Protein 7O45 (pdb70)

B-factor: mean 58.3, std 23.15, range [21.66, 159.67]

Foldseek 3Di:
DAALLNQLVCCLVVNDFQAQAQLQGGHGRAPAALLFWGHGHHPVQLVLVVPDDDQADPVGAGQAASRRGDNPQWDFAPPPVHNYTHHPVSQCRQQHNCRSVVCVPDPHHHDQSGDPQQDHRRGGTDPCSVVSVVVSVVDPD/DQALLVQLVCCLVVNDFQAQAQLQGGHGRAPAALLWWRHGHHPVQLVLVVPDDQQADPVGAGPAASRRGHANQWQFAPPPVHNYTHHPVSCCRQQHNCRSVVCVPDDDHHDQSGDPDQDHRNTGTDPCSVVSVVVSVVDPD/DAALLNQLVCCLVVVDFQQQAQLQGGHGRAPAALLFWGHGHHPVQLVLVVPDDQQADPVGAGQAASRHGDRPQWDFAPPPVDSYTHHLVSQCRQQHNCRSVVQVPDVHHHDQSGDPDQDHRRGGTDPCSVVSVVVVVVDPD/DLVCVLVVNDAQQCAQLQHGCAQQWWRHRHPVVSRNPDCPPDDDCHPVNCCRAAHCCPQNNDPQQDHRNTGTDPCSVVSNVVVD

Radius of gyration: 24.5 Å; Cα contacts (8 Å, |Δi|>4): 939; chains: 4; bounding box: 68×59×63 Å

Sequence (507 aa):
DQSREQMASDVANNKSSLEDGCLSCGRKNPVSFHPLFEGGLCQTCRDRFLELFYMYDDDGYQSYCTVCCEGRELLLCSNTSCCRCFCVECLEVLVGTGTAAEAKLQEPWSCYMCLPQRCHGVLRRRKDWNVRLQAFFTSDTDQSREQMASDVANNKSSLEDGCLSCGRKNPVSFHPLFEGGLCQTCRDRFLELFYMYDDDGYQSYCTVCCEGRELLLCSNTSCCRCFCVECLEVLVGTGTAAEAKLQEPWSCYMCLPQRCHGVLRRRKDWNVRLQAFFTSDTDQSREQMASDVANNKSSLEDGCLSCGRKNPVSFHPLFEGGLCQTCRDRFLELFYMYDDDGYQSYCTVCCEGRELLLCSNTSCCRCFCVECLEVLVGTGTAAEAKLQEPWSCYMCLPQRCHGVLRRRKDWNVRLQAFFTSDTMASDVANNKSSLEDGCLSCGSFHPLFEGGLCQCTVCCEGRELLLCCVECLEVLVGTSCYMCLPQRCHGVLRRRKDWNVRLQAFF

Structure (mmCIF, N/CA/C/O backbone):
data_7O45
#
_entry.id   7O45
#
_cell.length_a   80.282
_cell.length_b   89.943
_cell.length_c   92.195
_cell.angle_alpha   90.000
_cell.angle_beta   90.000
_cell.angle_gamma   90.000
#
_symmetry.space_group_name_H-M   'P 21 21 21'
#
loop_
_entity.id
_entity.type
_entity.pdbx_description
1 polymer 'Isoform 6 of DNA (cytosine-5)-methyltransferase 3B'
2 non-polymer 'ZINC ION'
3 non-polymer 'BROMIDE ION'
4 water water
#
loop_
_atom_site.group_PDB
_atom_site.id
_atom_site.type_symbol
_atom_site.label_atom_id
_atom_site.label_alt_id
_atom_site.label_comp_id
_atom_site.label_asym_id
_atom_site.label_entity_id
_atom_site.label_seq_id
_atom_site.pdbx_PDB_ins_code
_atom_site.Cartn_x
_atom_site.Cartn_y
_atom_site.Cartn_z
_atom_site.occupancy
_atom_site.B_iso_or_equiv
_atom_site.auth_seq_id
_atom_site.auth_comp_id
_atom_site.auth_asym_id
_atom_site.auth_atom_id
_atom_site.pdbx_PDB_model_num
ATOM 1 N N . ASP A 1 6 ? -8.212 -24.929 29.622 1.00 70.74 414 ASP A N 1
ATOM 2 C CA . ASP A 1 6 ? -8.571 -25.000 31.063 1.00 71.73 414 ASP A CA 1
ATOM 3 C C . ASP A 1 6 ? -9.868 -24.200 31.317 1.00 69.75 414 ASP A C 1
ATOM 4 O O . ASP A 1 6 ? -10.717 -24.726 32.072 1.00 71.89 414 ASP A O 1
ATOM 6 N N . GLN A 1 7 ? -10.062 -23.011 30.719 1.00 64.98 415 GLN A N 1
ATOM 7 C CA . GLN A 1 7 ? -11.304 -22.214 30.927 1.00 61.88 415 GLN A CA 1
ATOM 8 C C . GLN A 1 7 ? -12.485 -23.030 30.368 1.00 59.60 415 GLN A C 1
ATOM 9 O O . GLN A 1 7 ? -12.501 -23.311 29.145 1.00 62.55 415 GLN A O 1
ATOM 15 N N . SER A 1 8 ? -13.454 -23.378 31.214 1.00 56.28 416 SER A N 1
ATOM 16 C CA . SER A 1 8 ? -14.753 -23.969 30.775 1.00 55.98 416 SER A CA 1
ATOM 17 C C . SER A 1 8 ? -15.610 -22.913 30.053 1.00 54.03 416 SER A C 1
ATOM 18 O O . SER A 1 8 ? -15.424 -21.689 30.269 1.00 52.27 416 SER A O 1
ATOM 21 N N . ARG A 1 9 ? -16.594 -23.374 29.297 1.00 52.67 417 ARG A N 1
ATOM 22 C CA . ARG A 1 9 ? -17.533 -22.481 28.580 1.00 54.06 417 ARG A CA 1
ATOM 23 C C . ARG A 1 9 ? -18.462 -21.816 29.603 1.00 55.33 417 ARG A C 1
ATOM 24 O O . ARG A 1 9 ? -18.821 -20.648 29.372 1.00 53.86 417 ARG A O 1
ATOM 32 N N . GLU A 1 10 ? -18.814 -22.516 30.689 1.00 59.33 418 GLU A N 1
ATOM 33 C CA . GLU A 1 10 ? -19.668 -22.001 31.799 1.00 64.06 418 GLU A CA 1
ATOM 34 C C . GLU A 1 10 ? -18.970 -20.800 32.451 1.00 61.22 418 GLU A C 1
ATOM 35 O O . GLU A 1 10 ? -19.645 -19.782 32.673 1.00 57.19 418 GLU A O 1
ATOM 41 N N . GLN A 1 11 ? -17.667 -20.913 32.717 1.00 59.56 419 GLN A N 1
ATOM 42 C CA . GLN A 1 11 ? -16.840 -19.833 33.326 1.00 59.72 419 GLN A CA 1
ATOM 43 C C . GLN A 1 11 ? -16.787 -18.636 32.366 1.00 56.04 419 GLN A C 1
ATOM 44 O O . GLN A 1 11 ? -17.015 -17.505 32.834 1.00 52.87 419 GLN A O 1
ATOM 50 N N . MET A 1 12 ? -16.500 -18.880 31.079 1.00 54.05 420 MET A N 1
ATOM 51 C CA . MET A 1 12 ? -16.430 -17.834 30.021 1.00 52.81 420 MET A CA 1
ATOM 52 C C . MET A 1 12 ? -17.776 -17.082 29.962 1.00 50.17 420 MET A C 1
ATOM 53 O O . MET A 1 12 ? -17.742 -15.853 29.978 1.00 48.57 420 MET A O 1
ATOM 58 N N . ALA A 1 13 ? -18.907 -17.789 29.910 1.00 50.34 421 ALA A N 1
ATOM 59 C CA . ALA A 1 13 ? -20.277 -17.208 29.822 1.00 51.15 421 ALA A CA 1
ATOM 60 C C . ALA A 1 13 ? -20.566 -16.325 31.047 1.00 50.82 421 ALA A C 1
ATOM 61 O O . ALA A 1 13 ? -21.116 -15.240 30.879 1.00 50.41 421 ALA A O 1
ATOM 63 N N . SER A 1 14 ? -20.207 -16.786 32.239 1.00 52.73 422 SER A N 1
ATOM 64 C CA . SER A 1 14 ? -20.412 -16.060 33.524 1.00 55.47 422 SER A CA 1
ATOM 65 C C . SER A 1 14 ? -19.586 -14.758 33.541 1.00 54.18 422 SER A C 1
ATOM 66 O O . SER A 1 14 ? -20.164 -13.681 33.848 1.00 54.20 422 SER A O 1
ATOM 69 N N . ASP A 1 15 ? -18.294 -14.838 33.201 1.00 53.32 423 ASP A N 1
ATOM 70 C CA . ASP A 1 15 ? -17.388 -13.655 33.130 1.00 52.90 423 ASP A CA 1
ATOM 71 C C . ASP A 1 15 ? -17.907 -12.629 32.108 1.00 50.09 423 ASP A C 1
ATOM 72 O O . ASP A 1 15 ? -17.916 -11.429 32.429 1.00 51.35 423 ASP A O 1
ATOM 77 N N . VAL A 1 16 ? -18.327 -13.082 30.929 1.00 49.30 424 VAL A N 1
ATOM 78 C CA . VAL A 1 16 ? -18.902 -12.219 29.849 1.00 47.06 424 VAL A CA 1
ATOM 79 C C . VAL A 1 16 ? -20.142 -11.482 30.379 1.00 46.90 424 VAL A C 1
ATOM 80 O O . VAL A 1 16 ? -20.169 -10.266 30.260 1.00 44.74 424 VAL A O 1
ATOM 84 N N . ALA A 1 17 ? -21.120 -12.186 30.955 1.00 48.38 425 ALA A N 1
ATOM 85 C CA . ALA A 1 17 ? -22.388 -11.600 31.456 1.00 48.29 425 ALA A CA 1
ATOM 86 C C . ALA A 1 17 ? -22.105 -10.549 32.544 1.00 47.32 425 ALA A C 1
ATOM 87 O O . ALA A 1 17 ? -22.803 -9.519 32.553 1.00 43.78 425 ALA A O 1
ATOM 89 N N . ASN A 1 18 ? -21.085 -10.764 33.380 1.00 46.88 426 ASN A N 1
ATOM 90 C CA . ASN A 1 18 ? -20.672 -9.826 34.455 1.00 49.20 426 ASN A CA 1
ATOM 91 C C . ASN A 1 18 ? -19.570 -8.852 34.008 1.00 50.13 426 ASN A C 1
ATOM 92 O O . ASN A 1 18 ? -18.992 -8.213 34.892 1.00 50.49 426 ASN A O 1
ATOM 97 N N . ASN A 1 19 ? -19.297 -8.706 32.705 1.00 53.02 427 ASN A N 1
ATOM 98 C CA . ASN A 1 19 ? -18.329 -7.713 32.149 1.00 54.73 427 ASN A CA 1
ATOM 99 C C . ASN A 1 19 ? -16.916 -7.892 32.738 1.00 53.61 427 ASN A C 1
ATOM 100 O O . ASN A 1 19 ? -16.199 -6.898 32.838 1.00 54.69 427 ASN A O 1
ATOM 105 N N . LYS A 1 20 ? -16.509 -9.124 33.050 1.00 54.10 428 LYS A N 1
ATOM 106 C CA . LYS A 1 20 ? -15.136 -9.442 33.526 1.00 55.74 428 LYS A CA 1
ATOM 107 C C . LYS A 1 20 ? -14.223 -9.724 32.323 1.00 55.90 428 LYS A C 1
ATOM 108 O O . LYS A 1 20 ? -13.042 -9.381 32.413 1.00 57.71 428 LYS A O 1
ATOM 114 N N . SER A 1 21 ? -14.733 -10.358 31.259 1.00 55.88 429 SER A N 1
ATOM 115 C CA . SER A 1 21 ? -14.002 -10.600 29.978 1.00 52.75 429 SER A CA 1
ATOM 116 C C . SER A 1 21 ? -14.894 -10.241 28.790 1.00 51.60 429 SER A C 1
ATOM 117 O O . SER A 1 21 ? -16.107 -10.175 28.959 1.00 51.56 429 SER A O 1
ATOM 120 N N . SER A 1 22 ? -14.279 -10.025 27.640 1.00 49.24 430 SER A N 1
ATOM 121 C CA . SER A 1 22 ? -14.944 -9.835 26.330 1.00 48.28 430 SER A CA 1
ATOM 122 C C . SER A 1 22 ? -15.184 -11.213 25.697 1.00 45.33 430 SER A C 1
ATOM 123 O O . SER A 1 22 ? -14.293 -12.082 25.779 1.00 44.49 430 SER A O 1
ATOM 126 N N . LEU A 1 23 ? -16.307 -11.369 25.005 1.00 43.60 431 LEU A N 1
ATOM 127 C CA . LEU A 1 23 ? -16.586 -12.541 24.125 1.00 43.30 431 LEU A CA 1
ATOM 128 C C . LEU A 1 23 ? -15.432 -12.794 23.144 1.00 43.42 431 LEU A C 1
ATOM 129 O O . LEU A 1 23 ? -15.159 -13.976 22.883 1.00 42.32 431 LEU A O 1
ATOM 134 N N . GLU A 1 24 ? -14.761 -11.743 22.649 1.00 45.17 432 GLU A N 1
ATOM 135 C CA . GLU A 1 24 ? -13.701 -11.846 21.610 1.00 46.26 432 GLU A CA 1
ATOM 136 C C . GLU A 1 24 ? -12.441 -12.546 22.151 1.00 47.38 432 GLU A C 1
ATOM 137 O O . GLU A 1 24 ? -11.692 -13.056 21.317 1.00 49.67 432 GLU A O 1
ATOM 143 N N . ASP A 1 25 ? -12.228 -12.598 23.472 1.00 48.22 433 ASP A N 1
ATOM 144 C CA . ASP A 1 25 ? -11.010 -13.159 24.125 1.00 48.87 433 ASP A CA 1
ATOM 145 C C . ASP A 1 25 ? -11.263 -14.582 24.631 1.00 47.04 433 ASP A C 1
ATOM 146 O O . ASP A 1 25 ? -10.363 -15.128 25.298 1.00 50.43 433 ASP A O 1
ATOM 151 N N . GLY A 1 26 ? -12.412 -15.187 24.312 1.00 43.50 434 GLY A N 1
ATOM 152 C CA . GLY A 1 26 ? -12.650 -16.627 24.515 1.00 43.69 434 GLY A CA 1
ATOM 153 C C . GLY A 1 26 ? -13.105 -17.299 23.234 1.00 42.32 434 GLY A C 1
ATOM 154 O O . GLY A 1 26 ? -13.715 -16.630 22.388 1.00 40.16 434 GLY A O 1
ATOM 155 N N . CYS A 1 27 ? -12.832 -18.589 23.089 1.00 41.90 435 CYS A N 1
ATOM 156 C CA . CYS A 1 27 ? -13.377 -19.389 21.971 1.00 41.85 435 CYS A CA 1
ATOM 157 C C . CYS A 1 27 ? -14.851 -19.657 22.287 1.00 42.20 435 CYS A C 1
ATOM 158 O O . CYS A 1 27 ? -15.128 -20.340 23.297 1.00 42.33 435 CYS A O 1
ATOM 161 N N . LEU A 1 28 ? -15.754 -19.158 21.441 1.00 40.73 436 LEU A N 1
ATOM 162 C CA . LEU A 1 28 ? -17.227 -19.365 21.595 1.00 42.21 436 LEU A CA 1
ATOM 163 C C . LEU A 1 28 ? -17.558 -20.861 21.525 1.00 42.34 436 LEU A C 1
ATOM 164 O O . LEU A 1 28 ? -18.554 -21.270 22.158 1.00 41.70 436 LEU A O 1
ATOM 169 N N . SER A 1 29 ? -16.758 -21.635 20.786 1.00 42.48 437 SER A N 1
ATOM 170 C CA . SER A 1 29 ? -16.983 -23.076 20.528 1.00 44.29 437 SER A CA 1
ATOM 171 C C . SER A 1 29 ? -16.543 -23.918 21.736 1.00 46.75 437 SER A C 1
ATOM 172 O O . SER A 1 29 ? -17.371 -24.751 22.165 1.00 48.58 437 SER A O 1
ATOM 175 N N . CYS A 1 30 ? -15.319 -23.740 22.268 1.00 48.27 438 CYS A N 1
ATOM 176 C CA . CYS A 1 3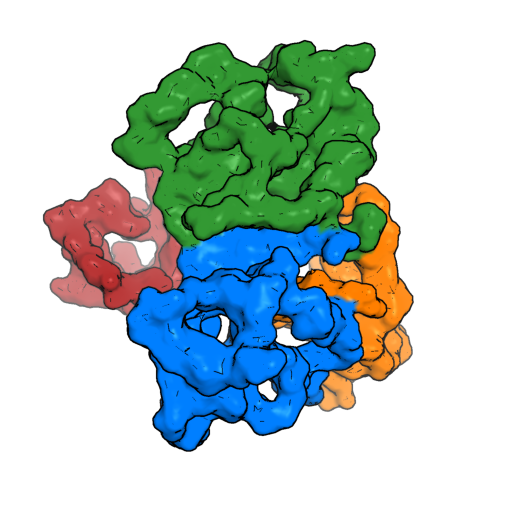0 ? -14.716 -24.629 23.316 1.00 49.65 438 CYS A CA 1
ATOM 177 C C . CYS A 1 30 ? -14.393 -23.922 24.644 1.00 51.36 438 CYS A C 1
ATOM 178 O O . CYS A 1 30 ? -14.108 -24.660 25.609 1.00 53.22 438 CYS A O 1
ATOM 181 N N . GLY A 1 31 ? -14.389 -22.584 24.717 1.00 52.74 439 GLY A N 1
ATOM 182 C CA . GLY A 1 31 ? -14.222 -21.823 25.982 1.00 53.05 439 GLY A CA 1
ATOM 183 C C . GLY A 1 31 ? -12.798 -21.360 26.255 1.00 53.25 439 GLY A C 1
ATOM 184 O O . GLY A 1 31 ? -12.625 -20.558 27.177 1.00 52.24 439 GLY A O 1
ATOM 185 N N . ARG A 1 32 ? -11.826 -21.813 25.458 1.00 52.77 440 ARG A N 1
ATOM 186 C CA . ARG A 1 32 ? -10.363 -21.581 25.600 1.00 54.64 440 ARG A CA 1
ATOM 187 C C . ARG A 1 32 ? -10.059 -20.082 25.540 1.00 51.71 440 ARG A C 1
ATOM 188 O O . ARG A 1 32 ? -10.691 -19.386 24.715 1.00 45.90 440 ARG A O 1
ATOM 196 N N . LYS A 1 33 ? -9.086 -19.61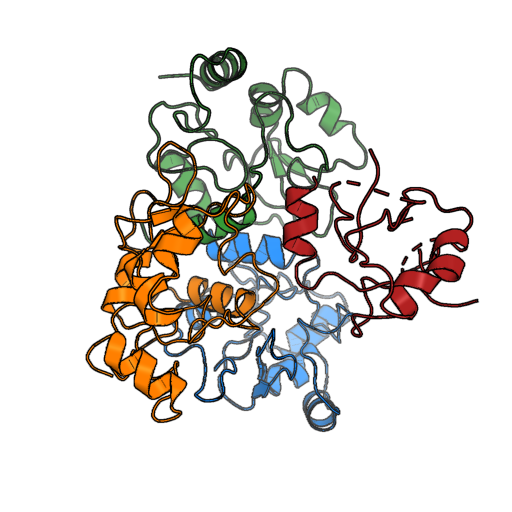8 26.332 1.00 50.81 441 LYS A N 1
ATOM 197 C CA . LYS A 1 33 ? -8.654 -18.193 26.363 1.00 52.31 441 LYS A CA 1
ATOM 198 C C . LYS A 1 33 ? -7.791 -17.870 25.141 1.00 50.61 441 LYS A C 1
ATOM 199 O O . LYS A 1 33 ? -7.140 -18.789 24.625 1.00 51.08 441 LYS A O 1
ATOM 205 N N . ASN A 1 34 ? -7.801 -16.598 24.730 1.00 50.85 442 ASN A N 1
ATOM 206 C CA . ASN A 1 34 ? -6.952 -15.971 23.672 1.00 52.15 442 ASN A CA 1
ATOM 207 C C . ASN A 1 34 ? -6.952 -16.827 22.407 1.00 49.21 442 ASN A C 1
ATOM 208 O O . ASN A 1 34 ? -5.909 -17.284 21.954 1.00 47.11 442 ASN A O 1
ATOM 213 N N . PRO A 1 35 ? -8.131 -17.044 21.773 1.00 47.94 443 PRO A N 1
ATOM 214 C CA . PRO A 1 35 ? -8.187 -17.699 20.465 1.00 46.85 443 PRO A CA 1
ATOM 215 C C . PRO A 1 35 ? -7.565 -16.811 19.376 1.00 47.06 443 PRO A C 1
ATOM 216 O O . PRO A 1 35 ? -7.558 -15.597 19.531 1.00 47.43 443 PRO A O 1
ATOM 220 N N . VAL A 1 36 ? -7.096 -17.434 18.302 1.00 46.11 444 VAL A N 1
ATOM 221 C CA . VAL A 1 36 ? -6.349 -16.759 17.196 1.00 48.37 444 VAL A CA 1
ATOM 222 C C . VAL A 1 36 ? -7.331 -15.935 16.337 1.00 46.46 444 VAL A C 1
ATOM 223 O O . VAL A 1 36 ? -6.925 -14.884 15.838 1.00 46.03 444 VAL A O 1
ATOM 227 N N . SER A 1 37 ? -8.564 -16.405 16.124 1.00 45.88 445 SER A N 1
ATOM 228 C CA . SER A 1 37 ? -9.502 -15.793 15.148 1.00 45.68 445 SER A CA 1
ATOM 229 C C . SER A 1 37 ? -10.868 -15.522 15.800 1.00 42.38 445 SER A C 1
ATOM 230 O O . SER A 1 37 ? -10.952 -15.513 17.027 1.00 40.96 445 SER A O 1
ATOM 233 N N . PHE A 1 38 ? -11.907 -15.336 14.993 1.00 41.06 446 PHE A N 1
ATOM 234 C CA . PHE A 1 38 ? -13.255 -14.896 15.415 1.00 39.73 446 PHE A CA 1
ATOM 235 C C . PHE A 1 38 ? -14.283 -15.875 14.848 1.00 39.14 446 PHE A C 1
ATOM 236 O O . PHE A 1 38 ? -14.087 -16.397 13.725 1.00 36.62 446 PHE A O 1
ATOM 244 N N . HIS A 1 39 ? -15.350 -16.140 15.605 1.00 36.78 447 HIS A N 1
ATOM 245 C CA . HIS A 1 39 ? -16.565 -16.770 15.043 1.00 36.33 447 HIS A CA 1
ATOM 246 C C . HIS A 1 39 ? -17.207 -15.722 14.137 1.00 34.61 447 HIS A C 1
ATOM 247 O O . HIS A 1 39 ? -17.432 -14.593 14.584 1.00 35.16 447 HIS A O 1
ATOM 254 N N . PRO A 1 40 ? -17.494 -16.028 12.846 1.00 34.08 448 PRO A N 1
ATOM 255 C CA . PRO A 1 40 ? -18.031 -15.018 11.939 1.00 33.63 448 PRO A CA 1
ATOM 256 C C . PRO A 1 40 ? -19.474 -14.581 12.199 1.00 35.28 448 PRO A C 1
ATOM 257 O O . PRO A 1 40 ? -19.797 -13.468 11.834 1.00 36.55 448 PRO A O 1
ATOM 261 N N . LEU A 1 41 ? -20.316 -15.450 12.777 1.00 36.39 449 LEU A N 1
ATOM 262 C CA . LEU A 1 41 ? -21.786 -15.215 12.868 1.00 36.22 449 LEU A CA 1
ATOM 263 C C . LEU A 1 41 ? -22.161 -14.627 14.230 1.00 36.47 449 LEU A C 1
ATOM 264 O O . LEU A 1 41 ? -23.085 -13.797 14.258 1.00 36.69 449 LEU A O 1
ATOM 269 N N . PHE A 1 42 ? -21.481 -15.043 15.297 1.00 35.01 450 PHE A N 1
ATOM 270 C CA . PHE A 1 42 ? -21.791 -14.681 16.697 1.00 36.17 450 PHE A CA 1
ATOM 271 C C . PHE A 1 42 ? -20.546 -14.028 17.301 1.00 36.17 450 PHE A C 1
ATOM 272 O O . PHE A 1 42 ? -19.422 -14.414 16.939 1.00 35.48 450 PHE A O 1
ATOM 280 N N . GLU A 1 43 ? -20.760 -13.055 18.186 1.00 38.38 451 GLU A N 1
ATOM 281 C CA . GLU A 1 43 ? -19.685 -12.378 18.947 1.00 38.53 451 GLU A CA 1
ATOM 282 C C . GLU A 1 43 ? -18.957 -13.447 19.767 1.00 39.14 451 GLU A C 1
ATOM 283 O O . GLU A 1 43 ? -19.611 -14.259 20.449 1.00 38.92 451 GLU A O 1
ATOM 289 N N . GLY A 1 44 ? -17.637 -13.486 19.650 1.00 38.21 452 GLY A N 1
ATOM 290 C CA . GLY A 1 44 ? -16.844 -14.600 20.182 1.00 38.89 452 GLY A CA 1
ATOM 291 C C . GLY A 1 44 ? -15.630 -14.874 19.350 1.00 39.29 452 GLY A C 1
ATOM 292 O O . GLY A 1 44 ? -15.676 -14.659 18.123 1.00 38.22 452 GLY A O 1
ATOM 293 N N . GLY A 1 45 ? -14.573 -15.337 20.009 1.00 40.71 453 GLY A N 1
ATOM 294 C CA . GLY A 1 45 ? -13.382 -15.840 19.332 1.00 39.31 453 GLY A CA 1
ATOM 295 C C . GLY A 1 45 ? -13.630 -17.208 18.749 1.00 40.36 453 GLY A C 1
ATOM 296 O O . GLY A 1 45 ? -14.680 -17.822 19.025 1.00 38.28 453 GLY A O 1
ATOM 297 N N . LEU A 1 46 ? -12.669 -17.674 17.960 1.00 39.42 454 LEU A N 1
ATOM 298 C CA . LEU A 1 46 ? -12.617 -19.058 17.448 1.00 40.36 454 LEU A CA 1
ATOM 299 C C . LEU A 1 46 ? -11.146 -19.468 17.446 1.00 41.26 454 LEU A C 1
ATOM 300 O O . LEU A 1 46 ? -10.351 -18.761 16.790 1.00 40.45 454 LEU A O 1
ATOM 305 N N . CYS A 1 47 ? -10.800 -20.502 18.209 1.00 42.40 455 CYS A N 1
ATOM 306 C CA . CYS A 1 47 ? -9.418 -21.043 18.270 1.00 44.65 455 CYS A CA 1
ATOM 307 C C . CYS A 1 47 ? -9.125 -21.793 16.959 1.00 45.85 455 CYS A C 1
ATOM 308 O O . CYS A 1 47 ? -10.080 -22.117 16.210 1.00 41.16 455 CYS A O 1
ATOM 311 N N . GLN A 1 48 ? -7.850 -22.105 16.723 1.00 47.64 456 GLN A N 1
ATOM 312 C CA . GLN A 1 48 ? -7.352 -22.760 15.479 1.00 49.35 456 GLN A CA 1
ATOM 313 C C . GLN A 1 48 ? -8.061 -24.112 15.340 1.00 48.78 456 GLN A C 1
ATOM 314 O O . GLN A 1 48 ? -8.591 -24.373 14.248 1.00 48.23 456 GLN A O 1
ATOM 320 N N . THR A 1 49 ? -8.104 -24.933 16.389 1.00 48.54 457 THR A N 1
ATOM 321 C CA . THR A 1 49 ? -8.658 -26.318 16.304 1.00 49.04 457 THR A CA 1
ATOM 322 C C . THR A 1 49 ? -10.180 -26.258 16.082 1.00 46.43 457 THR A C 1
ATOM 323 O O . THR A 1 49 ? -10.636 -27.033 15.249 1.00 43.73 457 THR A O 1
ATOM 327 N N . CYS A 1 50 ? -10.942 -25.374 16.739 1.00 45.99 458 CYS A N 1
ATOM 328 C CA . CYS A 1 50 ? -12.417 -25.270 16.520 1.00 44.83 458 CYS A CA 1
ATOM 329 C C . CYS A 1 50 ? -12.672 -24.754 15.091 1.00 44.45 458 CYS A C 1
ATOM 330 O O . CYS A 1 50 ? -13.606 -25.243 14.458 1.00 45.49 458 CYS A O 1
ATOM 333 N N . ARG A 1 51 ? -11.860 -23.815 14.584 1.00 44.62 459 ARG A N 1
ATOM 334 C CA . ARG A 1 51 ? -11.962 -23.306 13.195 1.00 44.27 459 ARG A CA 1
ATOM 335 C C . ARG A 1 51 ? -11.722 -24.472 12.213 1.00 44.98 459 ARG A C 1
ATOM 336 O O . ARG A 1 51 ? -12.535 -24.617 11.271 1.00 44.06 459 ARG A O 1
ATOM 344 N N . ASP A 1 52 ? -10.701 -25.305 12.447 1.00 44.69 460 ASP A N 1
ATOM 345 C CA . ASP A 1 52 ? -10.362 -26.483 11.594 1.00 48.11 460 ASP A CA 1
ATOM 346 C C . ASP A 1 52 ? -11.537 -27.475 11.528 1.00 47.34 460 ASP A C 1
ATOM 347 O O . ASP A 1 52 ? -11.698 -28.048 10.452 1.00 44.74 460 ASP A O 1
ATOM 352 N N . ARG A 1 53 ? -12.335 -27.646 12.598 1.00 47.58 461 ARG A N 1
ATOM 353 C CA . ARG A 1 53 ? -13.520 -28.554 12.575 1.00 50.23 461 ARG A CA 1
ATOM 354 C C . ARG A 1 53 ? -14.463 -28.155 11.425 1.00 46.88 461 ARG A C 1
ATOM 355 O O . ARG A 1 53 ? -14.826 -29.048 10.636 1.00 48.84 461 ARG A O 1
ATOM 363 N N . PHE A 1 54 ? -14.810 -26.868 11.314 1.00 44.76 462 PHE A N 1
ATOM 364 C CA . PHE A 1 54 ? -15.710 -26.331 10.254 1.00 44.52 462 PHE A CA 1
ATOM 365 C C . PHE A 1 54 ? -15.114 -26.576 8.859 1.00 45.86 462 PHE A C 1
ATOM 366 O O . PHE A 1 54 ? -15.861 -27.038 7.997 1.00 44.19 462 PHE A O 1
ATOM 374 N N . LEU A 1 55 ? -13.823 -26.272 8.665 1.00 45.90 463 LEU A N 1
ATOM 375 C CA . LEU A 1 55 ? -13.108 -26.420 7.370 1.00 49.14 463 LEU A CA 1
ATOM 376 C C . LEU A 1 55 ? -13.020 -27.895 6.973 1.00 50.60 463 LEU A C 1
ATOM 377 O O . LEU A 1 55 ? -13.006 -28.159 5.763 1.00 50.42 463 LEU A O 1
ATOM 382 N N . GLU A 1 56 ? -12.925 -28.809 7.944 1.00 51.91 464 GLU A N 1
ATOM 383 C CA . GLU A 1 56 ? -12.639 -30.252 7.701 1.00 55.24 464 GLU A CA 1
ATOM 384 C C . GLU A 1 56 ? -13.914 -31.111 7.784 1.00 55.19 464 GLU A C 1
ATOM 385 O O . GLU A 1 56 ? -13.760 -32.333 7.711 1.00 55.05 464 GLU A O 1
ATOM 391 N N . LEU A 1 57 ? -15.119 -30.535 7.853 1.00 54.64 465 LEU A N 1
ATOM 392 C CA . LEU A 1 57 ? -16.383 -31.324 7.754 1.00 56.74 465 LEU A CA 1
ATOM 393 C C . LEU A 1 57 ? -16.353 -32.160 6.472 1.00 59.62 465 LEU A C 1
ATOM 394 O O . LEU A 1 57 ? -15.815 -31.665 5.469 1.00 58.70 465 LEU A O 1
ATOM 399 N N . PHE A 1 58 ? -16.898 -33.379 6.538 1.00 63.05 466 PHE A N 1
ATOM 400 C CA . PHE A 1 58 ? -17.148 -34.278 5.385 1.00 67.18 466 PHE A CA 1
ATOM 401 C C . PHE A 1 58 ? -18.508 -33.866 4.767 1.00 64.21 466 PHE A C 1
ATOM 402 O O . PHE A 1 58 ? -18.534 -32.891 4.002 1.00 60.16 466 PHE A O 1
ATOM 410 N N . TYR A 1 59 ? -19.616 -34.544 5.103 1.00 65.16 467 TYR A N 1
ATOM 411 C CA . TYR A 1 59 ? -20.984 -34.182 4.659 1.00 64.86 467 TYR A CA 1
ATOM 412 C C . TYR A 1 59 ? -21.457 -32.998 5.516 1.00 60.68 467 TYR A C 1
ATOM 413 O O . TYR A 1 59 ? -21.383 -33.052 6.760 1.00 60.59 467 TYR A O 1
ATOM 422 N N . MET A 1 60 ? -21.882 -31.918 4.863 1.00 54.59 468 MET A N 1
ATOM 423 C CA . MET A 1 60 ? -22.355 -30.682 5.538 1.00 51.99 468 MET A CA 1
ATOM 424 C C . MET A 1 60 ? -23.861 -30.716 5.785 1.00 47.45 468 MET A C 1
ATOM 425 O O . MET A 1 60 ? -24.299 -29.931 6.652 1.00 42.16 468 MET A O 1
ATOM 430 N N . TYR A 1 61 ? -24.587 -31.591 5.077 1.00 45.56 469 TYR A N 1
ATOM 431 C CA . TYR A 1 61 ? -26.054 -31.787 5.168 1.00 45.50 469 TYR A CA 1
ATOM 432 C C . TYR A 1 61 ? -26.389 -33.259 5.422 1.00 48.24 469 TYR A C 1
ATOM 433 O O . TYR A 1 61 ? -25.683 -34.129 4.909 1.00 51.25 469 TYR A O 1
ATOM 442 N N . ASP A 1 62 ? -27.438 -33.504 6.210 1.00 50.01 470 ASP A N 1
ATOM 443 C CA . ASP A 1 62 ? -28.026 -34.846 6.468 1.00 51.53 470 ASP A CA 1
ATOM 444 C C . ASP A 1 62 ? -28.975 -35.143 5.303 1.00 53.65 470 ASP A C 1
ATOM 445 O O . ASP A 1 62 ? -29.150 -34.253 4.471 1.00 54.74 470 ASP A O 1
ATOM 450 N N . ASP A 1 63 ? -29.596 -36.325 5.272 1.00 58.39 471 ASP A N 1
ATOM 451 C CA . ASP A 1 63 ? -30.516 -36.768 4.186 1.00 59.56 471 ASP A CA 1
ATOM 452 C C . ASP A 1 63 ? -31.806 -35.939 4.154 1.00 57.60 471 ASP A C 1
ATOM 453 O O . ASP A 1 63 ? -32.404 -35.931 3.072 1.00 61.38 471 ASP A O 1
ATOM 458 N N . ASP A 1 64 ? -32.202 -35.259 5.243 1.00 54.02 472 ASP A N 1
ATOM 459 C CA . ASP A 1 64 ? -33.407 -34.383 5.290 1.00 53.04 472 ASP A CA 1
ATOM 460 C C . ASP A 1 64 ? -33.123 -32.931 4.846 1.00 49.21 472 ASP A C 1
ATOM 461 O O . ASP A 1 64 ? -34.052 -32.135 4.913 1.00 48.13 472 ASP A O 1
ATOM 466 N N . GLY A 1 65 ? -31.903 -32.574 4.418 1.00 49.12 473 GLY A N 1
ATOM 467 C CA . GLY A 1 65 ? -31.527 -31.204 3.997 1.00 45.77 473 GLY A CA 1
ATOM 468 C C . GLY A 1 65 ? -31.289 -30.244 5.156 1.00 44.66 473 GLY A C 1
ATOM 469 O O . GLY A 1 65 ? -31.351 -29.020 4.919 1.00 40.89 473 GLY A O 1
ATOM 470 N N . TYR A 1 66 ? -31.045 -30.740 6.375 1.00 47.42 474 TYR A N 1
ATOM 471 C CA . TYR A 1 66 ? -30.562 -29.912 7.515 1.00 46.74 474 TYR A CA 1
ATOM 472 C C . TYR A 1 66 ? -29.058 -30.067 7.644 1.00 43.96 474 TYR A C 1
ATOM 473 O O . TYR A 1 66 ? -28.533 -31.154 7.348 1.00 43.29 474 TYR A O 1
ATOM 482 N N . GLN A 1 67 ? -28.402 -29.017 8.136 1.00 42.94 475 GLN A N 1
ATOM 483 C CA . GLN A 1 67 ? -26.934 -29.016 8.340 1.00 41.61 475 GLN A CA 1
ATOM 484 C C . GLN A 1 67 ? -26.602 -30.085 9.378 1.00 42.31 475 GLN A C 1
ATOM 485 O O . GLN A 1 67 ? -27.363 -30.237 10.321 1.00 39.86 475 GLN A O 1
ATOM 491 N N . SER A 1 68 ? -25.497 -30.794 9.159 1.00 45.38 476 SER A N 1
ATOM 492 C CA . SER A 1 68 ? -25.022 -31.959 9.951 1.00 47.46 476 SER A CA 1
ATOM 493 C C . SER A 1 68 ? -24.217 -31.509 11.181 1.00 46.68 476 SER A C 1
ATOM 494 O O . SER A 1 68 ? -23.682 -32.401 11.872 1.00 49.52 476 SER A O 1
ATOM 497 N N . TYR A 1 69 ? -24.105 -30.203 11.446 1.00 44.38 477 TYR A N 1
ATOM 498 C CA . TYR A 1 69 ? -23.182 -29.623 12.457 1.00 43.44 477 TYR A CA 1
ATOM 499 C C . TYR A 1 69 ? -23.831 -28.427 13.164 1.00 42.15 477 TYR A C 1
ATOM 500 O O . TYR A 1 69 ? -24.647 -27.714 12.561 1.00 42.81 477 TYR A O 1
ATOM 509 N N . CYS A 1 70 ? -23.447 -28.202 14.415 1.00 43.45 478 CYS A N 1
ATOM 510 C CA . CYS A 1 70 ? -23.798 -26.995 15.204 1.00 42.57 478 CYS A CA 1
ATOM 511 C C . CYS A 1 70 ? -23.110 -25.775 14.583 1.00 40.61 478 CYS A C 1
ATOM 512 O O . CYS A 1 70 ? -21.903 -25.814 14.396 1.00 41.31 478 CYS A O 1
ATOM 515 N N . THR A 1 71 ? -23.882 -24.728 14.303 1.00 39.55 479 THR A N 1
ATOM 516 C CA . THR A 1 71 ? -23.421 -23.403 13.814 1.00 38.49 479 THR A CA 1
ATOM 517 C C . THR A 1 71 ? -22.352 -22.829 14.779 1.00 40.10 479 THR A C 1
ATOM 518 O O . THR A 1 71 ? -21.410 -22.203 14.276 1.00 38.91 479 THR A O 1
ATOM 522 N N . VAL A 1 72 ? -22.430 -23.069 16.093 1.00 38.02 480 VAL A N 1
ATOM 523 C CA . VAL A 1 72 ? -21.471 -22.470 17.065 1.00 40.02 480 VAL A CA 1
ATOM 524 C C . VAL A 1 72 ? -20.219 -23.343 17.197 1.00 40.76 480 VAL A C 1
ATOM 525 O O . VAL A 1 72 ? -19.126 -22.776 17.005 1.00 44.43 480 VAL A O 1
ATOM 529 N N . CYS A 1 73 ? -20.353 -24.632 17.527 1.00 41.86 481 CYS A N 1
ATOM 530 C CA . CYS A 1 73 ? -19.223 -25.511 17.965 1.00 44.63 481 CYS A CA 1
ATOM 531 C C . CYS A 1 73 ? -18.884 -26.637 16.969 1.00 47.30 481 CYS A C 1
ATOM 532 O O . CYS A 1 73 ? -17.884 -27.342 17.235 1.00 48.84 481 CYS A O 1
ATOM 535 N N . CYS A 1 74 ? -19.679 -26.850 15.909 1.00 45.22 482 CYS A N 1
ATOM 536 C CA . CYS A 1 74 ? -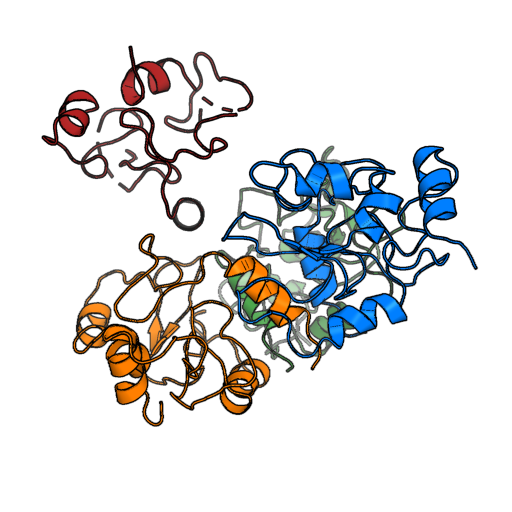19.460 -27.884 14.853 1.00 47.50 482 CYS A CA 1
ATOM 537 C C . CYS A 1 74 ? -19.788 -29.319 15.316 1.00 50.10 482 CYS A C 1
ATOM 538 O O . CYS A 1 74 ? -19.601 -30.221 14.507 1.00 56.69 482 CYS A O 1
ATOM 541 N N . GLU A 1 75 ? -20.299 -29.544 16.531 1.00 55.58 483 GLU A N 1
ATOM 542 C CA . GLU A 1 75 ? -20.744 -30.882 17.027 1.00 57.19 483 GLU A CA 1
ATOM 543 C C . GLU A 1 75 ? -21.942 -31.377 16.195 1.00 59.80 483 GLU A C 1
ATOM 544 O O . GLU A 1 75 ? -22.742 -30.536 15.740 1.00 60.51 483 GLU A O 1
ATOM 546 N N . GLY A 1 76 ? -22.049 -32.697 15.996 1.00 63.45 484 GLY A N 1
ATOM 547 C CA . GLY A 1 76 ? -23.156 -33.391 15.304 1.00 67.06 484 GLY A CA 1
ATOM 548 C C . GLY A 1 76 ? -24.235 -33.950 16.242 1.00 71.84 484 GLY A C 1
ATOM 549 O O . GLY A 1 76 ? -25.291 -34.349 15.700 1.00 75.72 484 GLY A O 1
ATOM 550 N N . ARG A 1 77 ? -24.001 -33.976 17.568 1.00 72.55 485 ARG A N 1
ATOM 551 C CA . ARG A 1 77 ? -24.864 -34.653 18.578 1.00 75.95 485 ARG A CA 1
ATOM 552 C C . ARG A 1 77 ? -25.866 -33.646 19.158 1.00 75.52 485 ARG A C 1
ATOM 553 O O . ARG A 1 77 ? -25.467 -32.482 19.405 1.00 77.72 485 ARG A O 1
ATOM 555 N N . GLU A 1 78 ? -27.110 -34.097 19.377 1.00 71.54 486 GLU A N 1
ATOM 556 C CA . GLU A 1 78 ? -28.243 -33.346 19.989 1.00 69.90 486 GLU A CA 1
ATOM 557 C C . GLU A 1 78 ? -28.442 -31.981 19.293 1.00 61.97 486 GLU A C 1
ATOM 558 O O . GLU A 1 78 ? -28.420 -30.962 19.973 1.00 55.59 486 GLU A O 1
ATOM 564 N N . LEU A 1 79 ? -28.679 -31.987 17.983 1.00 55.67 487 LEU A N 1
ATOM 565 C CA . LEU A 1 79 ? -28.926 -30.772 17.159 1.00 51.77 487 LEU A CA 1
ATOM 566 C C . LEU A 1 79 ? -30.411 -30.392 17.218 1.00 52.01 487 LEU A C 1
ATOM 567 O O . LEU A 1 79 ? -31.243 -31.275 17.046 1.00 52.71 487 LEU A O 1
ATOM 572 N N . LEU A 1 80 ? -30.715 -29.122 17.474 1.00 50.49 488 LEU A N 1
ATOM 573 C CA . LEU A 1 80 ? -32.030 -28.510 17.174 1.00 49.47 488 LEU A CA 1
ATOM 574 C C . LEU A 1 80 ? -31.963 -27.936 15.754 1.00 47.83 488 LEU A C 1
ATOM 575 O O . LEU A 1 80 ? -30.909 -27.383 15.391 1.00 42.65 488 LEU A O 1
ATOM 580 N N . LEU A 1 81 ? -33.041 -28.123 14.981 1.00 47.25 489 LEU A N 1
ATOM 581 C CA . LEU A 1 81 ? -33.105 -27.886 13.516 1.00 45.48 489 LEU A CA 1
ATOM 582 C C . LEU A 1 81 ? -33.968 -26.641 13.287 1.00 44.41 489 LEU A C 1
ATOM 583 O O . LEU A 1 81 ? -35.109 -26.643 13.706 1.00 44.38 489 LEU A O 1
ATOM 588 N N . CYS A 1 82 ? -33.447 -25.609 12.632 1.00 44.13 490 CYS A N 1
ATOM 589 C CA . CYS A 1 82 ? -34.242 -24.415 12.254 1.00 43.95 490 CYS A CA 1
ATOM 590 C C . CYS A 1 82 ? -35.383 -24.863 11.332 1.00 45.31 490 CYS A C 1
ATOM 591 O O . CYS A 1 82 ? -35.090 -25.603 10.369 1.00 45.63 490 CYS A O 1
ATOM 594 N N . SER A 1 83 ? -36.609 -24.436 11.622 1.00 43.98 491 SER A N 1
ATOM 595 C CA . SER A 1 83 ? -37.837 -24.700 10.819 1.00 45.64 491 SER A CA 1
ATOM 596 C C . SER A 1 83 ? -37.946 -23.759 9.609 1.00 44.72 491 SER A C 1
ATOM 597 O O . SER A 1 83 ? -38.839 -23.979 8.806 1.00 45.13 491 SER A O 1
ATOM 600 N N . ASN A 1 84 ? -37.126 -22.714 9.487 1.00 42.39 492 ASN A N 1
ATOM 601 C CA . ASN A 1 84 ? -37.091 -21.864 8.264 1.00 44.12 492 ASN A CA 1
ATOM 602 C C . ASN A 1 84 ? -36.412 -22.672 7.140 1.00 41.92 492 ASN A C 1
ATOM 603 O O . ASN A 1 84 ? -35.218 -23.005 7.258 1.00 39.71 492 ASN A O 1
ATOM 608 N N . THR A 1 85 ? -37.145 -22.970 6.071 1.00 42.75 493 THR A N 1
ATOM 609 C CA . THR A 1 85 ? -36.695 -23.791 4.910 1.00 42.33 493 THR A CA 1
ATOM 610 C C . THR A 1 85 ? -35.639 -23.032 4.091 1.00 41.76 493 THR A C 1
ATOM 611 O O . THR A 1 85 ? -34.925 -23.697 3.311 1.00 44.87 493 THR A O 1
ATOM 615 N N . SER A 1 86 ? -35.526 -21.709 4.253 1.00 41.37 494 SER A N 1
ATOM 616 C CA . SER A 1 86 ? -34.442 -20.872 3.667 1.00 42.77 494 SER A CA 1
ATOM 617 C C . SER A 1 86 ? -33.149 -20.933 4.492 1.00 40.49 494 SER A C 1
ATOM 618 O O . SER A 1 86 ? -32.157 -20.346 4.045 1.00 39.57 494 SER A O 1
ATOM 621 N N . CYS A 1 87 ? -33.151 -21.574 5.670 1.00 40.66 495 CYS A N 1
ATOM 622 C CA . CYS A 1 87 ? -32.023 -21.557 6.632 1.00 39.25 495 CYS A CA 1
ATOM 623 C C . CYS A 1 87 ? -31.496 -22.985 6.810 1.00 40.09 495 CYS A C 1
ATOM 624 O O . CYS A 1 87 ? -30.446 -23.300 6.219 1.00 39.72 495 CYS A O 1
ATOM 627 N N . CYS A 1 88 ? -32.212 -23.833 7.558 1.00 40.73 496 CYS A N 1
ATOM 628 C CA . CYS A 1 88 ? -31.863 -25.251 7.818 1.00 42.04 496 CYS A CA 1
ATOM 629 C C . CYS A 1 88 ? -30.542 -25.369 8.605 1.00 40.56 496 CYS A C 1
ATOM 630 O O . CYS A 1 88 ? -29.939 -26.467 8.604 1.00 41.38 496 CYS A O 1
ATOM 633 N N . ARG A 1 89 ? -30.152 -24.337 9.355 1.00 41.87 497 ARG A N 1
ATOM 634 C CA . ARG A 1 89 ? -28.988 -24.370 10.275 1.00 41.48 497 ARG A CA 1
ATOM 635 C C . ARG A 1 89 ? -29.400 -25.139 11.530 1.00 43.92 497 ARG A C 1
ATOM 636 O O . ARG A 1 89 ? -30.638 -25.295 11.771 1.00 43.33 497 ARG A O 1
ATOM 644 N N . CYS A 1 90 ? -28.401 -25.583 12.301 1.00 43.02 498 CYS A N 1
ATOM 645 C CA . CYS A 1 90 ? -28.592 -26.329 13.569 1.00 44.05 498 CYS A CA 1
ATOM 646 C C . CYS A 1 90 ? -27.751 -25.739 14.702 1.00 42.16 498 CYS A C 1
ATOM 647 O O . CYS A 1 90 ? -26.657 -25.190 14.430 1.00 41.02 498 CYS A O 1
ATOM 650 N N . PHE A 1 91 ? -28.282 -25.839 15.916 1.00 40.97 499 PHE A N 1
ATOM 651 C CA . PHE A 1 91 ? -27.605 -25.471 17.182 1.00 42.39 499 PHE A CA 1
ATOM 652 C C . PHE A 1 91 ? -27.754 -26.653 18.140 1.00 44.88 499 PHE A C 1
ATOM 653 O O . PHE A 1 91 ? -28.890 -27.184 18.259 1.00 46.86 499 PHE A O 1
ATOM 661 N N . CYS A 1 92 ? -26.668 -27.052 18.799 1.00 44.87 500 CYS A N 1
ATOM 662 C CA . CYS A 1 92 ? -26.657 -28.196 19.744 1.00 46.27 500 CYS A CA 1
ATOM 663 C C . CYS A 1 92 ? -27.249 -27.777 21.101 1.00 47.36 500 CYS A C 1
ATOM 664 O O . CYS A 1 92 ? -27.300 -26.579 21.398 1.00 44.63 500 CYS A O 1
ATOM 667 N N . VAL A 1 93 ? -27.668 -28.766 21.894 1.00 51.11 501 VAL A N 1
ATOM 668 C CA . VAL A 1 93 ? -28.240 -28.588 23.265 1.00 52.12 501 VAL A CA 1
ATOM 669 C C . VAL A 1 93 ? -27.200 -27.869 24.139 1.00 52.39 501 VAL A C 1
ATOM 670 O O . VAL A 1 93 ? -27.582 -26.890 24.793 1.00 52.93 501 VAL A O 1
ATOM 674 N N . GLU A 1 94 ? -25.933 -28.300 24.113 1.00 53.51 502 GLU A N 1
ATOM 675 C CA . GLU A 1 94 ? -24.848 -27.765 24.987 1.00 54.50 502 GLU A CA 1
ATOM 676 C C . GLU A 1 94 ? -24.687 -26.251 24.759 1.00 53.12 502 GLU A C 1
ATOM 677 O O . GLU A 1 94 ? -24.637 -25.526 25.764 1.00 51.86 502 GLU A O 1
ATOM 683 N N . CYS A 1 95 ? -24.629 -25.787 23.499 1.00 50.76 503 CYS A N 1
ATOM 684 C CA . CYS A 1 95 ? -24.421 -24.352 23.167 1.00 47.68 503 CYS A CA 1
ATOM 685 C C . CYS A 1 95 ? -25.612 -23.540 23.695 1.00 46.86 503 CYS A C 1
ATOM 686 O O . CYS A 1 95 ? -25.368 -22.490 24.307 1.00 46.08 503 CYS A O 1
ATOM 689 N N . LEU A 1 96 ? -26.846 -24.016 23.501 1.00 47.76 504 LEU A N 1
ATOM 690 C CA . LEU A 1 96 ? -28.090 -23.390 24.052 1.00 49.99 504 LEU A CA 1
ATOM 691 C C . LEU A 1 96 ? -28.007 -23.298 25.588 1.00 49.15 504 LEU A C 1
ATOM 692 O O . LEU A 1 96 ? -28.259 -22.205 26.122 1.00 47.00 504 LEU A O 1
ATOM 697 N N . GLU A 1 97 ? -27.678 -24.404 26.264 1.00 50.68 505 GLU A N 1
ATOM 698 C CA . GLU A 1 97 ? -27.613 -24.484 27.754 1.00 53.43 505 GLU A CA 1
ATOM 699 C C . GLU A 1 97 ? -26.561 -23.505 28.281 1.00 51.11 505 GLU A C 1
ATOM 700 O O . GLU A 1 97 ? -26.885 -22.744 29.197 1.00 48.79 505 GLU A O 1
ATOM 706 N N . VAL A 1 98 ? -25.373 -23.475 27.681 1.00 50.29 506 VAL A N 1
ATOM 707 C CA . VAL A 1 98 ? -24.200 -22.727 28.223 1.00 51.26 506 VAL A CA 1
ATOM 708 C C . VAL A 1 98 ? -24.241 -21.250 27.783 1.00 47.91 506 VAL A C 1
ATOM 709 O O . VAL A 1 98 ? -23.908 -20.405 28.602 1.00 50.05 506 VAL A O 1
ATOM 713 N N . LEU A 1 99 ? -24.578 -20.926 26.529 1.00 47.40 507 LEU A N 1
ATOM 714 C CA . LEU A 1 99 ? -24.484 -19.524 26.017 1.00 44.94 507 LEU A CA 1
ATOM 715 C C . LEU A 1 99 ? -25.807 -18.779 26.246 1.00 44.85 507 LEU A C 1
ATOM 716 O O . LEU A 1 99 ? -25.730 -17.576 26.582 1.00 43.53 507 LEU A O 1
ATOM 721 N N . VAL A 1 100 ? -26.969 -19.435 26.093 1.00 46.08 508 VAL A N 1
ATOM 722 C CA . VAL A 1 100 ? -28.294 -18.771 26.304 1.00 48.34 508 VAL A CA 1
ATOM 723 C C . VAL A 1 100 ? -28.698 -18.923 27.769 1.00 49.81 508 VAL A C 1
ATOM 724 O O . VAL A 1 100 ? -28.994 -17.903 28.381 1.00 53.30 508 VAL A O 1
ATOM 728 N N . GLY A 1 101 ? -28.693 -20.143 28.303 1.00 51.33 509 GLY A N 1
ATOM 729 C CA . GLY A 1 101 ? -28.984 -20.418 29.727 1.00 51.89 509 GLY A CA 1
ATOM 730 C C . GLY A 1 101 ? -29.662 -21.757 29.929 1.00 53.54 509 GLY A C 1
ATOM 731 O O . GLY A 1 101 ? -30.188 -22.314 28.949 1.00 51.78 509 GLY A O 1
ATOM 732 N N . THR A 1 102 ? -29.604 -22.270 31.163 1.00 56.85 510 THR A N 1
ATOM 733 C CA . THR A 1 102 ? -30.203 -23.551 31.624 1.00 58.72 510 THR A CA 1
ATOM 734 C C . THR A 1 102 ? -31.691 -23.561 31.253 1.00 60.99 510 THR A C 1
ATOM 735 O O . THR A 1 102 ? -32.349 -22.531 31.519 1.00 62.57 510 THR A O 1
ATOM 739 N N . GLY A 1 103 ? -32.178 -24.642 30.631 1.00 59.75 511 GLY A N 1
ATOM 740 C CA . GLY A 1 103 ? -33.580 -24.814 30.196 1.00 60.25 511 GLY A CA 1
ATOM 741 C C . GLY A 1 103 ? -33.853 -24.375 28.760 1.00 59.59 511 GLY A C 1
ATOM 742 O O . GLY A 1 103 ? -34.920 -24.695 28.272 1.00 61.56 511 GLY A O 1
ATOM 743 N N . THR A 1 104 ? -32.944 -23.657 28.087 1.00 56.25 512 THR A N 1
ATOM 744 C CA . THR A 1 104 ? -33.167 -23.135 26.713 1.00 53.48 512 THR A CA 1
ATOM 745 C C . THR A 1 104 ? -33.471 -24.293 25.752 1.00 53.77 512 THR A C 1
ATOM 746 O O . THR A 1 104 ? -34.450 -24.150 25.002 1.00 51.05 512 THR A O 1
ATOM 750 N N . ALA A 1 105 ? -32.700 -25.385 25.782 1.00 53.79 513 ALA A N 1
ATOM 751 C CA . ALA A 1 105 ? -32.899 -26.569 24.895 1.00 55.08 513 ALA A CA 1
ATOM 752 C C . ALA A 1 105 ? -34.327 -27.138 25.054 1.00 59.68 513 ALA A C 1
ATOM 753 O O . ALA A 1 105 ? -35.018 -27.310 24.030 1.00 62.16 513 ALA A O 1
ATOM 755 N N . ALA A 1 106 ? -34.771 -27.373 26.291 1.00 62.51 514 ALA A N 1
ATOM 756 C CA . ALA A 1 106 ? -36.125 -27.884 26.626 1.00 63.86 514 ALA A CA 1
ATOM 757 C C . ALA A 1 106 ? -37.215 -26.910 26.144 1.00 66.68 514 ALA A C 1
ATOM 758 O O . ALA A 1 106 ? -38.205 -27.378 25.560 1.00 67.48 514 ALA A O 1
ATOM 760 N N . GLU A 1 107 ? -37.049 -25.605 26.382 1.00 67.15 515 GLU A N 1
ATOM 761 C CA . GLU A 1 107 ? -37.964 -24.524 25.891 1.00 69.44 515 GLU A CA 1
ATOM 762 C C . GLU A 1 107 ? -38.009 -24.549 24.355 1.00 66.40 515 GLU A C 1
ATOM 763 O O . GLU A 1 107 ? -39.113 -24.464 23.799 1.00 67.07 515 GLU A O 1
ATOM 769 N N . ALA A 1 108 ? -36.859 -24.677 23.693 1.00 62.97 516 ALA A N 1
ATOM 770 C CA . ALA A 1 108 ? -36.731 -24.712 22.215 1.00 62.06 516 ALA A CA 1
ATOM 771 C C . ALA A 1 108 ? -37.466 -25.933 21.632 1.00 64.32 516 ALA A C 1
ATOM 772 O O . ALA A 1 108 ? -38.138 -25.767 20.613 1.00 61.03 516 ALA A O 1
ATOM 774 N N . LYS A 1 109 ? -37.371 -27.105 22.273 1.00 68.41 517 LYS A N 1
ATOM 775 C CA . LYS A 1 109 ? -38.077 -28.353 21.851 1.00 73.23 517 LYS A CA 1
ATOM 776 C C . LYS A 1 109 ? -39.614 -28.180 21.908 1.00 75.38 517 LYS A C 1
ATOM 777 O O . LYS A 1 109 ? -40.293 -28.903 21.166 1.00 75.74 517 LYS A O 1
ATOM 783 N N . LEU A 1 110 ? -40.146 -27.281 22.749 1.00 73.75 518 LEU A N 1
ATOM 784 C CA . LEU A 1 110 ? -41.602 -26.968 22.883 1.00 75.13 518 LEU A CA 1
ATOM 785 C C . LEU A 1 110 ? -42.058 -25.872 21.893 1.00 69.72 518 LEU A C 1
ATOM 786 O O . LEU A 1 110 ? -43.304 -25.682 21.791 1.00 70.22 518 LEU A O 1
ATOM 791 N N . GLN A 1 111 ? -41.156 -25.143 21.216 1.00 64.57 519 GLN A N 1
ATOM 792 C CA . GLN A 1 111 ? -41.553 -24.030 20.296 1.00 63.72 519 GLN A CA 1
ATOM 793 C C . GLN A 1 111 ? -42.275 -24.600 19.054 1.00 64.03 519 GLN A C 1
ATOM 794 O O . GLN A 1 111 ? -41.879 -25.673 18.559 1.00 66.87 519 GLN A O 1
ATOM 805 N N . GLU A 1 112 ? -43.296 -23.883 18.580 1.00 62.50 520 GLU A N 1
ATOM 806 C CA . GLU A 1 112 ? -44.231 -24.291 17.500 1.00 61.99 520 GLU A CA 1
ATOM 807 C C . GLU A 1 112 ? -44.263 -23.299 16.329 1.00 59.54 520 GLU A C 1
ATOM 808 O O . GLU A 1 112 ? -45.231 -22.546 16.204 1.00 63.12 520 GLU A O 1
ATOM 814 N N . PRO A 1 113 ? -43.305 -23.280 15.372 1.00 56.37 521 PRO A N 1
ATOM 815 C CA . PRO A 1 113 ? -42.063 -24.065 15.404 1.00 55.67 521 PRO A CA 1
ATOM 816 C C . PRO A 1 113 ? -40.857 -23.296 15.967 1.00 52.84 521 PRO A C 1
ATOM 817 O O . PRO A 1 113 ? -41.024 -22.141 16.318 1.00 53.91 521 PRO A O 1
ATOM 821 N N . TRP A 1 114 ? -39.676 -23.921 15.971 1.00 50.14 522 TRP A N 1
ATOM 822 C CA . TRP A 1 114 ? -38.396 -23.323 16.438 1.00 48.75 522 TRP A CA 1
ATOM 823 C C . TRP A 1 114 ? -37.673 -22.612 15.282 1.00 46.01 522 TRP A C 1
ATOM 824 O O . TRP A 1 114 ? -37.438 -23.266 14.258 1.00 47.27 522 TRP A O 1
ATOM 835 N N . SER A 1 115 ? -37.369 -21.324 15.470 1.00 43.18 523 SER A N 1
ATOM 836 C CA . SER A 1 115 ? -36.525 -20.471 14.610 1.00 43.80 523 SER A CA 1
ATOM 837 C C . SER A 1 115 ? -35.164 -20.321 15.279 1.00 40.93 523 SER A C 1
ATOM 838 O O . SER A 1 115 ? -35.146 -19.897 16.432 1.00 41.05 523 SER A O 1
ATOM 841 N N . CYS A 1 116 ? -34.069 -20.572 14.553 1.00 41.51 524 CYS A N 1
ATOM 842 C CA . CYS A 1 116 ? -32.688 -20.521 15.110 1.00 38.90 524 CYS A CA 1
ATOM 843 C C . CYS A 1 116 ? -32.254 -19.072 15.367 1.00 37.52 524 CYS A C 1
ATOM 844 O O . CYS A 1 116 ? -32.944 -18.134 14.950 1.00 38.67 524 CYS A O 1
ATOM 847 N N . TYR A 1 117 ? -31.094 -18.904 15.985 1.00 37.59 525 TYR A N 1
ATOM 848 C CA . TYR A 1 117 ? -30.542 -17.593 16.416 1.00 38.28 525 TYR A CA 1
ATOM 849 C C . TYR A 1 117 ? -30.020 -16.774 15.233 1.00 38.93 525 TYR A C 1
ATOM 850 O O . TYR A 1 117 ? -29.815 -15.575 15.457 1.00 39.88 525 TYR A O 1
ATOM 859 N N . MET A 1 118 ? -29.869 -17.343 14.023 1.00 39.00 526 MET A N 1
ATOM 860 C CA . MET A 1 118 ? -29.603 -16.541 12.800 1.00 39.79 526 MET A CA 1
ATOM 861 C C . MET A 1 118 ? -30.919 -15.958 12.250 1.00 40.24 526 MET A C 1
ATOM 862 O O . MET A 1 118 ? -30.844 -14.904 11.628 1.00 43.59 526 MET A O 1
ATOM 867 N N . CYS A 1 119 ? -32.074 -16.578 12.496 1.00 40.07 527 CYS A N 1
ATOM 868 C CA . CYS A 1 119 ? -33.384 -16.205 11.904 1.00 39.62 527 CYS A CA 1
ATOM 869 C C . CYS A 1 119 ? -34.179 -15.259 12.824 1.00 42.41 527 CYS A C 1
ATOM 870 O O . CYS A 1 119 ? -34.974 -14.483 12.294 1.00 42.14 527 CYS A O 1
ATOM 873 N N . LEU A 1 120 ? -33.986 -15.306 14.151 1.00 42.87 528 LEU A N 1
ATOM 874 C CA . LEU A 1 120 ? -34.804 -14.502 15.106 1.00 43.95 528 LEU A CA 1
ATOM 875 C C . LEU A 1 120 ? -34.502 -13.019 14.890 1.00 45.58 528 LEU A C 1
ATOM 876 O O . LEU A 1 120 ? -33.331 -12.653 14.709 1.00 46.91 528 LEU A O 1
ATOM 881 N N . PRO A 1 121 ? -35.529 -12.127 14.842 1.00 45.09 529 PRO A N 1
ATOM 882 C CA . PRO A 1 121 ? -35.306 -10.680 14.817 1.00 45.56 529 PRO A CA 1
ATOM 883 C C . PRO A 1 121 ? -34.402 -10.200 15.961 1.00 43.87 529 PRO A C 1
ATOM 884 O O . PRO A 1 121 ? -33.541 -9.407 15.716 1.00 43.40 529 PRO A O 1
ATOM 888 N N . GLN A 1 122 ? -34.604 -10.732 17.168 1.00 44.58 530 GLN A N 1
ATOM 889 C CA . GLN A 1 122 ? -33.800 -10.379 18.363 1.00 43.15 530 GLN A CA 1
ATOM 890 C C . GLN A 1 122 ? -32.360 -10.881 18.162 1.00 41.04 530 GLN A C 1
ATOM 891 O O . GLN A 1 122 ? -32.170 -12.059 17.895 1.00 42.02 530 GLN A O 1
ATOM 897 N N . ARG A 1 123 ? -31.392 -9.983 18.322 1.00 40.98 531 ARG A N 1
ATOM 898 C CA . ARG A 1 123 ? -29.965 -10.198 18.032 1.00 40.46 531 ARG A CA 1
ATOM 899 C C . ARG A 1 123 ? -29.314 -11.028 19.145 1.00 40.22 531 ARG A C 1
ATOM 900 O O . ARG A 1 123 ? -28.483 -11.905 18.796 1.00 41.66 531 ARG A O 1
ATOM 908 N N . CYS A 1 124 ? -29.659 -10.797 20.417 1.00 40.41 532 CYS A N 1
ATOM 909 C CA . CYS A 1 124 ? -28.952 -11.394 21.584 1.00 40.44 532 CYS A CA 1
ATOM 910 C C . CYS A 1 124 ? -29.900 -12.216 22.466 1.00 41.03 532 CYS A C 1
ATOM 911 O O . CYS A 1 124 ? -31.031 -11.745 22.745 1.00 39.01 532 CYS A O 1
ATOM 914 N N . HIS A 1 125 ? -29.416 -13.374 22.931 1.00 39.88 533 HIS A N 1
ATOM 915 C CA . HIS A 1 125 ? -30.035 -14.245 23.965 1.00 41.76 533 HIS A CA 1
ATOM 916 C C . HIS A 1 125 ? -28.920 -14.780 24.888 1.00 42.85 533 HIS A C 1
ATOM 917 O O . HIS A 1 125 ? -28.053 -15.531 24.411 1.00 41.12 533 HIS A O 1
ATOM 924 N N . GLY A 1 126 ? -28.911 -14.364 26.162 1.00 44.85 534 GLY A N 1
ATOM 925 C CA . GLY A 1 126 ? -27.805 -14.622 27.105 1.00 44.85 534 GLY A CA 1
ATOM 926 C C . GLY A 1 126 ? -26.529 -13.987 26.584 1.00 44.78 534 GLY A C 1
ATOM 927 O O . GLY A 1 126 ? -26.574 -12.795 26.261 1.00 47.52 534 GLY A O 1
ATOM 928 N N . VAL A 1 127 ? -25.463 -14.764 26.388 1.00 44.02 535 VAL A N 1
ATOM 929 C CA . VAL A 1 127 ? -24.182 -14.275 25.793 1.00 43.61 535 VAL A CA 1
ATOM 930 C C . VAL A 1 127 ? -24.052 -14.752 24.335 1.00 42.72 535 VAL A C 1
ATOM 931 O O . VAL A 1 127 ? -22.952 -14.544 23.771 1.00 41.68 535 VAL A O 1
ATOM 935 N N . LEU A 1 128 ? -25.114 -15.334 23.738 1.00 41.84 536 LEU A N 1
ATOM 936 C CA . LEU A 1 128 ? -25.190 -15.639 22.292 1.00 39.98 536 LEU A CA 1
ATOM 937 C C . LEU A 1 128 ? -25.715 -14.404 21.554 1.00 39.33 536 LEU A C 1
ATOM 938 O O . LEU A 1 128 ? -26.932 -14.157 21.579 1.00 40.42 536 LEU A O 1
ATOM 943 N N . ARG A 1 129 ? -24.818 -13.654 20.916 1.00 37.26 537 ARG A N 1
ATOM 944 C CA . ARG A 1 129 ? -25.112 -12.337 20.303 1.00 38.27 537 ARG A CA 1
ATOM 945 C C . ARG A 1 129 ? -24.722 -12.441 18.839 1.00 40.09 537 ARG A C 1
ATOM 946 O O . ARG A 1 129 ? -23.506 -12.539 18.563 1.00 39.91 537 ARG A O 1
ATOM 954 N N . ARG A 1 130 ? -25.708 -12.498 17.939 1.00 39.68 538 ARG A N 1
ATOM 955 C CA . ARG A 1 130 ? -25.448 -12.477 16.481 1.00 39.14 538 ARG A CA 1
ATOM 956 C C . ARG A 1 130 ? -24.677 -11.191 16.182 1.00 37.69 538 ARG A C 1
ATOM 957 O O . ARG A 1 130 ? -25.058 -10.131 16.703 1.00 35.86 538 ARG A O 1
ATOM 965 N N . ARG A 1 131 ? -23.615 -11.274 15.389 1.00 36.52 539 ARG A N 1
ATOM 966 C CA . ARG A 1 131 ? -22.852 -10.060 14.991 1.00 37.23 539 ARG A CA 1
ATOM 967 C C . ARG A 1 131 ? -23.772 -9.122 14.192 1.00 37.56 539 ARG A C 1
ATOM 968 O O . ARG A 1 131 ? -24.555 -9.608 13.345 1.00 37.20 539 ARG A O 1
ATOM 976 N N . LYS A 1 132 ? -23.698 -7.825 14.473 1.00 38.45 540 LYS A N 1
ATOM 977 C CA . LYS A 1 132 ? -24.333 -6.774 13.638 1.00 40.44 540 LYS A CA 1
ATOM 978 C C . LYS A 1 132 ? -23.729 -6.810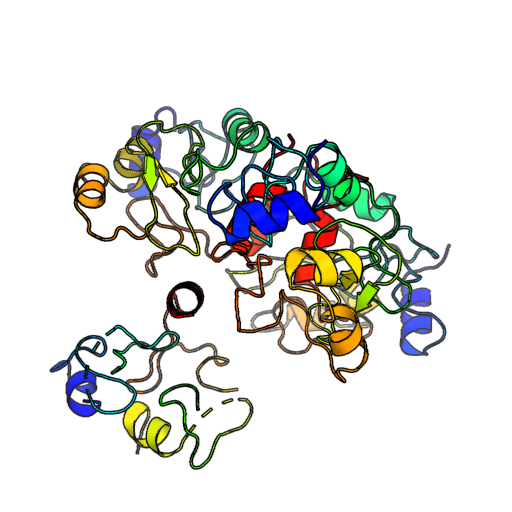 12.230 1.00 38.89 540 LYS A C 1
ATOM 979 O O . LYS A 1 132 ? -24.460 -6.513 11.304 1.00 40.43 540 LYS A O 1
ATOM 985 N N . ASP A 1 133 ? -22.454 -7.191 12.097 1.00 37.28 541 ASP A N 1
ATOM 986 C CA . ASP A 1 133 ? -21.672 -7.225 10.834 1.00 37.31 541 ASP A CA 1
ATOM 987 C C . ASP A 1 133 ? -21.418 -8.683 10.401 1.00 36.76 541 ASP A C 1
ATOM 988 O O . ASP A 1 133 ? -20.386 -8.915 9.755 1.00 35.11 541 ASP A O 1
ATOM 993 N N . TRP A 1 134 ? -22.341 -9.629 10.680 1.00 39.32 542 TRP A N 1
ATOM 994 C CA . TRP A 1 134 ? -22.092 -11.084 10.438 1.00 38.26 542 TRP A CA 1
ATOM 995 C C . TRP A 1 134 ? -21.787 -11.342 8.960 1.00 37.86 542 TRP A C 1
ATOM 996 O O . TRP A 1 134 ? -20.949 -12.176 8.684 1.00 36.56 542 TRP A O 1
ATOM 1007 N N . ASN A 1 135 ? -22.429 -10.631 8.047 1.00 39.05 543 ASN A N 1
ATOM 1008 C CA . ASN A 1 135 ? -22.271 -10.875 6.593 1.00 40.60 543 ASN A CA 1
ATOM 1009 C C . ASN A 1 135 ? -20.848 -10.478 6.152 1.00 39.53 543 ASN A C 1
ATOM 1010 O O . ASN A 1 135 ? -20.175 -11.315 5.513 1.00 38.02 543 ASN A O 1
ATOM 1015 N N . VAL A 1 136 ? -20.380 -9.291 6.533 1.00 36.52 544 VAL A N 1
ATOM 1016 C CA . VAL A 1 136 ? -18.999 -8.819 6.223 1.00 37.02 544 VAL A CA 1
ATOM 1017 C C . VAL A 1 136 ? -17.980 -9.721 6.944 1.00 36.95 544 VAL A C 1
ATOM 1018 O O . VAL A 1 136 ? -16.962 -10.067 6.320 1.00 37.59 544 VAL A O 1
ATOM 1022 N N . ARG A 1 137 ? -18.260 -10.124 8.192 1.00 35.77 545 ARG A N 1
ATOM 1023 C CA . ARG A 1 137 ? -17.391 -11.048 8.969 1.00 35.36 545 ARG A CA 1
ATOM 1024 C C . ARG A 1 137 ? -17.242 -12.395 8.252 1.00 37.23 545 ARG A C 1
ATOM 1025 O O . ARG A 1 137 ? -16.125 -12.941 8.211 1.00 36.48 545 ARG A O 1
ATOM 1033 N N . LEU A 1 138 ? -18.335 -12.903 7.678 1.00 37.22 546 LEU A N 1
ATOM 1034 C CA . LEU A 1 138 ? -18.354 -14.214 6.982 1.00 38.11 546 LEU A CA 1
ATOM 1035 C C . LEU A 1 138 ? -17.521 -14.098 5.697 1.00 37.36 546 LEU A C 1
ATOM 1036 O O . LEU A 1 138 ? -16.739 -15.016 5.426 1.00 35.86 546 LEU A O 1
ATOM 1041 N N . GLN A 1 139 ? -17.615 -12.975 4.985 1.00 38.21 547 GLN A N 1
ATOM 1042 C CA . GLN A 1 139 ? -16.775 -12.683 3.790 1.00 37.51 547 GLN A CA 1
ATOM 1043 C C . GLN A 1 139 ? -15.291 -12.664 4.178 1.00 37.27 547 GLN A C 1
ATOM 1044 O O . GLN A 1 139 ? -14.479 -13.253 3.415 1.00 36.16 547 GLN A O 1
ATOM 1050 N N . ALA A 1 140 ? -14.946 -12.032 5.306 1.00 35.79 548 ALA A N 1
ATOM 1051 C CA . ALA A 1 140 ? -13.569 -12.011 5.855 1.00 37.25 548 ALA A CA 1
ATOM 1052 C C . ALA A 1 140 ? -13.119 -13.436 6.197 1.00 36.18 548 ALA A C 1
ATOM 1053 O O . ALA A 1 140 ? -11.989 -13.793 5.814 1.00 35.90 548 ALA A O 1
ATOM 1055 N N . PHE A 1 141 ? -13.988 -14.234 6.816 1.00 35.40 549 PHE A N 1
ATOM 1056 C CA . PHE A 1 141 ? -13.721 -15.651 7.179 1.00 36.21 549 PHE A CA 1
ATOM 1057 C C . PHE A 1 141 ? -13.389 -16.475 5.922 1.00 36.19 549 PHE A C 1
ATOM 1058 O O . PHE A 1 141 ? -12.431 -17.231 5.987 1.00 35.62 549 PHE A O 1
ATOM 1066 N N . PHE A 1 142 ? -14.150 -16.331 4.827 1.00 35.39 550 PHE A N 1
ATOM 1067 C CA . PHE A 1 142 ? -13.907 -17.056 3.545 1.00 36.60 550 PHE A CA 1
ATOM 1068 C C . PHE A 1 142 ? -12.701 -16.492 2.790 1.00 36.98 550 PHE A C 1
ATOM 1069 O O . PHE A 1 142 ? -12.122 -17.237 1.992 1.00 37.28 550 PHE A O 1
ATOM 1077 N N . THR A 1 143 ? -12.343 -15.220 2.993 1.00 38.33 551 THR A N 1
ATOM 1078 C CA . THR A 1 143 ? -11.179 -14.579 2.306 1.00 41.54 551 THR A CA 1
ATOM 1079 C C . THR A 1 143 ? -9.869 -15.235 2.767 1.00 41.32 551 THR A C 1
ATOM 1080 O O . THR A 1 143 ? -9.012 -15.452 1.935 1.00 42.03 551 THR A O 1
ATOM 1084 N N . SER A 1 144 ? -9.737 -15.492 4.062 1.00 43.16 552 SER A N 1
ATOM 1085 C CA . SER A 1 144 ? -8.507 -16.011 4.712 1.00 46.67 552 SER A CA 1
ATOM 1086 C C . SER A 1 144 ? -8.180 -17.407 4.184 1.00 47.14 552 SER A C 1
ATOM 1087 O O . SER A 1 144 ? -9.088 -18.220 4.165 1.00 48.35 552 SER A O 1
ATOM 1090 N N . ASP A 1 145 ? -6.937 -17.625 3.771 1.00 50.90 553 ASP A N 1
ATOM 1091 C CA . ASP A 1 145 ? -6.372 -18.942 3.392 1.00 57.32 553 ASP A CA 1
ATOM 1092 C C . ASP A 1 145 ? -5.337 -19.398 4.434 1.00 58.58 553 ASP A C 1
ATOM 1093 O O . ASP A 1 145 ? -4.461 -20.167 4.051 1.00 60.45 553 ASP A O 1
ATOM 1098 N N . THR A 1 146 ? -5.446 -18.968 5.699 1.00 61.34 554 THR A N 1
ATOM 1099 C CA . THR A 1 146 ? -4.461 -19.248 6.790 1.00 64.82 554 THR A CA 1
ATOM 1100 C C . THR A 1 146 ? -5.203 -19.516 8.114 1.00 67.85 554 THR A C 1
ATOM 1101 O O . THR A 1 146 ? -4.638 -19.954 9.117 1.00 75.84 554 THR A O 1
ATOM 1106 N N . ASP B 1 6 ? -29.132 -40.611 -12.555 1.00 69.99 414 ASP B N 1
ATOM 1107 C CA . ASP B 1 6 ? -29.392 -41.867 -13.342 1.00 75.62 414 ASP B CA 1
ATOM 1108 C C . ASP B 1 6 ? -28.717 -41.732 -14.718 1.00 77.67 414 ASP B C 1
ATOM 1109 O O . ASP B 1 6 ? -29.124 -40.802 -15.420 1.00 82.07 414 ASP B O 1
ATOM 1114 N N . GLN B 1 7 ? -27.834 -42.685 -15.098 1.00 74.23 415 GLN B N 1
ATOM 1115 C CA . GLN B 1 7 ? -26.675 -42.595 -16.061 1.00 71.21 415 GLN B CA 1
ATOM 1116 C C . GLN B 1 7 ? -26.674 -41.317 -16.928 1.00 65.68 415 GLN B C 1
ATOM 1117 O O . GLN B 1 7 ? -25.928 -40.449 -16.516 1.00 66.17 415 GLN B O 1
ATOM 1123 N N . SER B 1 8 ? -27.419 -41.179 -18.042 1.00 62.02 416 SER B N 1
ATOM 1124 C CA . SER B 1 8 ? -27.457 -39.922 -18.845 1.00 60.28 416 SER B CA 1
ATOM 1125 C C . SER B 1 8 ? -28.231 -38.822 -18.100 1.00 58.48 416 SER B C 1
ATOM 1126 O O . SER B 1 8 ? -29.044 -39.128 -17.221 1.00 56.13 416 SER B O 1
ATOM 1129 N N . ARG B 1 9 ? -28.060 -37.575 -18.517 1.00 56.92 417 ARG B N 1
ATOM 1130 C CA . ARG B 1 9 ? -28.764 -36.431 -17.902 1.00 55.41 417 ARG B CA 1
ATOM 1131 C C . ARG B 1 9 ? -30.243 -36.471 -18.315 1.00 55.27 417 ARG B C 1
ATOM 1132 O O . ARG B 1 9 ? -31.094 -36.127 -17.457 1.00 51.79 417 ARG B O 1
ATOM 1140 N N . GLU B 1 10 ? -30.534 -36.936 -19.540 1.00 56.54 418 GLU B N 1
ATOM 1141 C CA . GLU B 1 10 ? -31.911 -37.113 -20.079 1.00 56.31 418 GLU B CA 1
ATOM 1142 C C . GLU B 1 10 ? -32.662 -38.129 -19.209 1.00 55.05 418 GLU B C 1
ATOM 1143 O O . GLU B 1 10 ? -33.818 -37.839 -18.841 1.00 53.83 418 GLU B O 1
ATOM 1149 N N . GLN B 1 11 ? -32.019 -39.247 -18.865 1.00 53.78 419 GLN B N 1
ATOM 1150 C CA . GLN B 1 11 ? -32.603 -40.319 -18.014 1.00 54.15 419 GLN B CA 1
ATOM 1151 C C . GLN B 1 11 ? -32.868 -39.763 -16.607 1.00 51.18 419 GLN B C 1
ATOM 1152 O O . GLN B 1 11 ? -33.975 -39.976 -16.103 1.00 48.72 419 GLN B O 1
ATOM 1158 N N . MET B 1 12 ? -31.892 -39.070 -16.007 1.00 51.17 420 MET B N 1
ATOM 1159 C CA . MET B 1 12 ? -32.015 -38.449 -14.662 1.00 50.09 420 MET B CA 1
ATOM 1160 C C . MET B 1 12 ? -33.204 -37.473 -14.643 1.00 48.06 420 MET B C 1
ATOM 1161 O O . MET B 1 12 ? -34.026 -37.593 -13.725 1.00 50.03 420 MET B O 1
ATOM 1166 N N . ALA B 1 13 ? -33.306 -36.572 -15.621 1.00 48.47 421 ALA B N 1
ATOM 1167 C CA . ALA B 1 13 ? -34.388 -35.551 -15.727 1.00 48.05 421 ALA B CA 1
ATOM 1168 C C . ALA B 1 13 ? -35.762 -36.230 -15.833 1.00 47.61 421 ALA B C 1
ATOM 1169 O O . ALA B 1 13 ? -36.689 -35.781 -15.159 1.00 45.33 421 ALA B O 1
ATOM 1171 N N . SER B 1 14 ? -35.872 -37.278 -16.651 1.00 48.24 422 SER B N 1
ATOM 1172 C CA . SER B 1 14 ? -37.119 -38.051 -16.875 1.00 49.44 422 SER B CA 1
ATOM 1173 C C . SER B 1 14 ? -37.548 -38.748 -15.577 1.00 48.70 422 SER B C 1
ATOM 1174 O O . SER B 1 14 ? -38.714 -38.611 -15.186 1.00 46.97 422 SER B O 1
ATOM 1177 N N . ASP B 1 15 ? -36.636 -39.462 -14.918 1.00 49.31 423 ASP B N 1
ATOM 1178 C CA . ASP B 1 15 ? -36.904 -40.162 -13.632 1.00 48.92 423 ASP B CA 1
ATOM 1179 C C . ASP B 1 15 ? -37.345 -39.170 -12.556 1.00 46.13 423 ASP B C 1
ATOM 1180 O O . ASP B 1 15 ? -38.324 -39.483 -11.876 1.00 44.65 423 ASP B O 1
ATOM 1185 N N . VAL B 1 16 ? -36.660 -38.030 -12.421 1.00 43.25 424 VAL B N 1
ATOM 1186 C CA . VAL B 1 16 ? -37.014 -36.958 -11.444 1.00 41.77 424 VAL B CA 1
ATOM 1187 C C . VAL B 1 16 ? -38.456 -36.468 -11.714 1.00 40.60 424 VAL B C 1
ATOM 1188 O O . VAL B 1 16 ? -39.264 -36.504 -10.772 1.00 40.68 424 VAL B O 1
ATOM 1192 N N . ALA B 1 17 ? -38.773 -36.062 -12.945 1.00 40.68 425 ALA B N 1
ATOM 1193 C CA . ALA B 1 17 ? -40.097 -35.515 -13.341 1.00 41.91 425 ALA B CA 1
ATOM 1194 C C . ALA B 1 17 ? -41.213 -36.530 -13.037 1.00 41.78 425 ALA B C 1
ATOM 1195 O O . ALA B 1 17 ? -42.305 -36.104 -12.571 1.00 41.13 425 ALA B O 1
ATOM 1197 N N . ASN B 1 18 ? -40.943 -37.820 -13.246 1.00 41.93 426 ASN B N 1
ATOM 1198 C CA . ASN B 1 18 ? -41.938 -38.917 -13.097 1.00 44.07 426 ASN B CA 1
ATOM 1199 C C . ASN B 1 18 ? -41.762 -39.610 -11.736 1.00 43.16 426 ASN B C 1
ATOM 1200 O O . ASN B 1 18 ? -42.360 -40.689 -11.579 1.00 43.96 426 ASN B O 1
ATOM 1205 N N . ASN B 1 19 ? -41.105 -38.976 -10.758 1.00 40.52 427 ASN B N 1
ATOM 1206 C CA . ASN B 1 19 ? -41.094 -39.407 -9.335 1.00 41.75 427 ASN B CA 1
ATOM 1207 C C . ASN B 1 19 ? -40.417 -40.785 -9.181 1.00 43.25 427 ASN B C 1
ATOM 1208 O O . ASN B 1 19 ? -40.781 -41.514 -8.262 1.00 43.84 427 ASN B O 1
ATOM 1213 N N . LYS B 1 20 ? -39.459 -41.142 -10.029 1.00 45.53 428 LYS B N 1
ATOM 1214 C CA . LYS B 1 20 ? -38.670 -42.398 -9.890 1.00 48.53 428 LYS B CA 1
ATOM 1215 C C . LYS B 1 20 ? -37.411 -42.141 -9.053 1.00 50.25 428 LYS B C 1
ATOM 1216 O O . LYS B 1 20 ? -37.021 -43.089 -8.357 1.00 53.72 428 LYS B O 1
ATOM 1222 N N . SER B 1 21 ? -36.795 -40.955 -9.116 1.00 49.44 429 SER B N 1
ATOM 1223 C CA . SER B 1 21 ? -35.558 -40.583 -8.356 1.00 50.91 429 SER B CA 1
ATOM 1224 C C . SER B 1 21 ? -35.718 -39.213 -7.706 1.00 48.11 429 SER B C 1
ATOM 1225 O O . SER B 1 21 ? -36.523 -38.426 -8.199 1.00 51.01 429 SER B O 1
ATOM 1228 N N . SER B 1 22 ? -34.917 -38.925 -6.686 1.00 48.39 430 SER B N 1
ATOM 1229 C CA . SER B 1 22 ? -34.732 -37.562 -6.121 1.00 47.61 430 SER B CA 1
ATOM 1230 C C . SER B 1 22 ? -33.628 -36.851 -6.909 1.00 47.74 430 SER B C 1
ATOM 1231 O O . SER B 1 22 ? -32.604 -37.509 -7.233 1.00 48.24 430 SER B O 1
ATOM 1234 N N . LEU B 1 23 ? -33.790 -35.547 -7.146 1.00 44.97 431 LEU B N 1
ATOM 1235 C CA . LEU B 1 23 ? -32.706 -34.644 -7.633 1.00 45.57 431 LEU B CA 1
ATOM 1236 C C . LEU B 1 23 ? -31.403 -34.826 -6.831 1.00 47.10 431 LEU B C 1
ATOM 1237 O O . LEU B 1 23 ? -30.322 -34.769 -7.444 1.00 46.98 431 LEU B O 1
ATOM 1242 N N . GLU B 1 24 ? -31.496 -35.033 -5.510 1.00 47.18 432 GLU B N 1
ATOM 1243 C CA . GLU B 1 24 ? -30.321 -35.076 -4.597 1.00 49.01 432 GLU B CA 1
ATOM 1244 C C . GLU B 1 24 ? -29.464 -36.333 -4.845 1.00 49.72 432 GLU B C 1
ATOM 1245 O O . GLU B 1 24 ? -28.292 -36.279 -4.464 1.00 50.71 432 GLU B O 1
ATOM 1251 N N . ASP B 1 25 ? -29.998 -37.390 -5.471 1.00 49.77 433 ASP B N 1
ATOM 1252 C CA . ASP B 1 25 ? -29.305 -38.687 -5.709 1.00 53.63 433 ASP B CA 1
ATOM 1253 C C . ASP B 1 25 ? -28.730 -38.765 -7.131 1.00 51.78 433 ASP B C 1
ATOM 1254 O O . ASP B 1 25 ? -28.248 -39.828 -7.480 1.00 52.32 433 ASP B O 1
ATOM 1259 N N . GLY B 1 26 ? -28.756 -37.673 -7.898 1.00 50.21 434 GLY B N 1
ATOM 1260 C CA . GLY B 1 26 ? -28.075 -37.546 -9.198 1.00 50.45 434 GLY B CA 1
ATOM 1261 C C . GLY B 1 26 ? -27.220 -36.300 -9.253 1.00 48.36 434 GLY B C 1
ATOM 1262 O O . GLY B 1 26 ? -27.543 -35.319 -8.577 1.00 46.81 434 GLY B O 1
ATOM 1263 N N . CYS B 1 27 ? -26.144 -36.320 -10.028 1.00 48.81 435 CYS B N 1
ATOM 1264 C CA . CYS B 1 27 ? -25.344 -35.111 -10.308 1.00 47.93 435 CYS B CA 1
ATOM 1265 C C . CYS B 1 27 ? -26.130 -34.236 -11.283 1.00 47.60 435 CYS B C 1
ATOM 1266 O O . CYS B 1 27 ? -26.372 -34.682 -12.425 1.00 49.31 435 CYS B O 1
ATOM 1269 N N . LEU B 1 28 ? -26.515 -33.035 -10.855 1.00 48.33 436 LEU B N 1
ATOM 1270 C CA . LEU B 1 28 ? -27.235 -32.045 -11.710 1.00 47.62 436 LEU B CA 1
ATOM 1271 C C . LEU B 1 28 ? -26.380 -31.686 -12.934 1.00 49.35 436 LEU B C 1
ATOM 1272 O O . LEU B 1 28 ? -26.967 -31.336 -13.983 1.00 48.40 436 LEU B O 1
ATOM 1277 N N . SER B 1 29 ? -25.049 -31.728 -12.800 1.00 49.06 437 SER B N 1
ATOM 1278 C CA . SER B 1 29 ? -24.095 -31.293 -13.852 1.00 51.84 437 SER B CA 1
ATOM 1279 C C . SER B 1 29 ? -23.931 -32.393 -14.920 1.00 53.69 437 SER B C 1
ATOM 1280 O O . SER B 1 29 ? -24.055 -32.031 -16.106 1.00 55.94 437 SER B O 1
ATOM 1283 N N . CYS B 1 30 ? -23.680 -33.662 -14.552 1.00 53.57 438 CYS B N 1
ATOM 1284 C CA . CYS B 1 30 ? -23.343 -34.770 -15.505 1.00 55.33 438 CYS B CA 1
ATOM 1285 C C . CYS B 1 30 ? -24.358 -35.932 -15.516 1.00 55.22 438 CYS B C 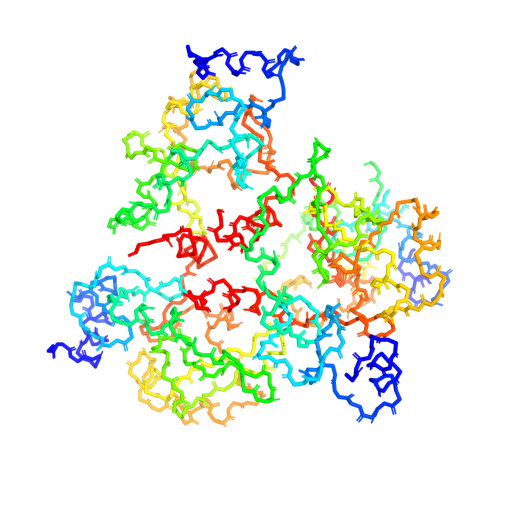1
ATOM 1286 O O . CYS B 1 30 ? -24.245 -36.748 -16.440 1.00 55.29 438 CYS B O 1
ATOM 1289 N N . GLY B 1 31 ? -25.276 -36.050 -14.547 1.00 53.72 439 GLY B N 1
ATOM 1290 C CA . GLY B 1 31 ? -26.317 -37.104 -14.536 1.00 55.06 439 GLY B CA 1
ATOM 1291 C C . GLY B 1 31 ? -25.969 -38.339 -13.709 1.00 57.68 439 GLY B C 1
ATOM 1292 O O . GLY B 1 31 ? -26.879 -39.145 -13.512 1.00 58.89 439 GLY B O 1
ATOM 1293 N N . ARG B 1 32 ? -24.721 -38.482 -13.247 1.00 59.40 440 ARG B N 1
ATOM 1294 C CA . ARG B 1 32 ? -24.170 -39.652 -12.503 1.00 63.54 440 ARG B CA 1
ATOM 1295 C C . ARG B 1 32 ? -24.979 -39.924 -11.224 1.00 61.19 440 ARG B C 1
ATOM 1296 O O . ARG B 1 32 ? -25.336 -38.957 -10.552 1.00 58.09 440 ARG B O 1
ATOM 1304 N N . LYS B 1 33 ? -25.176 -41.194 -10.868 1.00 62.52 441 LYS B N 1
ATOM 1305 C CA . LYS B 1 33 ? -25.905 -41.631 -9.644 1.00 62.26 441 LYS B CA 1
ATOM 1306 C C . LYS B 1 33 ? -25.015 -41.466 -8.409 1.00 61.68 441 LYS B C 1
ATOM 1307 O O . LYS B 1 33 ? -23.807 -41.524 -8.559 1.00 61.27 441 LYS B O 1
ATOM 1313 N N . ASN B 1 34 ? -25.634 -41.295 -7.236 1.00 63.04 442 ASN B N 1
ATOM 1314 C CA . ASN B 1 34 ? -25.015 -41.217 -5.880 1.00 67.11 442 ASN B CA 1
ATOM 1315 C C . ASN B 1 34 ? -23.797 -40.283 -5.872 1.00 64.46 442 ASN B C 1
ATOM 1316 O O . ASN B 1 34 ? -22.690 -40.703 -5.562 1.00 66.28 442 ASN B O 1
ATOM 1321 N N . PRO B 1 35 ? -23.960 -38.981 -6.203 1.00 60.85 443 PRO B N 1
ATOM 1322 C CA . PRO B 1 35 ? -22.868 -38.011 -6.092 1.00 60.00 443 PRO B CA 1
ATOM 1323 C C . PRO B 1 35 ? -22.493 -37.750 -4.629 1.00 57.56 443 PRO B C 1
ATOM 1324 O O . PRO B 1 35 ? -23.342 -37.897 -3.780 1.00 57.92 443 PRO B O 1
ATOM 1328 N N . VAL B 1 36 ? -21.245 -37.351 -4.392 1.00 58.45 444 VAL B N 1
ATOM 1329 C CA . VAL B 1 36 ? -20.667 -37.164 -3.027 1.00 58.44 444 VAL B CA 1
ATOM 1330 C C . VAL B 1 36 ? -21.231 -35.896 -2.368 1.00 55.92 444 VAL B C 1
ATOM 1331 O O . VAL B 1 36 ? -21.391 -35.907 -1.147 1.00 55.94 444 VAL B O 1
ATOM 1335 N N . SER B 1 37 ? -21.491 -34.834 -3.127 1.00 53.89 445 SER B N 1
ATOM 1336 C CA . SER B 1 37 ? -21.851 -33.495 -2.582 1.00 52.83 445 SER B CA 1
ATOM 1337 C C . SER B 1 37 ? -23.140 -32.964 -3.247 1.00 48.66 445 SER B C 1
ATOM 1338 O O . SER B 1 37 ? -23.882 -33.761 -3.870 1.00 47.77 445 SER B O 1
ATOM 1341 N N . PHE B 1 38 ? -23.398 -31.664 -3.133 1.00 44.73 446 PHE B N 1
ATOM 1342 C CA . PHE B 1 38 ? -24.655 -30.997 -3.558 1.00 42.55 446 PHE B CA 1
ATOM 1343 C C . PHE B 1 38 ? -24.303 -29.807 -4.456 1.00 40.20 446 PHE B C 1
ATOM 1344 O O . PHE B 1 38 ? -23.292 -29.150 -4.216 1.00 39.47 446 PHE B O 1
ATOM 1352 N N . HIS B 1 39 ? -25.131 -29.511 -5.461 1.00 39.65 447 HIS B N 1
ATOM 1353 C CA . HIS B 1 39 ? -25.079 -28.193 -6.144 1.00 40.36 447 HIS B CA 1
ATOM 1354 C C . HIS B 1 39 ? -25.620 -27.163 -5.148 1.00 42.13 447 HIS B C 1
ATOM 1355 O O . HIS B 1 39 ? -26.714 -27.369 -4.608 1.00 42.90 447 HIS B O 1
ATOM 1362 N N . PRO B 1 40 ? -24.878 -26.074 -4.819 1.00 41.95 448 PRO B N 1
ATOM 1363 C CA . PRO B 1 40 ? -25.343 -25.131 -3.799 1.00 40.55 448 PRO B CA 1
ATOM 1364 C C . PRO B 1 40 ? -26.534 -24.250 -4.211 1.00 39.08 448 PRO B C 1
ATOM 1365 O O . PRO B 1 40 ? -27.245 -23.825 -3.310 1.00 37.96 448 PRO B O 1
ATOM 1369 N N . LEU B 1 41 ? -26.736 -23.984 -5.511 1.00 37.29 449 LEU B N 1
ATOM 1370 C CA . LEU B 1 41 ? -27.758 -23.015 -5.985 1.00 36.44 449 LEU B CA 1
ATOM 1371 C C . LEU B 1 41 ? -29.072 -23.704 -6.384 1.00 36.24 449 LEU B C 1
ATOM 1372 O O . LEU B 1 41 ? -30.122 -23.087 -6.170 1.00 35.74 449 LEU B O 1
ATOM 1377 N N . PHE B 1 42 ? -29.004 -24.894 -6.960 1.00 36.71 450 PHE B N 1
ATOM 1378 C CA . PHE B 1 42 ? -30.151 -25.638 -7.528 1.00 37.46 450 PHE B CA 1
ATOM 1379 C C . PHE B 1 42 ? -30.229 -26.995 -6.824 1.00 37.47 450 PHE B C 1
ATOM 1380 O O . PHE B 1 42 ? -29.172 -27.578 -6.441 1.00 35.86 450 PHE B O 1
ATOM 1388 N N . GLU B 1 43 ? -31.455 -27.473 -6.626 1.00 38.15 451 GLU B N 1
ATOM 1389 C CA . GLU B 1 43 ? -31.700 -28.830 -6.069 1.00 39.71 451 GLU B CA 1
ATOM 1390 C C . GLU B 1 43 ? -31.051 -29.859 -7.023 1.00 40.60 451 GLU B C 1
ATOM 1391 O O . GLU B 1 43 ? -31.233 -29.764 -8.258 1.00 39.05 451 GLU B O 1
ATOM 1397 N N . GLY B 1 44 ? -30.267 -30.770 -6.464 1.00 38.97 452 GLY B N 1
ATOM 1398 C CA . GLY B 1 44 ? -29.396 -31.650 -7.250 1.00 40.68 452 GLY B CA 1
ATOM 1399 C C . GLY B 1 44 ? -28.108 -31.953 -6.510 1.00 40.62 452 GLY B C 1
ATOM 1400 O O . GLY B 1 44 ? -27.596 -31.074 -5.744 1.00 38.62 452 GLY B O 1
ATOM 1401 N N . GLY B 1 45 ? -27.599 -33.160 -6.732 1.00 40.91 453 GLY B N 1
ATOM 1402 C CA . GLY B 1 45 ? -26.261 -33.533 -6.277 1.00 43.08 453 GLY B CA 1
ATOM 1403 C C . GLY B 1 45 ? -25.192 -32.873 -7.138 1.00 44.33 453 GLY B C 1
ATOM 1404 O O . GLY B 1 45 ? -25.509 -32.230 -8.180 1.00 44.07 453 GLY B O 1
ATOM 1405 N N . LEU B 1 46 ? -23.953 -33.018 -6.700 1.00 46.42 454 LEU B N 1
ATOM 1406 C CA . LEU B 1 46 ? -22.749 -32.630 -7.461 1.00 47.40 454 LEU B CA 1
ATOM 1407 C C . LEU B 1 46 ? -21.683 -33.688 -7.172 1.00 48.35 454 LEU B C 1
ATOM 1408 O O . LEU B 1 46 ? -21.356 -33.886 -5.999 1.00 48.50 454 LEU B O 1
ATOM 1413 N N . CYS B 1 47 ? -21.249 -34.410 -8.199 1.00 50.24 455 CYS B N 1
ATOM 1414 C CA . CYS B 1 47 ? -20.208 -35.463 -8.095 1.00 53.43 455 CYS B CA 1
ATOM 1415 C C . CYS B 1 47 ? -18.852 -34.772 -7.891 1.00 55.05 455 CYS B C 1
ATOM 1416 O O . CYS B 1 47 ? -18.762 -33.552 -8.130 1.00 51.25 455 CYS B O 1
ATOM 1419 N N . GLN B 1 48 ? -17.838 -35.544 -7.490 1.00 59.96 456 GLN B N 1
ATOM 1420 C CA . GLN B 1 48 ? -16.473 -35.051 -7.176 1.00 63.20 456 GLN B CA 1
ATOM 1421 C C . GLN B 1 48 ? -15.896 -34.325 -8.397 1.00 61.94 456 GLN B C 1
ATOM 1422 O O . GLN B 1 48 ? -15.441 -33.199 -8.235 1.00 62.17 456 GLN B O 1
ATOM 1428 N N . THR B 1 49 ? -15.986 -34.933 -9.578 1.00 63.10 457 THR B N 1
ATOM 1429 C CA . THR B 1 49 ? -15.433 -34.415 -10.859 1.00 63.99 457 THR B CA 1
ATOM 1430 C C . THR B 1 49 ? -16.070 -33.069 -11.217 1.00 61.36 457 THR B C 1
ATOM 1431 O O . THR B 1 49 ? -15.331 -32.109 -11.517 1.00 61.50 457 THR B O 1
ATOM 1435 N N . CYS B 1 50 ? -17.404 -33.002 -11.205 1.00 59.43 458 CYS B N 1
ATOM 1436 C CA . CYS B 1 50 ? -18.149 -31.767 -11.579 1.00 57.07 458 CYS B CA 1
ATOM 1437 C C . CYS B 1 50 ? -17.878 -30.675 -10.537 1.00 54.61 458 CYS B C 1
ATOM 1438 O O . CYS B 1 50 ? -17.721 -29.524 -10.943 1.00 55.54 458 CYS B O 1
ATOM 1441 N N . ARG B 1 51 ? -17.764 -31.023 -9.256 1.00 55.54 459 ARG B N 1
ATOM 1442 C CA . ARG B 1 51 ? -17.424 -30.071 -8.159 1.00 57.36 459 ARG B CA 1
ATOM 1443 C C . ARG B 1 51 ? -16.029 -29.486 -8.419 1.00 55.82 459 ARG B C 1
ATOM 1444 O O . ARG B 1 51 ? -15.908 -28.248 -8.371 1.00 53.11 459 ARG B O 1
ATOM 1452 N N . ASP B 1 52 ? -15.052 -30.332 -8.765 1.00 58.06 460 ASP B N 1
ATOM 1453 C CA . ASP B 1 52 ? -13.652 -29.914 -9.045 1.00 60.06 460 ASP B CA 1
ATOM 1454 C C . ASP B 1 52 ? -13.593 -28.960 -10.245 1.00 58.84 460 ASP B C 1
ATOM 1455 O O . ASP B 1 52 ? -12.727 -28.098 -10.208 1.00 57.12 460 ASP B O 1
ATOM 1460 N N . ARG B 1 53 ? -14.477 -29.060 -11.249 1.00 59.48 461 ARG B N 1
ATOM 1461 C CA . ARG B 1 53 ? -14.503 -28.095 -12.396 1.00 58.27 461 ARG B CA 1
ATOM 1462 C C . ARG B 1 53 ? -14.644 -26.660 -11.858 1.00 54.62 461 ARG B C 1
ATOM 1463 O O . ARG B 1 53 ? -13.844 -25.807 -12.251 1.00 55.56 461 ARG B O 1
ATOM 1471 N N . PHE B 1 54 ? -15.608 -26.408 -10.963 1.00 51.92 462 PHE B N 1
ATOM 1472 C CA . PHE B 1 54 ? -15.857 -25.070 -10.361 1.00 49.24 462 PHE B CA 1
ATOM 1473 C C . PHE B 1 54 ? -14.635 -24.606 -9.541 1.00 49.47 462 PHE B C 1
ATOM 1474 O O . PHE B 1 54 ? -14.234 -23.440 -9.712 1.00 46.65 462 PHE B O 1
ATOM 1482 N N . LEU B 1 55 ? -14.061 -25.487 -8.708 1.00 50.64 463 LEU B N 1
ATOM 1483 C CA . LEU B 1 55 ? -12.875 -25.205 -7.845 1.00 54.63 463 LEU B CA 1
ATOM 1484 C C . LEU B 1 55 ? -11.642 -24.891 -8.704 1.00 57.87 463 LEU B C 1
ATOM 1485 O O . LEU B 1 55 ? -10.810 -24.076 -8.244 1.00 61.44 463 LEU B O 1
ATOM 1490 N N . GLU B 1 56 ? -11.527 -25.480 -9.896 1.00 58.34 464 GLU B N 1
ATOM 1491 C CA . GLU B 1 56 ? -10.336 -25.346 -10.774 1.00 61.83 464 GLU B CA 1
ATOM 1492 C C . GLU B 1 56 ? -10.548 -24.313 -11.896 1.00 60.66 464 GLU B C 1
ATOM 1493 O O . GLU B 1 56 ? -9.616 -24.175 -12.678 1.00 63.95 464 GLU B O 1
ATOM 1499 N N . LEU B 1 57 ? -11.658 -23.563 -11.953 1.00 58.78 465 LEU B N 1
ATOM 1500 C CA . LEU B 1 57 ? -11.813 -22.417 -12.909 1.00 58.42 465 LEU B CA 1
ATOM 1501 C C . LEU B 1 57 ? -10.621 -21.474 -12.725 1.00 57.95 465 LEU B C 1
ATOM 1502 O O . LEU B 1 57 ? -10.219 -21.282 -11.560 1.00 57.14 465 LEU B O 1
ATOM 1507 N N . PHE B 1 58 ? -10.074 -20.941 -13.826 1.00 58.45 466 PHE B N 1
ATOM 1508 C CA . PHE B 1 58 ? -8.985 -19.941 -13.808 1.00 57.54 466 PHE B CA 1
ATOM 1509 C C . PHE B 1 58 ? -9.660 -18.581 -13.965 1.00 56.79 466 PHE B C 1
ATOM 1510 O O . PHE B 1 58 ? -9.943 -17.982 -12.912 1.00 56.74 466 PHE B O 1
ATOM 1518 N N . TYR B 1 59 ? -9.996 -18.143 -15.187 1.00 55.94 467 TYR B N 1
ATOM 1519 C CA . TYR B 1 59 ? -10.789 -16.910 -15.430 1.00 56.23 467 TYR B CA 1
ATOM 1520 C C . TYR B 1 59 ? -12.259 -17.221 -15.129 1.00 55.63 467 TYR B C 1
ATOM 1521 O O . TYR B 1 59 ? -12.812 -18.146 -15.737 1.00 56.51 467 TYR B O 1
ATOM 1530 N N . MET B 1 60 ? -12.870 -16.457 -14.226 1.00 54.35 468 MET B N 1
ATOM 1531 C CA . MET B 1 60 ? -14.297 -16.597 -13.846 1.00 53.47 468 MET B CA 1
ATOM 1532 C C . MET B 1 60 ? -15.161 -15.731 -14.777 1.00 51.31 468 MET B C 1
ATOM 1533 O O . MET B 1 60 ? -16.360 -16.034 -14.849 1.00 50.39 468 MET B O 1
ATOM 1538 N N . TYR B 1 61 ? -14.591 -14.690 -15.414 1.00 50.21 469 TYR B N 1
ATOM 1539 C CA . TYR B 1 61 ? -15.300 -13.684 -16.256 1.00 50.71 469 TYR B CA 1
ATOM 1540 C C . TYR B 1 61 ? -14.648 -13.588 -17.641 1.00 53.79 469 TYR B C 1
ATOM 1541 O O . TYR B 1 61 ? -13.423 -13.735 -17.715 1.00 54.09 469 TYR B O 1
ATOM 1550 N N . ASP B 1 62 ? -15.463 -13.362 -18.682 1.00 55.54 470 ASP B N 1
ATOM 1551 C CA . ASP B 1 62 ? -15.017 -13.025 -20.062 1.00 58.66 470 ASP B CA 1
ATOM 1552 C C . ASP B 1 62 ? -14.692 -11.526 -20.090 1.00 60.00 470 ASP B C 1
ATOM 1553 O O . ASP B 1 62 ? -14.940 -10.869 -19.075 1.00 57.91 470 ASP B O 1
ATOM 1558 N N . ASP B 1 63 ? -14.230 -11.005 -21.233 1.00 64.48 471 ASP B N 1
ATOM 1559 C CA . ASP B 1 63 ? -13.838 -9.584 -21.440 1.00 66.72 471 ASP B CA 1
ATOM 1560 C C . ASP B 1 63 ? -15.036 -8.629 -21.293 1.00 65.28 471 ASP B C 1
ATOM 1561 O O . ASP B 1 63 ? -14.779 -7.461 -20.973 1.00 66.93 471 ASP B O 1
ATOM 1566 N N . ASP B 1 64 ? -16.283 -9.083 -21.497 1.00 62.77 472 ASP B N 1
ATOM 1567 C CA . ASP B 1 64 ? -17.510 -8.239 -21.385 1.00 62.26 472 ASP B CA 1
ATOM 1568 C C . ASP B 1 64 ? -18.110 -8.237 -19.964 1.00 57.24 472 ASP B C 1
ATOM 1569 O O . ASP B 1 64 ? -19.176 -7.624 -19.811 1.00 57.85 472 ASP B O 1
ATOM 1574 N N . GLY B 1 65 ? -17.484 -8.872 -18.964 1.00 53.19 473 GLY B N 1
ATOM 1575 C CA . GLY B 1 65 ? -17.986 -8.920 -17.572 1.00 51.13 473 GLY B CA 1
ATOM 1576 C C . GLY B 1 65 ? -19.131 -9.910 -17.361 1.00 48.66 473 GLY B C 1
ATOM 1577 O O . GLY B 1 65 ? -19.839 -9.771 -16.345 1.00 47.03 473 GLY B O 1
ATOM 1578 N N . TYR B 1 66 ? -19.317 -10.888 -18.250 1.00 49.03 474 TYR B N 1
ATOM 1579 C CA . TYR B 1 66 ? -20.195 -12.066 -18.012 1.00 49.93 474 TYR B CA 1
ATOM 1580 C C . TYR B 1 66 ? -19.350 -13.240 -17.532 1.00 49.01 474 TYR B C 1
ATOM 1581 O O . TYR B 1 66 ? -18.190 -13.362 -17.969 1.00 46.76 474 TYR B O 1
ATOM 1590 N N . GLN B 1 67 ? -19.947 -14.101 -16.700 1.00 45.95 475 GLN B N 1
ATOM 1591 C CA . GLN B 1 67 ? -19.238 -15.295 -16.184 1.00 45.09 475 GLN B CA 1
ATOM 1592 C C . GLN B 1 67 ? -18.878 -16.202 -17.365 1.00 46.36 475 GLN B C 1
ATOM 1593 O O . GLN B 1 67 ? -19.676 -16.289 -18.310 1.00 45.34 475 GLN B O 1
ATOM 1599 N N . SER B 1 68 ? -17.699 -16.818 -17.294 1.00 47.74 476 SER B N 1
ATOM 1600 C CA . SER B 1 68 ? -17.063 -17.628 -18.368 1.00 49.39 476 SER B CA 1
ATOM 1601 C C . SER B 1 68 ? -17.571 -19.072 -18.354 1.00 48.31 476 SER B C 1
ATOM 1602 O O . SER B 1 68 ? -17.090 -19.847 -19.173 1.00 51.63 476 SER B O 1
ATOM 1605 N N . TYR B 1 69 ? -18.502 -19.426 -17.464 1.00 47.93 477 TYR B N 1
ATOM 1606 C CA . TYR B 1 69 ? -18.894 -20.826 -17.161 1.00 48.08 477 TYR B CA 1
ATOM 1607 C C . TYR B 1 69 ? -20.402 -20.922 -16.927 1.00 46.28 477 TYR B C 1
ATOM 1608 O O . TYR B 1 69 ? -21.016 -19.948 -16.447 1.00 45.82 477 TYR B O 1
ATOM 1617 N N . CYS B 1 70 ? -20.967 -22.087 -17.232 1.00 46.88 478 CYS B N 1
ATOM 1618 C CA . CYS B 1 70 ? -22.370 -22.436 -16.905 1.00 46.20 478 CYS B CA 1
ATOM 1619 C C . CYS B 1 70 ? -22.503 -22.560 -15.386 1.00 43.42 478 CYS B C 1
ATOM 1620 O O . CYS B 1 70 ? -21.698 -23.313 -14.780 1.00 43.02 478 CYS B O 1
ATOM 1623 N N . THR B 1 71 ? -23.488 -21.875 -14.805 1.00 41.35 479 THR B N 1
ATOM 1624 C CA . THR B 1 71 ? -23.850 -21.957 -13.363 1.00 41.40 479 THR B CA 1
ATOM 1625 C C . THR B 1 71 ? -24.102 -23.424 -12.956 1.00 41.34 479 THR B C 1
ATOM 1626 O O . THR B 1 71 ? -23.711 -23.789 -11.828 1.00 40.15 479 THR B O 1
ATOM 1630 N N . VAL B 1 72 ? -24.679 -24.256 -13.830 1.00 41.53 480 VAL B N 1
ATOM 1631 C CA . VAL B 1 72 ? -25.064 -25.649 -13.459 1.00 42.70 480 VAL B CA 1
ATOM 1632 C C . VAL B 1 72 ? -23.873 -26.602 -13.654 1.00 43.84 480 VAL B C 1
ATOM 1633 O O . VAL B 1 72 ? -23.563 -27.329 -12.678 1.00 42.12 480 VAL B O 1
ATOM 1637 N N . CYS B 1 73 ? -23.274 -26.656 -14.851 1.00 45.26 481 CYS B N 1
ATOM 1638 C CA . CYS B 1 73 ? -22.316 -27.728 -15.263 1.00 49.61 481 CYS B CA 1
ATOM 1639 C C . CYS B 1 73 ? -20.863 -27.231 -15.431 1.00 50.50 481 CYS B C 1
ATOM 1640 O O . CYS B 1 73 ? -20.000 -28.105 -15.660 1.00 49.95 481 CYS B O 1
ATOM 1643 N N . CYS B 1 74 ? -20.600 -25.914 -15.374 1.00 51.98 482 CYS B N 1
ATOM 1644 C CA . CYS B 1 74 ? -19.255 -25.281 -15.467 1.00 57.34 482 CYS B CA 1
ATOM 1645 C C . CYS B 1 74 ? -18.654 -25.274 -16.881 1.00 62.34 482 CYS B C 1
ATOM 1646 O O . CYS B 1 74 ? -17.641 -24.584 -17.034 1.00 67.71 482 CYS B O 1
ATOM 1649 N N . GLU B 1 75 ? -19.149 -26.064 -17.832 1.00 69.16 483 GLU B N 1
ATOM 1650 C CA . GLU B 1 75 ? -18.633 -26.131 -19.223 1.00 76.13 483 GLU B CA 1
ATOM 1651 C C . GLU B 1 75 ? -19.587 -25.235 -20.022 1.00 77.36 483 GLU B C 1
ATOM 1652 O O . GLU B 1 75 ? -19.720 -24.026 -19.641 1.00 77.80 483 GLU B O 1
ATOM 1658 N N . GLY B 1 76 ? -20.260 -25.794 -21.032 1.00 76.21 484 GLY B N 1
ATOM 1659 C CA . GLY B 1 76 ? -21.278 -25.125 -21.849 1.00 78.96 484 GLY B CA 1
ATOM 1660 C C . GLY B 1 76 ? -20.776 -24.743 -23.225 1.00 84.20 484 GLY B C 1
ATOM 1661 O O . GLY B 1 76 ? -21.268 -25.331 -24.215 1.00 87.61 484 GLY B O 1
ATOM 1662 N N . ARG B 1 77 ? -19.916 -23.719 -23.307 1.00 86.60 485 ARG B N 1
ATOM 1663 C CA . ARG B 1 77 ? -19.393 -23.115 -24.571 1.00 88.39 485 ARG B CA 1
ATOM 1664 C C . ARG B 1 77 ? -20.475 -22.278 -25.288 1.00 89.28 485 ARG B C 1
ATOM 1665 O O . ARG B 1 77 ? -20.095 -21.184 -25.749 1.00 95.07 485 ARG B O 1
ATOM 1667 N N . GLU B 1 78 ? -21.722 -22.778 -25.409 1.00 81.52 486 GLU B N 1
ATOM 1668 C CA . GLU B 1 78 ? -22.905 -22.037 -25.933 1.00 78.59 486 GLU B CA 1
ATOM 1669 C C . GLU B 1 78 ? -23.662 -21.485 -24.711 1.00 70.43 486 GLU B C 1
ATOM 1670 O O . GLU B 1 78 ? -24.654 -22.080 -24.293 1.00 66.20 486 GLU B O 1
ATOM 1676 N N . LEU B 1 79 ? -23.157 -20.390 -24.149 1.00 64.54 487 LEU B N 1
ATOM 1677 C CA . LEU B 1 79 ? -23.675 -19.739 -22.916 1.00 59.70 487 LEU B CA 1
ATOM 1678 C C . LEU B 1 79 ? -24.799 -18.768 -23.294 1.00 56.79 487 LEU B C 1
ATOM 1679 O O . LEU B 1 79 ? -24.635 -18.003 -24.247 1.00 56.56 487 LEU B O 1
ATOM 1684 N N . LEU B 1 80 ? -25.907 -18.819 -22.568 1.00 54.48 488 LEU B N 1
ATOM 1685 C CA . LEU B 1 80 ? -26.887 -17.701 -22.487 1.00 55.53 488 LEU B CA 1
ATOM 1686 C C . LEU B 1 80 ? -26.506 -16.804 -21.318 1.00 53.55 488 LEU B C 1
ATOM 1687 O O . LEU B 1 80 ? -26.113 -17.357 -20.294 1.00 51.36 488 LEU B O 1
ATOM 1692 N N . LEU B 1 81 ? -26.572 -15.485 -21.520 1.00 54.54 489 LEU B N 1
ATOM 1693 C CA . LEU B 1 81 ? -25.996 -14.453 -20.620 1.00 54.92 489 LEU B CA 1
ATOM 1694 C C . LEU B 1 81 ? -27.153 -13.731 -19.920 1.00 53.03 489 LEU B C 1
ATOM 1695 O O . LEU B 1 81 ? -27.991 -13.181 -20.627 1.00 52.98 489 LEU B O 1
ATOM 1700 N N . CYS B 1 82 ? -27.203 -13.733 -18.587 1.00 50.12 490 CYS B N 1
ATOM 1701 C CA . CYS B 1 82 ? -28.208 -12.954 -17.820 1.00 49.61 490 CYS B CA 1
ATOM 1702 C C . CYS B 1 82 ? -28.024 -11.471 -18.148 1.00 49.91 490 CYS B C 1
ATOM 1703 O O . CYS B 1 82 ? -26.893 -11.012 -18.097 1.00 51.30 490 CYS B O 1
ATOM 1706 N N . SER B 1 83 ? -29.106 -10.783 -18.508 1.00 50.95 491 SER B N 1
ATOM 1707 C CA . SER B 1 83 ? -29.148 -9.332 -18.840 1.00 53.14 491 SER B CA 1
ATOM 1708 C C . SER B 1 83 ? -29.170 -8.449 -17.577 1.00 51.19 491 SER B C 1
ATOM 1709 O O . SER B 1 83 ? -29.061 -7.236 -17.728 1.00 53.15 491 SER B O 1
ATOM 1712 N N . ASN B 1 84 ? -29.370 -9.006 -16.381 1.00 49.79 492 ASN B N 1
ATOM 1713 C CA . ASN B 1 84 ? -29.295 -8.239 -15.107 1.00 48.16 492 ASN B CA 1
ATOM 1714 C C . ASN B 1 84 ? -27.817 -7.925 -14.831 1.00 47.23 492 ASN B C 1
ATOM 1715 O O . ASN B 1 84 ? -27.030 -8.878 -14.628 1.00 45.85 492 ASN B O 1
ATOM 1724 N N . THR B 1 85 ? -27.455 -6.637 -14.814 1.00 49.74 493 THR B N 1
ATOM 1725 C CA . THR B 1 85 ? -26.058 -6.152 -14.614 1.00 50.74 493 THR B CA 1
ATOM 1726 C C . THR B 1 85 ? -25.578 -6.441 -13.180 1.00 48.41 493 THR B C 1
ATOM 1727 O O . THR B 1 85 ? -24.343 -6.421 -12.974 1.00 45.80 493 THR B O 1
ATOM 1731 N N . SER B 1 86 ? -26.499 -6.691 -12.239 1.00 46.64 494 SER B N 1
ATOM 1732 C CA . SER B 1 86 ? -26.197 -7.144 -10.855 1.00 48.29 494 SER B CA 1
ATOM 1733 C C . SER B 1 86 ? -25.901 -8.651 -10.772 1.00 44.64 494 SER B C 1
ATOM 1734 O O . SER B 1 86 ? -25.500 -9.091 -9.690 1.00 43.21 494 SER B O 1
ATOM 1737 N N . CYS B 1 87 ? -26.081 -9.409 -11.851 1.00 43.24 495 CYS B N 1
ATOM 1738 C CA . CYS B 1 87 ? -25.987 -10.888 -11.862 1.00 44.71 495 CYS B CA 1
ATOM 1739 C C . CYS B 1 87 ? -24.851 -11.314 -12.807 1.00 43.76 495 CYS B C 1
ATOM 1740 O O . CYS B 1 87 ? -23.806 -11.706 -12.315 1.00 41.79 495 CYS B O 1
ATOM 1743 N N . CYS B 1 88 ? -25.062 -11.230 -14.118 1.00 45.36 496 CYS B N 1
ATOM 1744 C CA . CYS B 1 88 ? -24.085 -11.594 -15.188 1.00 46.69 496 CYS B CA 1
ATOM 1745 C C . CYS B 1 88 ? -23.733 -13.086 -15.150 1.00 46.16 496 CYS B C 1
ATOM 1746 O O . CYS B 1 88 ? -22.706 -13.451 -15.729 1.00 48.59 496 CYS B O 1
ATOM 1749 N N . ARG B 1 89 ? -24.594 -13.937 -14.583 1.00 46.45 497 ARG B N 1
ATOM 1750 C CA . ARG B 1 89 ? -24.429 -15.415 -14.597 1.00 45.22 497 ARG B CA 1
ATOM 1751 C C . ARG B 1 89 ? -24.784 -15.932 -15.986 1.00 45.05 497 ARG B C 1
ATOM 1752 O O . ARG B 1 89 ? -25.464 -15.196 -16.743 1.00 45.60 497 ARG B O 1
ATOM 1760 N N . CYS B 1 90 ? -24.353 -17.154 -16.288 1.00 45.48 498 CYS B N 1
ATOM 1761 C CA . CYS B 1 90 ? -24.606 -17.832 -17.583 1.00 47.21 498 CYS B CA 1
ATOM 1762 C C . CYS B 1 90 ? -25.111 -19.257 -17.368 1.00 46.44 498 CYS B C 1
ATOM 1763 O O . CYS B 1 90 ? -24.725 -19.900 -16.359 1.00 43.20 498 CYS B O 1
ATOM 1766 N N . PHE B 1 91 ? -25.966 -19.705 -18.293 1.00 45.69 499 PHE B N 1
ATOM 1767 C CA . PHE B 1 91 ? -26.475 -21.093 -18.376 1.00 46.88 499 PHE B CA 1
ATOM 1768 C C . PHE B 1 91 ? -26.241 -21.584 -19.805 1.00 49.34 499 PHE B C 1
ATOM 1769 O O . PHE B 1 91 ? -26.554 -20.811 -20.750 1.00 50.45 499 PHE B O 1
ATOM 1777 N N . CYS B 1 92 ? -25.744 -22.813 -19.975 1.00 50.63 500 CYS B N 1
ATOM 1778 C CA . CYS B 1 92 ? -25.440 -23.373 -21.323 1.00 54.25 500 CYS B CA 1
ATOM 1779 C C . CYS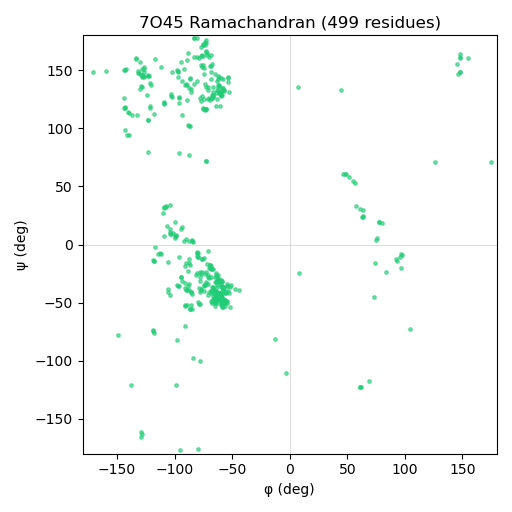 B 1 92 ? -26.720 -23.902 -21.978 1.00 53.34 500 CYS B C 1
ATOM 1780 O O . CYS B 1 92 ? -27.712 -24.129 -21.274 1.00 50.32 500 CYS B O 1
ATOM 1783 N N . VAL B 1 93 ? -26.685 -24.079 -23.296 1.00 57.80 501 VAL B N 1
ATOM 1784 C CA . VAL B 1 93 ? -27.813 -24.621 -24.114 1.00 57.54 501 VAL B CA 1
ATOM 1785 C C . VAL B 1 93 ? -28.208 -26.004 -23.572 1.00 57.49 501 VAL B C 1
ATOM 1786 O O . VAL B 1 93 ? -29.416 -26.196 -23.323 1.00 56.63 501 VAL B O 1
ATOM 1790 N N . GLU B 1 94 ? -27.236 -26.893 -23.348 1.00 58.10 502 GLU B N 1
ATOM 1791 C CA . GLU B 1 94 ? -27.469 -28.303 -22.934 1.00 59.13 502 GLU B CA 1
ATOM 1792 C C . GLU B 1 94 ? -28.258 -28.329 -21.620 1.00 55.78 502 GLU B C 1
ATOM 1793 O O . GLU B 1 94 ? -29.240 -29.092 -21.569 1.00 54.81 502 GLU B O 1
ATOM 1799 N N . CYS B 1 95 ? -27.854 -27.545 -20.600 1.00 53.19 503 CYS B N 1
ATOM 1800 C CA . CYS B 1 95 ? -28.513 -27.531 -19.263 1.00 50.47 503 CYS B CA 1
ATOM 1801 C C . CYS B 1 95 ? -29.969 -27.075 -19.421 1.00 49.08 503 CYS B C 1
ATOM 1802 O O . CYS B 1 95 ? -30.836 -27.727 -18.843 1.00 49.01 503 CYS B O 1
ATOM 1805 N N . LEU B 1 96 ? -30.225 -26.015 -20.196 1.00 49.45 504 LEU B N 1
ATOM 1806 C CA . LEU B 1 96 ? -31.596 -25.521 -20.516 1.00 49.96 504 LEU B CA 1
ATOM 1807 C C . LEU B 1 96 ? -32.416 -26.614 -21.207 1.00 51.69 504 LEU B C 1
ATOM 1808 O O . LEU B 1 96 ? -33.552 -26.843 -20.756 1.00 48.84 504 LEU B O 1
ATOM 1813 N N . GLU B 1 97 ? -31.873 -27.248 -22.255 1.00 54.72 505 GLU B N 1
ATOM 1814 C CA . GLU B 1 97 ? -32.573 -28.298 -23.050 1.00 56.69 505 GLU B CA 1
ATOM 1815 C C . GLU B 1 97 ? -32.934 -29.474 -22.139 1.00 55.57 505 GLU B C 1
ATOM 1816 O O . GLU B 1 97 ? -34.099 -29.904 -22.181 1.00 53.40 505 GLU B O 1
ATOM 1822 N N . VAL B 1 98 ? -31.995 -29.941 -21.311 1.00 55.34 506 VAL B N 1
ATOM 1823 C CA . VAL B 1 98 ? -32.144 -31.212 -20.544 1.00 56.98 506 VAL B CA 1
ATOM 1824 C C . VAL B 1 98 ? -32.895 -30.966 -19.218 1.00 51.96 506 VAL B C 1
ATOM 1825 O O . VAL B 1 98 ? -33.701 -31.809 -18.860 1.00 50.90 506 VAL B O 1
ATOM 1829 N N . LEU B 1 99 ? -32.642 -29.884 -18.488 1.00 51.26 507 LEU B N 1
ATOM 1830 C CA . LEU B 1 99 ? -33.251 -29.654 -17.138 1.00 48.10 507 LEU B CA 1
ATOM 1831 C C . LEU B 1 99 ? -34.580 -28.902 -17.261 1.00 47.91 507 LEU B C 1
ATOM 1832 O O . LEU B 1 99 ? -35.496 -29.222 -16.468 1.00 47.15 507 LEU B O 1
ATOM 1837 N N . VAL B 1 100 ? -34.689 -27.918 -18.163 1.00 47.94 508 VAL B N 1
ATOM 1838 C CA . VAL B 1 100 ? -35.934 -27.105 -18.324 1.00 48.96 508 VAL B CA 1
ATOM 1839 C C . VAL B 1 100 ? -36.823 -27.776 -19.373 1.00 50.07 508 VAL B C 1
ATOM 1840 O O . VAL B 1 100 ? -37.975 -28.024 -19.045 1.00 51.71 508 VAL B O 1
ATOM 1844 N N . GLY B 1 101 ? -36.297 -28.082 -20.562 1.00 51.64 509 GLY B N 1
ATOM 1845 C CA . GLY B 1 101 ? -37.028 -28.807 -21.632 1.00 53.01 509 GLY B CA 1
ATOM 1846 C C . GLY B 1 101 ? -36.604 -28.375 -23.025 1.00 55.18 509 GLY B C 1
ATOM 1847 O O . GLY B 1 101 ? -35.989 -27.287 -23.154 1.00 54.58 509 GLY B O 1
ATOM 1848 N N . THR B 1 102 ? -36.907 -29.207 -24.029 1.00 58.79 510 THR B N 1
ATOM 1849 C CA . THR B 1 102 ? -36.583 -28.987 -25.465 1.00 62.10 510 THR B CA 1
ATOM 1850 C C . THR B 1 102 ? -37.215 -27.658 -25.891 1.00 60.59 510 THR B C 1
ATOM 1851 O O . THR B 1 102 ? -38.384 -27.452 -25.530 1.00 61.25 510 THR B O 1
ATOM 1855 N N . GLY B 1 103 ? -36.461 -26.787 -26.577 1.00 59.81 511 GLY B N 1
ATOM 1856 C CA . GLY B 1 103 ? -36.948 -25.475 -27.060 1.00 60.40 511 GLY B CA 1
ATOM 1857 C C . GLY B 1 103 ? -36.591 -24.318 -26.134 1.00 59.68 511 GLY B C 1
ATOM 1858 O O . GLY B 1 103 ? -36.590 -23.181 -26.635 1.00 62.44 511 GLY B O 1
ATOM 1859 N N . THR B 1 104 ? -36.275 -24.563 -24.856 1.00 57.16 512 THR B N 1
ATOM 1860 C CA . THR B 1 104 ? -35.950 -23.509 -23.852 1.00 55.79 512 THR B CA 1
ATOM 1861 C C . THR B 1 104 ? -34.808 -22.623 -24.375 1.00 58.53 512 THR B C 1
ATOM 1862 O O . THR B 1 104 ? -34.976 -21.378 -24.349 1.00 59.44 512 THR B O 1
ATOM 1866 N N . ALA B 1 105 ? -33.708 -23.242 -24.836 1.00 59.32 513 ALA B N 1
ATOM 1867 C CA . ALA B 1 105 ? -32.482 -22.549 -25.309 1.00 62.52 513 ALA B CA 1
ATOM 1868 C C . ALA B 1 105 ? -32.839 -21.601 -26.462 1.00 64.30 513 ALA B C 1
ATOM 1869 O O . ALA B 1 105 ? -32.508 -20.426 -26.347 1.00 64.84 513 ALA B O 1
ATOM 1871 N N . ALA B 1 106 ? -33.548 -22.090 -27.483 1.00 69.02 514 ALA B N 1
ATOM 1872 C CA . ALA B 1 106 ? -33.987 -21.315 -28.671 1.00 72.87 514 ALA B CA 1
ATOM 1873 C C . ALA B 1 106 ? -34.888 -20.140 -28.255 1.00 72.41 514 ALA B C 1
ATOM 1874 O O . ALA B 1 106 ? -34.638 -19.016 -28.758 1.00 72.68 514 ALA B O 1
ATOM 1876 N N . GLU B 1 107 ? -35.878 -20.380 -27.378 1.00 70.02 515 GLU B N 1
ATOM 1877 C CA . GLU B 1 107 ? -36.777 -19.322 -26.820 1.00 71.34 515 GLU B CA 1
ATOM 1878 C C . GLU B 1 107 ? -35.940 -18.264 -26.081 1.00 72.09 515 GLU B C 1
ATOM 1879 O O . GLU B 1 107 ? -36.148 -17.056 -26.321 1.00 76.04 515 GLU B O 1
ATOM 1881 N N . ALA B 1 108 ? -34.997 -18.702 -25.242 1.00 70.18 516 ALA B N 1
ATOM 1882 C CA . ALA B 1 108 ? -34.158 -17.810 -24.406 1.00 68.83 516 ALA B CA 1
ATOM 1883 C C . ALA B 1 108 ? -33.230 -16.959 -25.291 1.00 71.17 516 ALA B C 1
ATOM 1884 O O . ALA B 1 108 ? -33.079 -15.767 -24.973 1.00 69.50 516 ALA B O 1
ATOM 1886 N N . LYS B 1 109 ? -32.669 -17.521 -26.369 1.00 76.93 517 LYS B N 1
ATOM 1887 C CA . LYS B 1 109 ? -31.783 -16.800 -27.338 1.00 82.62 517 LYS B CA 1
ATOM 1888 C C . LYS B 1 109 ? -32.547 -15.666 -28.044 1.00 86.31 517 LYS B C 1
ATOM 1889 O O . LYS B 1 109 ? -31.867 -14.691 -28.426 1.00 90.59 517 LYS B O 1
ATOM 1895 N N . LEU B 1 110 ? -33.879 -15.767 -28.208 1.00 88.63 518 LEU B N 1
ATOM 1896 C CA . LEU B 1 110 ? -34.710 -14.701 -28.856 1.00 94.23 518 LEU B CA 1
ATOM 1897 C C . LEU B 1 110 ? -35.233 -13.686 -27.821 1.00 94.11 518 LEU B C 1
ATOM 1898 O O . LEU B 1 110 ? -35.659 -12.594 -28.250 1.00 97.51 518 LEU B O 1
ATOM 1903 N N . GLN B 1 111 ? -35.199 -14.001 -26.521 1.00 89.30 519 GLN B N 1
ATOM 1904 C CA . GLN B 1 111 ? -35.806 -13.156 -25.454 1.00 86.02 519 GLN B CA 1
ATOM 1905 C C . GLN B 1 111 ? -34.939 -11.906 -25.242 1.00 83.85 519 GLN B C 1
ATOM 1906 O O . GLN B 1 111 ? -33.694 -12.012 -25.285 1.00 82.19 519 GLN B O 1
ATOM 1912 N N . GLU B 1 112 ? -35.597 -10.753 -25.087 1.00 82.51 520 GLU B N 1
ATOM 1913 C CA . GLU B 1 112 ? -35.003 -9.387 -25.168 1.00 83.39 520 GLU B CA 1
ATOM 1914 C C . GLU B 1 112 ? -35.656 -8.557 -24.062 1.00 78.95 520 GLU B C 1
ATOM 1915 O O . GLU B 1 112 ? -36.772 -8.072 -24.245 1.00 82.17 520 GLU B O 1
ATOM 1921 N N . PRO B 1 113 ? -35.077 -8.433 -22.843 1.00 72.99 521 PRO B N 1
ATOM 1922 C CA . PRO B 1 113 ? -33.895 -9.181 -22.385 1.00 69.70 521 PRO B CA 1
ATOM 1923 C C . PRO B 1 113 ? -34.218 -10.535 -21.719 1.00 63.33 521 PRO B C 1
ATOM 1924 O O . PRO B 1 113 ? -35.335 -10.776 -21.431 1.00 61.37 521 PRO B O 1
ATOM 1928 N N . TRP B 1 114 ? -33.214 -11.406 -21.561 1.00 61.30 522 TRP B N 1
ATOM 1929 C CA . TRP B 1 114 ? -33.304 -12.723 -20.870 1.00 57.40 522 TRP B CA 1
ATOM 1930 C C . TRP B 1 114 ? -32.826 -12.564 -19.418 1.00 54.21 522 TRP B C 1
ATOM 1931 O O . TRP B 1 114 ? -31.715 -12.042 -19.224 1.00 53.06 522 TRP B O 1
ATOM 1942 N N . SER B 1 115 ? -33.652 -12.988 -18.452 1.00 49.60 523 SER B N 1
ATOM 1943 C CA . SER B 1 115 ? -33.328 -13.082 -17.005 1.00 50.04 523 SER B CA 1
ATOM 1944 C C . SER B 1 115 ? -33.051 -14.546 -16.652 1.00 47.76 523 SER B C 1
ATOM 1945 O O . SER B 1 115 ? -33.904 -15.372 -16.957 1.00 48.32 523 SER B O 1
ATOM 1948 N N . CYS B 1 116 ? -31.914 -14.845 -16.029 1.00 46.01 524 CYS B N 1
ATOM 1949 C CA . CYS B 1 116 ? -31.483 -16.237 -15.722 1.00 45.36 524 CYS B CA 1
ATOM 1950 C C . CYS B 1 116 ? -32.318 -16.826 -14.571 1.00 42.86 524 CYS B C 1
ATOM 1951 O O . CYS B 1 116 ? -33.071 -16.086 -13.915 1.00 42.27 524 CYS B O 1
ATOM 1954 N N . TYR B 1 117 ? -32.110 -18.105 -14.273 1.00 42.98 525 TYR B N 1
ATOM 1955 C CA . TYR B 1 117 ? -32.904 -18.879 -13.280 1.00 42.92 525 TYR B CA 1
ATOM 1956 C C . TYR B 1 117 ? -32.515 -18.524 -11.836 1.00 41.59 525 TYR B C 1
ATOM 1957 O O . TYR B 1 117 ? -33.305 -18.880 -10.930 1.00 39.96 525 TYR B O 1
ATOM 1966 N N . MET B 1 118 ? -31.410 -17.803 -11.605 1.00 40.55 526 MET B N 1
ATOM 1967 C CA . MET B 1 118 ? -31.133 -17.209 -10.272 1.00 40.43 526 MET B CA 1
ATOM 1968 C C . MET B 1 118 ? -31.915 -15.902 -10.077 1.00 42.70 526 MET B C 1
ATOM 1969 O O . MET B 1 118 ? -32.164 -15.591 -8.926 1.00 45.91 526 MET B O 1
ATOM 1974 N N . CYS B 1 119 ? -32.306 -15.182 -11.133 1.00 45.01 527 CYS B N 1
ATOM 1975 C CA . CYS B 1 119 ? -32.975 -13.856 -11.042 1.00 45.32 527 CYS B CA 1
ATOM 1976 C C . CYS B 1 119 ? -34.513 -13.996 -11.070 1.00 46.47 527 CYS B C 1
ATOM 1977 O O . CYS B 1 119 ? -35.190 -13.141 -10.473 1.00 44.84 527 CYS B O 1
ATOM 1980 N N . LEU B 1 120 ? -35.058 -15.005 -11.755 1.00 46.98 528 LEU B N 1
ATOM 1981 C CA . LEU B 1 120 ? -36.523 -15.160 -12.002 1.00 48.12 528 LEU B CA 1
ATOM 1982 C C . LEU B 1 120 ? -37.242 -15.319 -10.658 1.00 45.23 528 LEU B C 1
ATOM 1983 O O . LEU B 1 120 ? -36.762 -16.070 -9.808 1.00 42.97 528 LEU B O 1
ATOM 1988 N N . PRO B 1 121 ? -38.385 -14.623 -10.429 1.00 45.50 529 PRO B N 1
ATOM 1989 C CA . PRO B 1 121 ? -39.194 -14.840 -9.223 1.00 45.57 529 PRO B CA 1
ATOM 1990 C C . PRO B 1 121 ? -39.611 -16.312 -9.049 1.00 44.04 529 PRO B C 1
ATOM 1991 O O . PRO B 1 121 ? -39.535 -16.802 -7.978 1.00 45.53 529 PRO B O 1
ATOM 1995 N N . GLN B 1 122 ? -39.999 -16.971 -10.141 1.00 43.66 530 GLN B N 1
ATOM 1996 C CA . GLN B 1 122 ? -40.418 -18.392 -10.164 1.00 43.93 530 GLN B CA 1
ATOM 1997 C C . GLN B 1 122 ? -39.189 -19.255 -9.840 1.00 42.35 530 GLN B C 1
ATOM 1998 O O . GLN B 1 122 ? -38.167 -19.126 -10.504 1.00 42.61 530 GLN B O 1
ATOM 2004 N N . ARG B 1 123 ? -39.316 -20.114 -8.836 1.00 40.72 531 ARG B N 1
ATOM 2005 C CA . ARG B 1 123 ? -38.233 -20.964 -8.289 1.00 41.24 531 ARG B CA 1
ATOM 2006 C C . ARG B 1 123 ? -37.996 -22.173 -9.217 1.00 42.05 531 ARG B C 1
ATOM 2007 O O . ARG B 1 123 ? -36.869 -22.589 -9.306 1.00 42.06 531 ARG B O 1
ATOM 2015 N N . CYS B 1 124 ? -39.023 -22.697 -9.908 1.00 43.08 532 CYS B N 1
ATOM 2016 C CA . CYS B 1 124 ? -39.038 -24.025 -10.561 1.00 42.72 532 CYS B CA 1
ATOM 2017 C C . CYS B 1 124 ? -39.366 -23.908 -12.051 1.00 44.55 532 CYS B C 1
ATOM 2018 O O . CYS B 1 124 ? -40.401 -23.290 -12.370 1.00 45.37 532 CYS B O 1
ATOM 2023 N N . HIS B 1 125 ? -38.548 -24.518 -12.911 1.00 43.08 533 HIS B N 1
ATOM 2024 C CA . HIS B 1 125 ? -38.786 -24.695 -14.371 1.00 44.00 533 HIS B CA 1
ATOM 2025 C C . HIS B 1 125 ? -38.301 -26.095 -14.771 1.00 45.17 533 HIS B C 1
ATOM 2026 O O . HIS B 1 125 ? -37.057 -26.327 -14.688 1.00 44.04 533 HIS B O 1
ATOM 2033 N N . GLY B 1 126 ? -39.209 -26.988 -15.177 1.00 43.14 534 GLY B N 1
ATOM 2034 C CA . GLY B 1 126 ? -38.881 -28.395 -15.474 1.00 45.02 534 GLY B CA 1
ATOM 2035 C C . GLY B 1 126 ? -38.361 -29.071 -14.219 1.00 44.42 534 GLY B C 1
ATOM 2036 O O . GLY B 1 126 ? -39.071 -29.004 -13.235 1.00 44.51 534 GLY B O 1
ATOM 2037 N N . VAL B 1 127 ? -37.141 -29.632 -14.235 1.00 43.49 535 VAL B N 1
ATOM 2038 C CA . VAL B 1 127 ? -36.493 -30.207 -13.011 1.00 41.69 535 VAL B CA 1
ATOM 2039 C C . VAL B 1 127 ? -35.420 -29.251 -12.449 1.00 41.31 535 VAL B C 1
ATOM 2040 O O . VAL B 1 127 ? -34.707 -29.687 -11.538 1.00 41.22 535 VAL B O 1
ATOM 2044 N N . LEU B 1 128 ? -35.318 -28.011 -12.953 1.00 40.66 536 LEU B N 1
ATOM 2045 C CA . LEU B 1 128 ? -34.411 -26.951 -12.428 1.00 40.16 536 LEU B CA 1
ATOM 2046 C C . LEU B 1 128 ? -35.146 -26.171 -11.328 1.00 39.25 536 LEU B C 1
ATOM 2047 O O . LEU B 1 128 ? -36.009 -25.313 -11.652 1.00 37.60 536 LEU B O 1
ATOM 2052 N N . ARG B 1 129 ? -34.816 -26.457 -10.068 1.00 38.80 537 ARG B N 1
ATOM 2053 C CA . ARG B 1 129 ? -35.405 -25.783 -8.891 1.00 39.96 537 ARG B CA 1
ATOM 2054 C C . ARG B 1 129 ? -34.310 -25.062 -8.128 1.00 36.34 537 ARG B C 1
ATOM 2055 O O . ARG B 1 129 ? -33.469 -25.748 -7.565 1.00 35.90 537 ARG B O 1
ATOM 2063 N N . ARG B 1 130 ? -34.350 -23.735 -8.121 1.00 36.36 538 ARG B N 1
ATOM 2064 C CA . ARG B 1 130 ? -33.450 -22.929 -7.259 1.00 37.79 538 ARG B CA 1
ATOM 2065 C C . ARG B 1 130 ? -33.705 -23.335 -5.805 1.00 37.54 538 ARG B C 1
ATOM 2066 O O . ARG B 1 130 ? -34.880 -23.457 -5.429 1.00 37.91 538 ARG B O 1
ATOM 2074 N N . ARG B 1 131 ? -32.654 -23.581 -5.029 1.00 38.01 539 ARG B N 1
ATOM 2075 C CA . ARG B 1 131 ? -32.791 -23.937 -3.594 1.00 36.66 539 ARG B CA 1
ATOM 2076 C C . ARG B 1 131 ? -33.466 -22.783 -2.844 1.00 37.06 539 ARG B C 1
ATOM 2077 O O . ARG B 1 131 ? -33.153 -21.608 -3.114 1.00 36.42 539 ARG B O 1
ATOM 2085 N N . LYS B 1 132 ? -34.406 -23.107 -1.959 1.00 37.88 540 LYS B N 1
ATOM 2086 C CA . LYS B 1 132 ? -34.978 -22.130 -0.998 1.00 39.75 540 LYS B CA 1
ATOM 2087 C C . LYS B 1 132 ? -33.860 -21.599 -0.073 1.00 39.57 540 LYS B C 1
ATOM 2088 O O . LYS B 1 132 ? -33.962 -20.482 0.346 1.00 37.57 540 LYS B O 1
ATOM 2094 N N . ASP B 1 133 ? -32.853 -22.429 0.244 1.00 40.51 541 ASP B N 1
ATOM 2095 C CA . ASP B 1 133 ? -31.720 -22.130 1.160 1.00 38.80 541 ASP B CA 1
ATOM 2096 C C . ASP B 1 133 ? -30.423 -21.947 0.340 1.00 38.33 541 ASP B C 1
ATOM 2097 O O . ASP B 1 133 ? -29.350 -22.249 0.892 1.00 35.37 541 ASP B O 1
ATOM 2102 N N . TRP B 1 134 ? -30.483 -21.423 -0.904 1.00 35.92 542 TRP B N 1
ATOM 2103 C CA . TRP B 1 134 ? -29.282 -21.336 -1.776 1.00 35.42 542 TRP B CA 1
ATOM 2104 C C . TRP B 1 134 ? -28.180 -20.513 -1.092 1.00 35.45 542 TRP B C 1
ATOM 2105 O O . TRP B 1 134 ? -27.032 -20.882 -1.221 1.00 33.77 542 TRP B O 1
ATOM 2116 N N . ASN B 1 135 ? -28.540 -19.459 -0.368 1.00 35.52 543 ASN B N 1
ATOM 2117 C CA . ASN B 1 135 ? -27.556 -18.533 0.243 1.00 38.50 543 ASN B CA 1
ATOM 2118 C C . ASN B 1 135 ? -26.785 -19.264 1.359 1.00 36.68 543 ASN B C 1
ATOM 2119 O O . ASN B 1 135 ? -25.550 -19.243 1.339 1.00 35.85 543 ASN B O 1
ATOM 2124 N N . VAL B 1 136 ? -27.487 -19.939 2.266 1.00 34.67 544 VAL B N 1
ATOM 2125 C CA . VAL B 1 136 ? -26.873 -20.738 3.366 1.00 33.90 544 VAL B CA 1
ATOM 2126 C C . VAL B 1 136 ? -26.097 -21.919 2.762 1.00 34.54 544 VAL B C 1
ATOM 2127 O O . VAL B 1 136 ? -25.002 -22.193 3.263 1.00 35.76 544 VAL B O 1
ATOM 2131 N N . ARG B 1 137 ? -26.613 -22.572 1.720 1.00 35.02 545 ARG B N 1
ATOM 2132 C CA . ARG B 1 137 ? -25.939 -23.700 1.012 1.00 37.15 545 ARG B CA 1
ATOM 2133 C C . ARG B 1 137 ? -24.599 -23.235 0.428 1.00 37.64 545 ARG B C 1
ATOM 2134 O O . ARG B 1 137 ? -23.597 -23.970 0.530 1.00 35.75 545 ARG B O 1
ATOM 2142 N N . LEU B 1 138 ? -24.589 -22.037 -0.150 1.00 37.68 546 LEU B N 1
ATOM 2143 C CA . LEU B 1 138 ? -23.383 -21.445 -0.765 1.00 39.13 546 LEU B CA 1
ATOM 2144 C C . LEU B 1 138 ? -22.355 -21.134 0.327 1.00 39.26 546 LEU B C 1
ATOM 2145 O O . LEU B 1 138 ? -21.179 -21.428 0.116 1.00 37.86 546 LEU B O 1
ATOM 2150 N N . GLN B 1 139 ? -22.790 -20.645 1.491 1.00 37.63 547 GLN B N 1
ATOM 2151 C CA . GLN B 1 139 ? -21.900 -20.408 2.661 1.00 37.20 547 GLN B CA 1
ATOM 2152 C C . GLN B 1 139 ? -21.294 -21.740 3.133 1.00 37.89 547 GLN B C 1
ATOM 2153 O O . GLN B 1 139 ? -20.097 -21.758 3.460 1.00 37.43 547 GLN B O 1
ATOM 2159 N N . ALA B 1 140 ? -22.082 -22.821 3.183 1.00 38.07 548 ALA B N 1
ATOM 2160 C CA . ALA B 1 140 ? -21.614 -24.187 3.526 1.00 40.43 548 ALA B CA 1
ATOM 2161 C C . ALA B 1 140 ? -20.588 -24.662 2.476 1.00 40.30 548 ALA B C 1
ATOM 2162 O O . ALA B 1 140 ? -19.544 -25.194 2.884 1.00 40.47 548 ALA B O 1
ATOM 2164 N N . PHE B 1 141 ? -20.840 -24.410 1.196 1.00 39.33 549 PHE B N 1
ATOM 2165 C CA . PHE B 1 141 ? -19.941 -24.751 0.065 1.00 42.99 549 PHE B CA 1
ATOM 2166 C C . PHE B 1 141 ? -18.577 -24.061 0.236 1.00 43.17 549 PHE B C 1
ATOM 2167 O O . PHE B 1 141 ? -17.550 -24.732 0.081 1.00 44.82 549 PHE B O 1
ATOM 2175 N N . PHE B 1 142 ? -18.561 -22.782 0.619 1.00 40.90 550 PHE B N 1
ATOM 2176 C CA . PHE B 1 142 ? -17.319 -21.994 0.843 1.00 41.65 550 PHE B CA 1
ATOM 2177 C C . PHE B 1 142 ? -16.646 -22.350 2.176 1.00 43.62 550 PHE B C 1
ATOM 2178 O O . PHE B 1 142 ? -15.443 -22.079 2.295 1.00 43.15 550 PHE B O 1
ATOM 2186 N N . THR B 1 143 ? -17.377 -22.887 3.158 1.00 43.18 551 THR B N 1
ATOM 2187 C CA . THR B 1 143 ? -16.835 -23.222 4.502 1.00 44.76 551 THR B CA 1
ATOM 2188 C C . THR B 1 143 ? -15.815 -24.369 4.384 1.00 46.86 551 THR B C 1
ATOM 2189 O O . THR B 1 143 ? -14.790 -24.297 5.035 1.00 48.74 551 THR B O 1
ATOM 2193 N N . SER B 1 144 ? -16.123 -25.402 3.614 1.00 49.42 552 SER B N 1
ATOM 2194 C CA . SER B 1 144 ? -15.303 -26.630 3.471 1.00 53.88 552 SER B CA 1
ATOM 2195 C C . SER B 1 144 ? -13.994 -26.273 2.775 1.00 57.54 552 SER B C 1
ATOM 2196 O O . SER B 1 144 ? -14.062 -25.587 1.738 1.00 55.15 552 SER B O 1
ATOM 2199 N N . ASP B 1 145 ? -12.865 -26.722 3.341 1.00 61.66 553 ASP B N 1
ATOM 2200 C CA . ASP B 1 145 ? -11.513 -26.639 2.739 1.00 67.45 553 ASP B CA 1
ATOM 2201 C C . ASP B 1 145 ? -11.057 -28.033 2.269 1.00 71.77 553 ASP B C 1
ATOM 2202 O O . ASP B 1 145 ? -9.855 -28.316 2.336 1.00 75.41 553 ASP B O 1
ATOM 2207 N N . THR B 1 146 ? -11.989 -28.874 1.809 1.00 75.34 554 THR B N 1
ATOM 2208 C CA . THR B 1 146 ? -11.785 -30.305 1.440 1.00 80.49 554 THR B CA 1
ATOM 2209 C C . THR B 1 146 ? -12.635 -30.619 0.197 1.00 80.99 554 THR B C 1
ATOM 2210 O O . THR B 1 146 ? -12.441 -31.655 -0.435 1.00 84.30 554 THR B O 1
ATOM 2215 N N . ASP C 1 6 ? 7.171 0.425 -14.542 1.00 69.19 414 ASP C N 1
ATOM 2216 C CA . ASP C 1 6 ? 5.959 -0.143 -13.853 1.00 71.13 414 ASP C CA 1
ATOM 2217 C C . ASP C 1 6 ? 4.889 0.957 -13.736 1.00 68.57 414 ASP C C 1
ATOM 2218 O O . ASP C 1 6 ? 5.188 2.030 -13.174 1.00 73.21 414 ASP C O 1
ATOM 2223 N N . GLN C 1 7 ? 3.677 0.686 -14.213 1.00 62.64 415 GLN C N 1
ATOM 2224 C CA . GLN C 1 7 ? 2.539 1.642 -14.202 1.00 58.89 415 GLN C CA 1
ATOM 2225 C C . GLN C 1 7 ? 2.236 2.011 -12.746 1.00 55.98 415 GLN C C 1
ATOM 2226 O O . GLN C 1 7 ? 1.864 1.128 -11.949 1.00 56.05 415 GLN C O 1
ATOM 2232 N N . SER C 1 8 ? 2.356 3.292 -12.418 1.00 53.08 416 SER C N 1
ATOM 2233 C CA . SER C 1 8 ? 1.888 3.866 -11.123 1.00 52.80 416 SER C CA 1
ATOM 2234 C C . SER C 1 8 ? 0.354 3.844 -11.039 1.00 51.07 416 SER C C 1
ATOM 2235 O O . SER C 1 8 ? -0.328 3.799 -12.082 1.00 52.91 416 SER C O 1
ATOM 2238 N N . ARG C 1 9 ? -0.182 3.991 -9.845 1.00 51.54 417 ARG C N 1
ATOM 2239 C CA . ARG C 1 9 ? -1.655 4.027 -9.640 1.00 53.33 417 ARG C CA 1
ATOM 2240 C C . ARG C 1 9 ? -2.206 5.361 -10.157 1.00 54.36 417 ARG C C 1
ATOM 2241 O O . ARG C 1 9 ? -3.326 5.339 -10.696 1.00 54.04 417 ARG C O 1
ATOM 2249 N N . GLU C 1 10 ? -1.427 6.446 -10.060 1.00 54.04 418 GLU C N 1
ATOM 2250 C CA . GLU C 1 10 ? -1.784 7.799 -10.581 1.00 57.13 418 GLU C CA 1
ATOM 2251 C C . GLU C 1 10 ? -1.977 7.717 -12.108 1.00 55.21 418 GLU C C 1
ATOM 2252 O O . GLU C 1 10 ? -2.987 8.250 -12.612 1.00 51.67 418 GLU C O 1
ATOM 2258 N N . GLN C 1 11 ? -1.061 7.037 -12.810 1.00 57.41 419 GLN C N 1
ATOM 2259 C CA . GLN C 1 11 ? -1.105 6.846 -14.287 1.00 58.53 419 GLN C CA 1
ATOM 2260 C C . GLN C 1 11 ? -2.332 5.998 -14.647 1.00 54.58 419 GLN C C 1
ATOM 2261 O O . GLN C 1 11 ? -3.064 6.394 -15.569 1.00 54.57 419 GLN C O 1
ATOM 2267 N N . MET C 1 12 ? -2.546 4.882 -13.948 1.00 50.87 420 MET C N 1
ATOM 2268 C CA . MET C 1 12 ? -3.712 3.975 -14.149 1.00 49.35 420 MET C CA 1
ATOM 2269 C C . MET C 1 12 ? -5.018 4.759 -13.986 1.00 47.13 420 MET C C 1
ATOM 2270 O O . MET C 1 12 ? -5.866 4.634 -14.864 1.00 47.80 420 MET C O 1
ATOM 2275 N N . ALA C 1 13 ? -5.162 5.559 -12.928 1.00 47.21 421 ALA C N 1
ATOM 2276 C CA . ALA C 1 13 ? -6.385 6.353 -12.627 1.00 47.69 421 ALA C CA 1
ATOM 2277 C C . ALA C 1 13 ? -6.661 7.361 -13.756 1.00 49.26 421 ALA C C 1
ATOM 2278 O O . ALA C 1 13 ? -7.814 7.512 -14.163 1.00 48.92 421 ALA C O 1
ATOM 2280 N N . SER C 1 14 ? -5.626 8.039 -14.235 1.00 51.17 422 SER C N 1
ATOM 2281 C CA . SER C 1 14 ? -5.707 9.044 -15.332 1.00 52.10 422 SER C CA 1
ATOM 2282 C C . SER C 1 14 ? -6.137 8.370 -16.654 1.00 49.98 422 SER C C 1
ATOM 2283 O O . SER C 1 14 ? -7.059 8.862 -17.304 1.00 47.61 422 SER C O 1
ATOM 2286 N N . ASP C 1 15 ? -5.502 7.257 -17.023 1.00 48.68 423 ASP C N 1
ATOM 2287 C CA . ASP C 1 15 ? -5.847 6.470 -18.236 1.00 49.68 423 ASP C CA 1
ATOM 2288 C C . ASP C 1 15 ? -7.297 5.967 -18.184 1.00 48.05 423 ASP C C 1
ATOM 2289 O O . ASP C 1 15 ? -7.989 6.089 -19.198 1.00 48.61 423 ASP C O 1
ATOM 2294 N N . VAL C 1 16 ? -7.734 5.443 -17.038 1.00 45.32 424 VAL C N 1
ATOM 2295 C CA . VAL C 1 16 ? -9.128 4.970 -16.809 1.00 45.70 424 VAL C CA 1
ATOM 2296 C C . VAL C 1 16 ? -10.114 6.134 -17.030 1.00 45.99 424 VAL C C 1
ATOM 2297 O O . VAL C 1 16 ? -11.023 5.948 -17.843 1.00 48.22 424 VAL C O 1
ATOM 2301 N N . ALA C 1 17 ? -9.928 7.280 -16.364 1.00 45.11 425 ALA C N 1
ATOM 2302 C CA . ALA C 1 17 ? -10.817 8.467 -16.469 1.00 46.87 425 ALA C CA 1
ATOM 2303 C C . ALA C 1 17 ? -10.911 8.945 -17.934 1.00 49.03 425 ALA C C 1
ATOM 2304 O O . ALA C 1 17 ? -12.007 9.342 -18.365 1.00 49.66 425 ALA C O 1
ATOM 2306 N N . ASN C 1 18 ? -9.811 8.867 -18.688 1.00 49.83 426 ASN C N 1
ATOM 2307 C CA . ASN C 1 18 ? -9.725 9.310 -20.107 1.00 52.17 426 ASN C CA 1
ATOM 2308 C C . ASN C 1 18 ? -9.975 8.159 -21.099 1.00 51.84 426 ASN C C 1
ATOM 2309 O O . ASN C 1 18 ? -9.717 8.371 -22.284 1.00 53.40 426 ASN C O 1
ATOM 2314 N N . ASN C 1 19 ? -10.490 7.007 -20.659 1.00 52.51 427 ASN C N 1
ATOM 2315 C CA . ASN C 1 19 ? -10.920 5.880 -21.535 1.00 53.00 427 ASN C CA 1
ATOM 2316 C C . ASN C 1 19 ? -9.739 5.343 -22.359 1.00 52.91 427 ASN C C 1
ATOM 2317 O O . ASN C 1 19 ? -9.993 4.821 -23.449 1.00 50.61 427 ASN C O 1
ATOM 2322 N N . LYS C 1 20 ? -8.506 5.405 -21.838 1.00 54.37 428 LYS C N 1
ATOM 2323 C CA . LYS C 1 20 ? -7.292 4.859 -22.504 1.00 54.26 428 LYS C CA 1
ATOM 2324 C C . LYS C 1 20 ? -7.131 3.384 -22.118 1.00 54.61 428 LYS C C 1
ATOM 2325 O O . LYS C 1 20 ? -6.665 2.618 -22.966 1.00 52.21 428 LYS C O 1
ATOM 2331 N N . SER C 1 21 ? -7.506 3.017 -20.878 1.00 55.50 429 SER C N 1
ATOM 2332 C CA . SER C 1 21 ? -7.523 1.629 -20.362 1.00 54.96 429 SER C CA 1
ATOM 2333 C C . SER C 1 21 ? -8.884 1.368 -19.722 1.00 52.22 429 SER C C 1
ATOM 2334 O O . SER C 1 21 ? -9.525 2.323 -19.225 1.00 52.98 429 SER C O 1
ATOM 2337 N N . SER C 1 22 ? -9.227 0.091 -19.644 1.00 48.84 430 SER C N 1
ATOM 2338 C CA . SER C 1 22 ? -10.269 -0.446 -18.741 1.00 48.54 430 SER C CA 1
ATOM 2339 C C . SER C 1 22 ? -9.669 -0.619 -17.340 1.00 46.07 430 SER C C 1
ATOM 2340 O O . SER C 1 22 ? -8.527 -1.091 -17.221 1.00 44.98 430 SER C O 1
ATOM 2343 N N . LEU C 1 23 ? -10.445 -0.309 -16.308 1.00 47.39 431 LEU C N 1
ATOM 2344 C CA . LEU C 1 23 ? -10.204 -0.697 -14.889 1.00 46.88 431 LEU C CA 1
ATOM 2345 C C . LEU C 1 23 ? -9.776 -2.175 -14.785 1.00 46.10 431 LEU C C 1
ATOM 2346 O O . LEU C 1 23 ? -8.899 -2.448 -13.960 1.00 45.04 431 LEU C O 1
ATOM 2351 N N . GLU C 1 24 ? -10.372 -3.080 -15.575 1.00 44.51 432 GLU C N 1
ATOM 2352 C CA . GLU C 1 24 ? -10.148 -4.547 -15.498 1.00 45.33 432 GLU C CA 1
ATOM 2353 C C . GLU C 1 24 ? -8.720 -4.929 -15.918 1.00 44.97 432 GLU C C 1
ATOM 2354 O O . GLU C 1 24 ? -8.301 -6.011 -15.504 1.00 44.28 432 GLU C O 1
ATOM 2360 N N . ASP C 1 25 ? -7.999 -4.090 -16.675 1.00 46.24 433 ASP C N 1
ATOM 2361 C CA . ASP C 1 25 ? -6.634 -4.374 -17.210 1.00 48.89 433 ASP C CA 1
ATOM 2362 C C . ASP C 1 25 ? -5.544 -3.730 -16.341 1.00 47.43 433 ASP C C 1
ATOM 2363 O O . ASP C 1 25 ? -4.380 -3.798 -16.747 1.00 50.27 433 ASP C O 1
ATOM 2368 N N . GLY C 1 26 ? -5.889 -3.152 -15.186 1.00 45.21 434 GLY C N 1
ATOM 2369 C CA . GLY C 1 26 ? -4.926 -2.699 -14.168 1.00 44.29 434 GLY C CA 1
ATOM 2370 C C . GLY C 1 26 ? -5.260 -3.285 -12.807 1.00 44.03 434 GLY C C 1
ATOM 2371 O O . GLY C 1 26 ? -6.447 -3.549 -12.545 1.00 43.01 434 GLY C O 1
ATOM 2372 N N . CYS C 1 27 ? -4.257 -3.478 -11.951 1.00 43.38 435 CYS C N 1
ATOM 2373 C CA . CYS C 1 27 ? -4.494 -3.870 -10.542 1.00 41.68 435 CYS C CA 1
ATOM 2374 C C . CYS C 1 27 ? -4.993 -2.632 -9.794 1.00 40.51 435 CYS C C 1
ATOM 2375 O O . CYS C 1 27 ? -4.212 -1.650 -9.690 1.00 40.63 435 CYS C O 1
ATOM 2378 N N . LEU C 1 28 ? -6.223 -2.672 -9.278 1.00 40.32 436 LEU C N 1
ATOM 2379 C CA . LEU C 1 28 ? -6.836 -1.558 -8.485 1.00 39.55 436 LEU C CA 1
ATOM 2380 C C . LEU C 1 28 ? -5.971 -1.266 -7.253 1.00 38.92 436 LEU C C 1
ATOM 2381 O O . LEU C 1 28 ? -5.989 -0.119 -6.784 1.00 39.48 436 LEU C O 1
ATOM 2386 N N . SER C 1 29 ? -5.301 -2.286 -6.710 1.00 39.34 437 SER C N 1
ATOM 2387 C CA . SER C 1 29 ? -4.512 -2.208 -5.462 1.00 40.63 437 SER C CA 1
ATOM 2388 C C . SER C 1 29 ? -3.143 -1.536 -5.692 1.00 42.19 437 SER C C 1
ATOM 2389 O O . SER C 1 29 ? -2.839 -0.596 -4.934 1.00 42.74 437 SER C O 1
ATOM 2392 N N . CYS C 1 30 ? -2.351 -1.985 -6.682 1.00 42.87 438 CYS C N 1
ATOM 2393 C CA . CYS C 1 30 ? -0.930 -1.547 -6.893 1.00 43.99 438 CYS C CA 1
ATOM 2394 C C . CYS C 1 30 ? -0.693 -0.831 -8.235 1.00 45.39 438 CYS C C 1
ATOM 2395 O O . CYS C 1 30 ? 0.393 -0.254 -8.366 1.00 45.70 438 CYS C O 1
ATOM 2398 N N . GLY C 1 31 ? -1.612 -0.899 -9.212 1.00 46.80 439 GLY C N 1
ATOM 2399 C CA . GLY C 1 31 ? -1.500 -0.141 -10.479 1.00 47.91 439 GLY C CA 1
ATOM 2400 C C . GLY C 1 31 ? -0.923 -0.945 -11.640 1.00 47.78 439 GLY C C 1
ATOM 2401 O O . GLY C 1 31 ? -1.009 -0.423 -12.769 1.00 47.82 439 GLY C O 1
ATOM 2402 N N . ARG C 1 32 ? -0.400 -2.155 -11.406 1.00 50.08 440 ARG C N 1
ATOM 2403 C CA . ARG C 1 32 ? 0.353 -2.924 -12.439 1.00 55.82 440 ARG C CA 1
ATOM 2404 C C . ARG C 1 32 ? -0.611 -3.378 -13.552 1.00 55.11 440 ARG C C 1
ATOM 2405 O O . ARG C 1 32 ? -1.800 -3.642 -13.282 1.00 51.36 440 ARG C O 1
ATOM 2413 N N . LYS C 1 33 ? -0.092 -3.480 -14.774 1.00 55.02 441 LYS C N 1
ATOM 2414 C CA . LYS C 1 33 ? -0.829 -3.883 -15.997 1.00 55.67 441 LYS C CA 1
ATOM 2415 C C . LYS C 1 33 ? -1.081 -5.389 -15.992 1.00 54.03 441 LYS C C 1
ATOM 2416 O O . LYS C 1 33 ? -0.296 -6.123 -15.370 1.00 51.70 441 LYS C O 1
ATOM 2422 N N . ASN C 1 34 ? -2.135 -5.804 -16.700 1.00 56.93 442 ASN C N 1
ATOM 2423 C CA . ASN C 1 34 ? -2.533 -7.206 -17.003 1.00 59.21 442 ASN C CA 1
ATOM 2424 C C . ASN C 1 34 ? -2.516 -8.057 -15.732 1.00 55.19 442 ASN C C 1
ATOM 2425 O O . ASN C 1 34 ? -1.805 -9.056 -15.651 1.00 55.65 442 ASN C O 1
ATOM 2430 N N . PRO C 1 35 ? -3.326 -7.722 -14.702 1.00 49.29 443 PRO C N 1
ATOM 2431 C CA . PRO C 1 35 ? -3.481 -8.599 -13.541 1.00 49.09 443 PRO C CA 1
ATOM 2432 C C . PRO C 1 35 ? -4.241 -9.874 -13.913 1.00 48.08 443 PRO C C 1
ATOM 2433 O O . PRO C 1 35 ? -5.022 -9.852 -14.833 1.00 48.72 443 PRO C O 1
ATOM 2437 N N . VAL C 1 36 ? -3.991 -10.936 -13.165 1.00 48.16 444 VAL C N 1
ATOM 2438 C CA . VAL C 1 36 ? -4.546 -12.299 -13.420 1.00 49.65 444 VAL C CA 1
ATOM 2439 C C . VAL C 1 36 ? -6.028 -12.342 -13.020 1.00 49.38 444 VAL C C 1
ATOM 2440 O O . VAL C 1 36 ? -6.767 -13.069 -13.663 1.00 52.55 444 VAL C O 1
ATOM 2444 N N . SER C 1 37 ? -6.446 -11.630 -11.971 1.00 47.49 445 SER C N 1
ATOM 2445 C CA . SER C 1 37 ? -7.790 -11.773 -11.357 1.00 47.92 445 SER C CA 1
ATOM 2446 C C . SER C 1 37 ? -8.457 -10.398 -11.227 1.00 44.88 445 SER C C 1
ATOM 2447 O O . SER C 1 37 ? -7.998 -9.436 -11.892 1.00 44.91 445 SER C O 1
ATOM 2450 N N . PHE C 1 38 ? -9.532 -10.308 -10.446 1.00 43.72 446 PHE C N 1
ATOM 2451 C CA . PHE C 1 38 ? -10.397 -9.102 -10.344 1.00 42.90 446 PHE C CA 1
ATOM 2452 C C . PHE C 1 38 ? -10.567 -8.748 -8.868 1.00 42.07 446 PHE C C 1
ATOM 2453 O O . PHE C 1 38 ? -10.646 -9.657 -8.038 1.00 41.18 446 PHE C O 1
ATOM 2461 N N . HIS C 1 39 ? -10.661 -7.463 -8.541 1.00 41.38 447 HIS C N 1
ATOM 2462 C CA . HIS C 1 39 ? -11.197 -7.036 -7.221 1.00 40.18 447 HIS C CA 1
ATOM 2463 C C . HIS C 1 39 ? -12.698 -7.350 -7.204 1.00 39.25 447 HIS C C 1
ATOM 2464 O O . HIS C 1 39 ? -13.413 -6.921 -8.102 1.00 37.88 447 HIS C O 1
ATOM 2471 N N . PRO C 1 40 ? -13.226 -8.124 -6.230 1.00 39.74 448 PRO C N 1
ATOM 2472 C CA . PRO C 1 40 ? -14.646 -8.502 -6.248 1.00 39.96 448 PRO C CA 1
ATOM 2473 C C . PRO C 1 40 ? -15.643 -7.369 -5.912 1.00 39.85 448 PRO C C 1
ATOM 2474 O O . PRO C 1 40 ? -16.768 -7.472 -6.371 1.00 40.62 448 PRO C O 1
ATOM 2478 N N . LEU C 1 41 ? -15.237 -6.318 -5.187 1.00 36.21 449 LEU C N 1
ATOM 2479 C CA . LEU C 1 41 ? -16.157 -5.259 -4.699 1.00 36.69 449 LEU C CA 1
ATOM 2480 C C . LEU C 1 41 ? -16.152 -4.023 -5.600 1.00 37.85 449 LEU C C 1
ATOM 2481 O O . LEU C 1 41 ? -17.243 -3.427 -5.749 1.00 37.71 449 LEU C O 1
ATOM 2486 N N . PHE C 1 42 ? -15.008 -3.662 -6.187 1.00 36.21 450 PHE C N 1
ATOM 2487 C CA . PHE C 1 42 ? -14.817 -2.431 -6.993 1.00 36.12 450 PHE C CA 1
ATOM 2488 C C . PHE C 1 42 ? -14.323 -2.843 -8.378 1.00 37.40 450 PHE C C 1
ATOM 2489 O O . PHE C 1 42 ? -13.587 -3.854 -8.482 1.00 38.03 450 PHE C O 1
ATOM 2497 N N . GLU C 1 43 ? -14.742 -2.108 -9.411 1.00 38.30 451 GLU C N 1
ATOM 2498 C CA . GLU C 1 43 ? -14.271 -2.317 -10.800 1.00 41.20 451 GLU C CA 1
ATOM 2499 C C . GLU C 1 43 ? -12.752 -2.144 -10.822 1.00 40.46 451 GLU C C 1
ATOM 2500 O O . GLU C 1 43 ? -12.256 -1.128 -10.287 1.00 40.15 451 GLU C O 1
ATOM 2506 N N . GLY C 1 44 ? -12.052 -3.121 -11.379 1.00 39.57 452 GLY C N 1
ATOM 2507 C CA . GLY C 1 44 ? -10.591 -3.189 -11.276 1.00 42.29 452 GLY C CA 1
ATOM 2508 C C . GLY C 1 44 ? -10.093 -4.609 -11.255 1.00 41.01 452 GLY C C 1
ATOM 2509 O O . GLY C 1 44 ? -10.792 -5.483 -10.706 1.00 39.89 452 GLY C O 1
ATOM 2510 N N . GLY C 1 45 ? -8.900 -4.812 -11.797 1.00 42.32 453 GLY C N 1
ATOM 2511 C CA . GLY C 1 45 ? -8.174 -6.074 -11.686 1.00 41.50 453 GLY C CA 1
ATOM 2512 C C . GLY C 1 45 ? -7.575 -6.221 -10.309 1.00 40.06 453 GLY C C 1
ATOM 2513 O O . GLY C 1 45 ? -7.622 -5.272 -9.506 1.00 41.06 453 GLY C O 1
ATOM 2514 N N . LEU C 1 46 ? -7.033 -7.399 -10.046 1.00 41.17 454 LEU C N 1
ATOM 2515 C CA . LEU C 1 46 ? -6.254 -7.709 -8.829 1.00 41.85 454 LEU C CA 1
ATOM 2516 C C . LEU C 1 46 ? -5.138 -8.660 -9.248 1.00 41.57 454 LEU C C 1
ATOM 2517 O O . LEU C 1 46 ? -5.447 -9.724 -9.816 1.00 41.70 454 LEU C O 1
ATOM 2522 N N . CYS C 1 47 ? -3.885 -8.241 -9.089 1.00 41.96 455 CYS C N 1
ATOM 2523 C CA . CYS C 1 47 ? -2.689 -9.054 -9.425 1.00 42.30 455 CYS C CA 1
ATOM 2524 C C . CYS C 1 47 ? -2.564 -10.163 -8.376 1.00 42.85 455 CYS C C 1
ATOM 2525 O O . CYS C 1 47 ? -3.232 -10.056 -7.294 1.00 38.80 455 CYS C O 1
ATOM 2528 N N . GLN C 1 48 ? -1.751 -11.179 -8.671 1.00 42.97 456 GLN C N 1
ATOM 2529 C CA . GLN C 1 48 ? -1.581 -12.374 -7.809 1.00 45.25 456 GLN C CA 1
ATOM 2530 C C . GLN C 1 48 ? -1.088 -11.932 -6.425 1.00 45.61 456 GLN C C 1
ATOM 2531 O O . GLN C 1 48 ? -1.708 -12.350 -5.432 1.00 45.77 456 GLN C O 1
ATOM 2537 N N . THR C 1 49 ? -0.066 -11.066 -6.377 1.00 44.21 457 THR C N 1
ATOM 2538 C CA . THR C 1 49 ? 0.554 -10.533 -5.136 1.00 44.48 457 THR C CA 1
ATOM 2539 C C . THR C 1 49 ? -0.483 -9.805 -4.271 1.00 43.45 457 THR C C 1
ATOM 2540 O O . THR C 1 49 ? -0.562 -10.117 -3.078 1.00 43.76 457 THR C O 1
ATOM 2544 N N . CYS C 1 50 ? -1.241 -8.864 -4.845 1.00 42.10 458 CYS C N 1
ATOM 2545 C CA . CYS C 1 50 ? -2.232 -8.051 -4.088 1.00 40.00 458 CYS C CA 1
ATOM 2546 C C . CYS C 1 50 ? -3.373 -8.961 -3.603 1.00 40.98 458 CYS C C 1
ATOM 2547 O O . CYS C 1 50 ? -3.807 -8.779 -2.482 1.00 41.22 458 CYS C O 1
ATOM 2550 N N . ARG C 1 51 ? -3.795 -9.948 -4.395 1.00 43.33 459 ARG C N 1
ATOM 2551 C CA . ARG C 1 51 ? -4.835 -10.936 -4.004 1.00 43.73 459 ARG C CA 1
ATOM 2552 C C . ARG C 1 51 ? -4.327 -11.750 -2.797 1.00 44.98 459 ARG C C 1
ATOM 2553 O O . ARG C 1 51 ? -5.087 -11.894 -1.798 1.00 41.71 459 ARG C O 1
ATOM 2561 N N . ASP C 1 52 ? -3.070 -12.216 -2.842 1.00 44.02 460 ASP C N 1
ATOM 2562 C CA . ASP C 1 52 ? -2.455 -13.025 -1.753 1.00 44.24 460 ASP C CA 1
ATOM 2563 C C . ASP C 1 52 ? -2.368 -12.210 -0.454 1.00 41.96 460 ASP C C 1
ATOM 2564 O O . ASP C 1 52 ? -2.495 -12.844 0.592 1.00 44.14 460 ASP C O 1
ATOM 2569 N N . ARG C 1 53 ? -2.209 -10.881 -0.497 1.00 43.59 461 ARG C N 1
ATOM 2570 C CA . ARG C 1 53 ? -2.204 -10.029 0.740 1.00 45.20 461 ARG C CA 1
ATOM 2571 C C . ARG C 1 53 ? -3.502 -10.257 1.529 1.00 42.47 461 ARG C C 1
ATOM 2572 O O . ARG C 1 53 ? -3.398 -10.488 2.714 1.00 41.77 461 ARG C O 1
ATOM 2587 N N . PHE C 1 54 ? -4.664 -10.204 0.880 1.00 40.10 462 PHE C N 1
ATOM 2588 C CA . PHE C 1 54 ? -5.994 -10.410 1.534 1.00 40.23 462 PHE C CA 1
ATOM 2589 C C . PHE C 1 54 ? -6.084 -11.814 2.157 1.00 39.47 462 PHE C C 1
ATOM 2590 O O . PHE C 1 54 ? -6.525 -11.919 3.314 1.00 38.35 462 PHE C O 1
ATOM 2598 N N . LEU C 1 55 ? -5.692 -12.852 1.412 1.00 39.73 463 LEU C N 1
ATOM 2599 C CA . LEU C 1 55 ? -5.720 -14.270 1.870 1.00 40.73 463 LEU C CA 1
ATOM 2600 C C . LEU C 1 55 ? -4.776 -14.472 3.066 1.00 39.55 463 LEU C C 1
ATOM 2601 O O . LEU C 1 55 ? -5.085 -15.323 3.917 1.00 38.39 463 LEU C O 1
ATOM 2606 N N . GLU C 1 56 ? -3.647 -13.764 3.097 1.00 39.52 464 GLU C N 1
ATOM 2607 C CA . GLU C 1 56 ? -2.527 -14.014 4.034 1.00 41.54 464 GLU C CA 1
ATOM 2608 C C . GLU C 1 56 ? -2.460 -12.942 5.130 1.00 39.94 464 GLU C C 1
ATOM 2609 O O . GLU C 1 56 ? -1.447 -12.930 5.877 1.00 39.60 464 GLU C O 1
ATOM 2615 N N . LEU C 1 57 ? -3.514 -12.149 5.348 1.00 39.99 465 LEU C N 1
ATOM 2616 C CA . LEU C 1 57 ? -3.631 -11.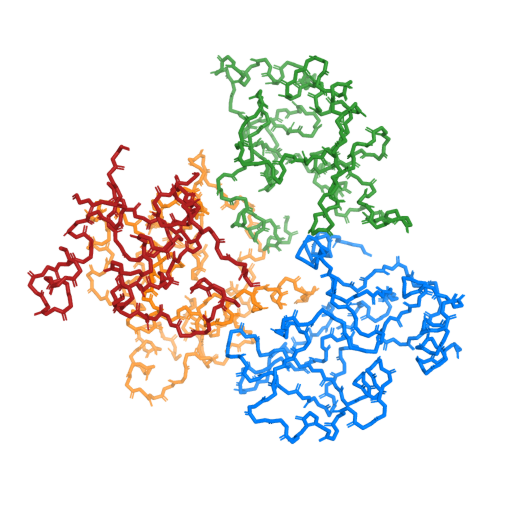301 6.566 1.00 39.53 465 LEU C CA 1
ATOM 2617 C C . LEU C 1 57 ? -3.451 -12.181 7.802 1.00 40.16 465 LEU C C 1
ATOM 2618 O O . LEU C 1 57 ? -3.890 -13.346 7.768 1.00 38.72 465 LEU C O 1
ATOM 2623 N N . PHE C 1 58 ? -2.817 -11.656 8.855 1.00 40.95 466 PHE C N 1
ATOM 2624 C CA . PHE C 1 58 ? -2.827 -12.288 10.207 1.00 40.30 466 PHE C CA 1
ATOM 2625 C C . PHE C 1 58 ? -4.192 -11.953 10.848 1.00 40.26 466 PHE C C 1
ATOM 2626 O O . PHE C 1 58 ? -5.171 -12.600 10.466 1.00 40.77 466 PHE C O 1
ATOM 2634 N N . TYR C 1 59 ? -4.279 -10.959 11.731 1.00 42.08 467 TYR C N 1
ATOM 2635 C CA . TYR C 1 59 ? -5.562 -10.464 12.309 1.00 42.10 467 TYR C CA 1
ATOM 2636 C C . TYR C 1 59 ? -6.301 -9.643 11.239 1.00 40.36 467 TYR C C 1
ATOM 2637 O O . TYR C 1 59 ? -5.697 -8.713 10.629 1.00 40.04 467 TYR C O 1
ATOM 2646 N N . MET C 1 60 ? -7.552 -10.002 10.953 1.00 37.57 468 MET C N 1
ATOM 2647 C CA . MET C 1 60 ? -8.413 -9.263 9.988 1.00 37.19 468 MET C CA 1
ATOM 2648 C C . MET C 1 60 ? -9.174 -8.125 10.671 1.00 36.75 468 MET C C 1
ATOM 2649 O O . MET C 1 60 ? -9.658 -7.247 9.914 1.00 38.23 468 MET C O 1
ATOM 2654 N N . TYR C 1 61 ? -9.255 -8.106 12.013 1.00 37.97 469 TYR C N 1
ATOM 2655 C CA . TYR C 1 61 ? -9.939 -7.063 12.832 1.00 38.84 469 TYR C CA 1
ATOM 2656 C C . TYR C 1 61 ? -8.985 -6.496 13.891 1.00 39.54 469 TYR C C 1
ATOM 2657 O O . TYR C 1 61 ? -8.095 -7.204 14.354 1.00 41.00 469 TYR C O 1
ATOM 2666 N N . ASP C 1 62 ? -9.146 -5.219 14.237 1.00 41.85 470 ASP C N 1
ATOM 2667 C CA . ASP C 1 62 ? -8.469 -4.565 15.401 1.00 45.05 470 ASP C CA 1
ATOM 2668 C C . ASP C 1 62 ? -9.296 -4.896 16.645 1.00 46.24 470 ASP C C 1
ATOM 2669 O O . ASP C 1 62 ? -10.352 -5.496 16.479 1.00 45.54 470 ASP C O 1
ATOM 2674 N N . ASP C 1 63 ? -8.877 -4.459 17.831 1.00 50.67 471 ASP C N 1
ATOM 2675 C CA . ASP C 1 63 ? -9.569 -4.795 19.115 1.00 54.76 471 ASP C CA 1
ATOM 2676 C C . ASP C 1 63 ? -10.914 -4.056 19.229 1.00 52.26 471 ASP C C 1
ATOM 2677 O O . ASP C 1 63 ? -11.705 -4.492 20.035 1.00 54.93 471 ASP C O 1
ATOM 2682 N N . ASP C 1 64 ? -11.183 -3.010 18.442 1.00 50.67 472 ASP C N 1
ATOM 2683 C CA . ASP C 1 64 ? -12.457 -2.240 18.441 1.00 48.84 472 ASP C CA 1
ATOM 2684 C C . ASP C 1 64 ? -13.465 -2.802 17.410 1.00 46.74 472 ASP C C 1
ATOM 2685 O O . ASP C 1 64 ? -14.530 -2.190 17.273 1.00 46.85 472 ASP C O 1
ATOM 2690 N N . GLY C 1 65 ? -13.168 -3.894 16.694 1.00 42.44 473 GLY C N 1
ATOM 2691 C CA . GLY C 1 65 ? -14.089 -4.530 15.735 1.00 42.15 473 GLY C CA 1
ATOM 2692 C C . GLY C 1 65 ? -14.139 -3.838 14.381 1.00 41.14 473 GLY C C 1
ATOM 2693 O O . GLY C 1 65 ? -15.097 -4.094 13.640 1.00 40.42 473 GLY C O 1
ATOM 2694 N N . TYR C 1 66 ? -13.146 -3.024 14.032 1.00 40.96 474 TYR C N 1
ATOM 2695 C CA . TYR C 1 66 ? -12.948 -2.518 12.651 1.00 41.67 474 TYR C CA 1
ATOM 2696 C C . TYR C 1 66 ? -11.914 -3.387 11.950 1.00 40.87 474 TYR C C 1
ATOM 2697 O O . TYR C 1 66 ? -10.963 -3.869 12.611 1.00 41.45 474 TYR C O 1
ATOM 2706 N N . GLN C 1 67 ? -12.065 -3.529 10.638 1.00 37.26 475 GLN C N 1
ATOM 2707 C CA . GLN C 1 67 ? -11.116 -4.321 9.807 1.00 37.09 475 GLN C CA 1
ATOM 2708 C C . GLN C 1 67 ? -9.730 -3.667 9.910 1.00 36.62 475 GLN C C 1
ATOM 2709 O O . GLN C 1 67 ? -9.643 -2.439 10.003 1.00 37.06 475 GLN C O 1
ATOM 2715 N N . SER C 1 68 ? -8.697 -4.494 9.919 1.00 36.10 476 SER C N 1
ATOM 2716 C CA . SER C 1 68 ? -7.266 -4.129 10.081 1.00 39.53 476 SER C CA 1
ATOM 2717 C C . SER C 1 68 ? -6.637 -3.729 8.732 1.00 38.21 476 SER C C 1
ATOM 2718 O O . SER C 1 68 ? -5.413 -3.485 8.712 1.00 38.58 476 SER C O 1
ATOM 2721 N N . TYR C 1 69 ? -7.422 -3.687 7.648 1.00 37.23 477 TYR C N 1
ATOM 2722 C CA . TYR C 1 69 ? -6.916 -3.569 6.265 1.00 36.38 477 TYR C CA 1
ATOM 2723 C C . TYR C 1 69 ? -7.843 -2.707 5.411 1.00 36.51 477 TYR C C 1
ATOM 2724 O O . TYR C 1 69 ? -9.051 -2.725 5.621 1.00 34.32 477 TYR C O 1
ATOM 2733 N N . CYS C 1 70 ? -7.246 -2.028 4.421 1.00 37.29 478 CYS C N 1
ATOM 2734 C CA . CYS C 1 70 ? -7.953 -1.300 3.352 1.00 37.10 478 CYS C CA 1
ATOM 2735 C C . CYS C 1 70 ? -8.687 -2.320 2.477 1.00 38.03 478 CYS C C 1
ATOM 2736 O O . CYS C 1 70 ? -8.038 -3.281 1.997 1.00 36.43 478 CYS C O 1
ATOM 2739 N N . THR C 1 71 ? -9.984 -2.093 2.260 1.00 36.16 479 THR C N 1
ATOM 2740 C CA . THR C 1 71 ? -10.857 -2.888 1.352 1.00 37.47 479 THR C CA 1
ATOM 2741 C C . THR C 1 71 ? -10.238 -2.945 -0.058 1.00 36.76 479 THR C C 1
ATOM 2742 O O . THR C 1 71 ? -10.335 -4.004 -0.674 1.00 36.76 479 THR C O 1
ATOM 2746 N N . VAL C 1 72 ? -9.578 -1.890 -0.539 1.00 36.92 480 VAL C N 1
ATOM 2747 C CA . VAL C 1 72 ? -9.035 -1.850 -1.932 1.00 39.77 480 VAL C CA 1
ATOM 2748 C C . VAL C 1 72 ? -7.647 -2.520 -2.005 1.00 39.53 480 VAL C C 1
ATOM 2749 O O . VAL C 1 72 ? -7.500 -3.427 -2.847 1.00 38.16 480 VAL C O 1
ATOM 2753 N N . CYS C 1 73 ? -6.674 -2.087 -1.191 1.00 39.96 481 CYS C N 1
ATOM 2754 C CA . CYS C 1 73 ? -5.227 -2.418 -1.355 1.00 41.51 481 CYS C CA 1
ATOM 2755 C C . CYS C 1 73 ? -4.648 -3.269 -0.210 1.00 42.06 481 CYS C C 1
ATOM 2756 O O . CYS C 1 73 ? -3.474 -3.660 -0.334 1.00 41.44 481 CYS C O 1
ATOM 2759 N N . CYS C 1 74 ? -5.381 -3.510 0.883 1.00 42.72 482 CYS C N 1
ATOM 2760 C CA . CYS C 1 74 ? -4.956 -4.345 2.048 1.00 42.37 482 CYS C CA 1
ATOM 2761 C C . CYS C 1 74 ? -3.935 -3.632 2.975 1.00 43.06 482 CYS C C 1
ATOM 2762 O O . CYS C 1 74 ? -3.454 -4.271 3.915 1.00 41.89 482 CYS C O 1
ATOM 2765 N N . GLU C 1 75 ? -3.621 -2.353 2.754 1.00 43.55 483 GLU C N 1
ATOM 2766 C CA . GLU C 1 75 ? -2.759 -1.505 3.632 1.00 47.61 483 GLU C CA 1
ATOM 2767 C C . GLU C 1 75 ? -3.410 -1.353 5.018 1.00 45.55 483 GLU C C 1
ATOM 2768 O O . GLU C 1 75 ? -4.665 -1.320 5.085 1.00 41.22 483 GLU C O 1
ATOM 2774 N N . GLY C 1 76 ? -2.595 -1.291 6.073 1.00 44.13 484 GLY C N 1
ATOM 2775 C CA . GLY C 1 76 ? -3.047 -1.210 7.479 1.00 43.85 484 GLY C CA 1
ATOM 2776 C C . GLY C 1 76 ? -2.890 0.160 8.102 1.00 44.09 484 GLY C C 1
ATOM 2777 O O . GLY C 1 76 ? -3.474 0.341 9.158 1.00 47.92 484 GLY C O 1
ATOM 2778 N N . ARG C 1 77 ? -2.119 1.073 7.503 1.00 46.44 485 ARG C N 1
ATOM 2779 C CA . ARG C 1 77 ? -1.767 2.411 8.050 1.00 49.33 485 ARG C CA 1
ATOM 2780 C C . ARG C 1 77 ? -2.717 3.458 7.456 1.00 50.09 485 ARG C C 1
ATOM 2781 O O . ARG C 1 77 ? -3.070 3.333 6.267 1.00 54.19 485 ARG C O 1
ATOM 2783 N N . GLU C 1 78 ? -3.084 4.473 8.254 1.00 52.06 486 GLU C N 1
ATOM 2784 C CA . GLU C 1 78 ? -3.926 5.658 7.873 1.00 53.07 486 GLU C CA 1
ATOM 2785 C C . GLU C 1 78 ? -5.255 5.163 7.278 1.00 50.50 486 GLU C C 1
ATOM 2786 O O . GLU C 1 78 ? -5.613 5.520 6.101 1.00 53.19 486 GLU C O 1
ATOM 2788 N N . LEU C 1 79 ? -5.958 4.323 8.050 1.00 47.06 487 LEU C N 1
ATOM 2789 C CA . LEU C 1 79 ? -7.275 3.771 7.656 1.00 45.06 487 LEU C CA 1
ATOM 2790 C C . LEU C 1 79 ? -8.362 4.749 8.100 1.00 46.06 487 LEU C C 1
ATOM 2791 O O . LEU C 1 79 ? -8.299 5.247 9.228 1.00 44.80 487 LEU C O 1
ATOM 2796 N N . LEU C 1 80 ? -9.316 5.030 7.209 1.00 46.06 488 LEU C N 1
ATOM 2797 C CA . LEU C 1 80 ? -10.625 5.613 7.569 1.00 46.94 488 LEU C CA 1
ATOM 2798 C C . LEU C 1 80 ? -11.582 4.460 7.874 1.00 45.38 488 LEU C C 1
ATOM 2799 O O . LEU C 1 80 ? -11.520 3.459 7.146 1.00 42.71 488 LEU C O 1
ATOM 2804 N N . LEU C 1 81 ? -12.381 4.590 8.942 1.00 43.78 489 LEU C N 1
ATOM 2805 C CA . LEU C 1 81 ? -13.182 3.496 9.556 1.00 44.49 489 LEU C CA 1
ATOM 2806 C C . LEU C 1 81 ? -14.654 3.762 9.249 1.00 43.48 489 LEU C C 1
ATOM 2807 O O . LEU C 1 81 ? -15.124 4.817 9.652 1.00 43.30 489 LEU C O 1
ATOM 2812 N N . CYS C 1 82 ? -15.359 2.848 8.570 1.00 42.05 490 CYS C N 1
ATOM 2813 C CA . CYS C 1 82 ? -16.812 2.988 8.327 1.00 42.10 490 CYS C CA 1
ATOM 2814 C C . CYS C 1 82 ? -17.519 3.024 9.684 1.00 43.61 490 CYS C C 1
ATOM 2815 O O . CYS C 1 82 ? -17.240 2.145 10.503 1.00 43.36 490 CYS C O 1
ATOM 2818 N N . SER C 1 83 ? -18.390 4.013 9.892 1.00 44.66 491 SER C N 1
ATOM 2819 C CA . SER C 1 83 ? -19.226 4.186 11.113 1.00 45.60 491 SER C CA 1
ATOM 2820 C C . SER C 1 83 ? -20.466 3.268 11.100 1.00 46.26 491 SER C C 1
ATOM 2821 O O . SER C 1 83 ? -21.154 3.250 12.094 1.00 49.46 491 SER C O 1
ATOM 2824 N N . ASN C 1 84 ? -20.805 2.599 9.998 1.00 46.45 492 ASN C N 1
ATOM 2825 C CA . ASN C 1 84 ? -21.934 1.620 9.952 1.00 42.72 492 ASN C CA 1
ATOM 2826 C C . ASN C 1 84 ? -21.486 0.349 10.698 1.00 42.36 492 ASN C C 1
ATOM 2827 O O . ASN C 1 84 ? -20.534 -0.312 10.255 1.00 42.37 492 ASN C O 1
ATOM 2836 N N . THR C 1 85 ? -22.153 0.022 11.811 1.00 44.68 493 THR C N 1
ATOM 2837 C CA . THR C 1 85 ? -21.823 -1.114 12.714 1.00 43.81 493 THR C CA 1
ATOM 2838 C C . THR C 1 85 ? -22.113 -2.456 12.025 1.00 42.38 493 THR C C 1
ATOM 2839 O O . THR C 1 85 ? -21.583 -3.464 12.508 1.00 41.84 493 THR C O 1
ATOM 2843 N N . SER C 1 86 ? -22.914 -2.479 10.954 1.00 41.49 494 SER C N 1
ATOM 2844 C CA . SER C 1 86 ? -23.129 -3.674 10.085 1.00 39.52 494 SER C CA 1
ATOM 2845 C C . SER C 1 86 ? -21.991 -3.874 9.065 1.00 39.03 494 SER C C 1
ATOM 2846 O O . SER C 1 86 ? -22.014 -4.907 8.376 1.00 39.36 494 SER C O 1
ATOM 2851 N N . CYS C 1 87 ? -21.047 -2.943 8.939 1.00 38.01 495 CYS C N 1
ATOM 2852 C CA . CYS C 1 87 ? -20.021 -2.922 7.869 1.00 38.76 495 CYS C CA 1
ATOM 2853 C C . CYS C 1 87 ? -18.631 -3.027 8.520 1.00 39.50 495 CYS C C 1
ATOM 2854 O O . CYS C 1 87 ? -18.033 -4.108 8.444 1.00 40.79 495 CYS C O 1
ATOM 2857 N N . CYS C 1 88 ? -18.150 -1.956 9.153 1.00 39.57 496 CYS C N 1
ATOM 2858 C CA . CYS C 1 88 ? -16.837 -1.871 9.857 1.00 41.29 496 CYS C CA 1
ATOM 2859 C C . CYS C 1 88 ? -15.652 -2.080 8.887 1.00 42.48 496 CYS C C 1
ATOM 2860 O O . CYS C 1 88 ? -14.545 -2.402 9.358 1.00 41.48 496 CYS C O 1
ATOM 2863 N N . ARG C 1 89 ? -15.847 -1.823 7.590 1.00 41.33 497 ARG C N 1
ATOM 2864 C CA . ARG C 1 89 ? -14.776 -1.857 6.566 1.00 39.73 497 ARG C CA 1
ATOM 2865 C C . ARG C 1 89 ? -13.941 -0.591 6.709 1.00 40.41 497 ARG C C 1
ATOM 2866 O O . ARG C 1 89 ? -14.401 0.383 7.354 1.00 38.73 497 ARG C O 1
ATOM 2874 N N . CYS C 1 90 ? -12.753 -0.606 6.121 1.00 39.29 498 CYS C N 1
ATOM 2875 C CA . CYS C 1 90 ? -11.793 0.523 6.121 1.00 40.12 498 CYS C CA 1
ATOM 2876 C C . CYS C 1 90 ? -11.269 0.796 4.712 1.00 40.53 498 CYS C C 1
ATOM 2877 O O . CYS C 1 90 ? -11.146 -0.158 3.903 1.00 39.48 498 CYS C O 1
ATOM 2880 N N . PHE C 1 91 ? -10.945 2.063 4.453 1.00 41.41 499 PHE C N 1
ATOM 2881 C CA . PHE C 1 91 ? -10.280 2.553 3.222 1.00 41.77 499 PHE C CA 1
ATOM 2882 C C . PHE C 1 91 ? -9.082 3.409 3.642 1.00 43.08 499 PHE C C 1
ATOM 2883 O O . PHE C 1 91 ? -9.240 4.219 4.558 1.00 42.56 499 PHE C O 1
ATOM 2891 N N . CYS C 1 92 ? -7.932 3.240 2.989 1.00 42.05 500 CYS C N 1
ATOM 2892 C CA . CYS C 1 92 ? -6.692 3.987 3.317 1.00 43.98 500 CYS C CA 1
ATOM 2893 C C . CYS C 1 92 ? -6.725 5.356 2.638 1.00 46.68 500 CYS C C 1
ATOM 2894 O O . CYS C 1 92 ? -7.498 5.549 1.670 1.00 43.16 500 CYS C O 1
ATOM 2897 N N . VAL C 1 93 ? -5.887 6.268 3.137 1.00 49.46 501 VAL C N 1
ATOM 2898 C CA . VAL C 1 93 ? -5.720 7.648 2.600 1.00 52.01 501 VAL C CA 1
ATOM 2899 C C . VAL C 1 93 ? -5.329 7.575 1.115 1.00 51.94 501 VAL C C 1
ATOM 2900 O O . VAL C 1 93 ? -5.977 8.264 0.303 1.00 51.56 501 VAL C O 1
ATOM 2904 N N . GLU C 1 94 ? -4.348 6.738 0.776 1.00 52.74 502 GLU C N 1
ATOM 2905 C CA . GLU C 1 94 ? -3.752 6.659 -0.583 1.00 53.04 502 GLU C CA 1
ATOM 2906 C C . GLU C 1 94 ? -4.842 6.290 -1.597 1.00 50.93 502 GLU C C 1
ATOM 2907 O O . GLU C 1 94 ? -4.896 6.959 -2.647 1.00 49.70 502 GLU C O 1
ATOM 2913 N N . CYS C 1 95 ? -5.680 5.286 -1.306 1.00 45.96 503 CYS C N 1
ATOM 2914 C CA . CYS C 1 95 ? -6.730 4.808 -2.247 1.00 45.57 503 CYS C CA 1
ATOM 2915 C C . CYS C 1 95 ? -7.741 5.941 -2.488 1.00 44.78 503 CYS C C 1
ATOM 2916 O O . CYS C 1 95 ? -8.073 6.164 -3.639 1.00 45.36 503 CYS C O 1
ATOM 2919 N N . LEU C 1 96 ? -8.172 6.650 -1.439 1.00 44.99 504 LEU C N 1
ATOM 2920 C CA . LEU C 1 96 ? -9.070 7.839 -1.540 1.00 46.03 504 LEU C CA 1
ATOM 2921 C C . LEU C 1 96 ? -8.426 8.926 -2.414 1.00 47.57 504 LEU C C 1
ATOM 2922 O O . LEU C 1 96 ? -9.117 9.424 -3.341 1.00 47.07 504 LEU C O 1
ATOM 2927 N N . GLU C 1 97 ? -7.166 9.281 -2.139 1.00 49.02 505 GLU C N 1
ATOM 2928 C CA . GLU C 1 97 ? -6.431 10.350 -2.871 1.00 51.48 505 GLU C CA 1
ATOM 2929 C C . GLU C 1 97 ? -6.321 9.990 -4.357 1.00 50.86 505 GLU C C 1
ATOM 2930 O O . GLU C 1 97 ? -6.645 10.847 -5.183 1.00 52.56 505 GLU C O 1
ATOM 2936 N N . VAL C 1 98 ? -5.923 8.756 -4.672 1.00 49.83 506 VAL C N 1
ATOM 2937 C CA . VAL C 1 98 ? -5.544 8.336 -6.053 1.00 51.70 506 VAL C CA 1
ATOM 2938 C C . VAL C 1 98 ? -6.798 7.918 -6.846 1.00 49.21 506 VAL C C 1
ATOM 2939 O O . VAL C 1 98 ? -6.851 8.242 -8.039 1.00 45.77 506 VAL C O 1
ATOM 2943 N N . LEU C 1 99 ? -7.760 7.196 -6.252 1.00 46.72 507 LEU C N 1
ATOM 2944 C CA . LEU C 1 99 ? -8.929 6.662 -7.008 1.00 45.55 507 LEU C CA 1
ATOM 2945 C C . LEU C 1 99 ? -10.084 7.681 -7.017 1.00 45.30 507 LEU C C 1
ATOM 2946 O O . LEU C 1 99 ? -10.736 7.793 -8.083 1.00 44.88 507 LEU C O 1
ATOM 2951 N N . VAL C 1 100 ? -10.343 8.399 -5.916 1.00 46.48 508 VAL C N 1
ATOM 2952 C CA . VAL C 1 100 ? -11.474 9.381 -5.838 1.00 49.15 508 VAL C CA 1
ATOM 2953 C C . VAL C 1 100 ? -10.959 10.753 -6.273 1.00 52.46 508 VAL C C 1
ATOM 2954 O O . VAL C 1 100 ? -11.560 11.309 -7.208 1.00 54.58 508 VAL C O 1
ATOM 2958 N N . GLY C 1 101 ? -9.866 11.237 -5.670 1.00 55.39 509 GLY C N 1
ATOM 2959 C CA . GLY C 1 101 ? -9.217 12.512 -6.033 1.00 54.17 509 GLY C CA 1
ATOM 2960 C C . GLY C 1 101 ? -8.577 13.193 -4.840 1.00 55.17 509 GLY C C 1
ATOM 2961 O O . GLY C 1 101 ? -8.900 12.826 -3.683 1.00 54.51 509 GLY C O 1
ATOM 2962 N N . THR C 1 102 ? -7.701 14.156 -5.128 1.00 56.62 510 THR C N 1
ATOM 2963 C CA . THR C 1 102 ? -6.916 14.951 -4.146 1.00 58.58 510 THR C CA 1
ATOM 2964 C C . THR C 1 102 ? -7.891 15.641 -3.187 1.00 58.63 510 THR C C 1
ATOM 2965 O O . THR C 1 102 ? -8.874 16.208 -3.685 1.00 59.71 510 THR C O 1
ATOM 2969 N N . GLY C 1 103 ? -7.638 15.548 -1.878 1.00 57.41 511 GLY C N 1
ATOM 2970 C CA . GLY C 1 103 ? -8.436 16.158 -0.799 1.00 57.78 511 GLY C CA 1
ATOM 2971 C C . GLY C 1 103 ? -9.511 15.246 -0.225 1.00 56.47 511 GLY C C 1
ATOM 2972 O O . GLY C 1 103 ? -10.031 15.594 0.862 1.00 60.68 511 GLY C O 1
ATOM 2973 N N . THR C 1 104 ? -9.855 14.130 -0.883 1.00 54.75 512 THR C N 1
ATOM 2974 C CA . THR C 1 104 ? -10.928 13.196 -0.436 1.00 53.54 512 THR C CA 1
ATOM 2975 C C . THR C 1 104 ? -10.642 12.732 0.998 1.00 53.80 512 THR C C 1
ATOM 2976 O O . THR C 1 104 ? -11.565 12.810 1.832 1.00 55.47 512 THR C O 1
ATOM 2980 N N . ALA C 1 105 ? -9.409 12.286 1.268 1.00 55.30 513 ALA C N 1
ATOM 2981 C CA . ALA C 1 105 ? -8.940 11.752 2.568 1.00 57.46 513 ALA C CA 1
ATOM 2982 C C . ALA C 1 105 ? -9.182 12.778 3.674 1.00 62.16 513 ALA C C 1
ATOM 2983 O O . ALA C 1 105 ? -9.839 12.416 4.650 1.00 64.98 513 ALA C O 1
ATOM 2985 N N . ALA C 1 106 ? -8.711 14.014 3.493 1.00 65.63 514 ALA C N 1
ATOM 2986 C CA . ALA C 1 106 ? -8.850 15.138 4.453 1.00 69.63 514 ALA C CA 1
ATOM 2987 C C . ALA C 1 106 ? -10.333 15.439 4.720 1.00 70.14 514 ALA C C 1
ATOM 2988 O O . ALA C 1 106 ? -10.685 15.572 5.922 1.00 71.29 514 ALA C O 1
ATOM 2990 N N . GLU C 1 107 ? -11.159 15.535 3.665 1.00 69.34 515 GLU C N 1
ATOM 2991 C CA . GLU C 1 107 ? -12.632 15.744 3.773 1.00 71.70 515 GLU C CA 1
ATOM 2992 C C . GLU C 1 107 ? -13.272 14.594 4.571 1.00 70.21 515 GLU C C 1
ATOM 2993 O O . GLU C 1 107 ? -14.078 14.870 5.490 1.00 69.82 515 GLU C O 1
ATOM 2999 N N . ALA C 1 108 ? -12.901 13.353 4.258 1.00 68.14 516 ALA C N 1
ATOM 3000 C CA . ALA C 1 108 ? -13.465 12.133 4.884 1.00 69.33 516 ALA C CA 1
ATOM 3001 C C . ALA C 1 108 ? -13.093 12.071 6.374 1.00 69.64 516 ALA C C 1
ATOM 3002 O O . ALA C 1 108 ? -13.975 11.695 7.167 1.00 68.70 516 ALA C O 1
ATOM 3004 N N . LYS C 1 109 ? -11.864 12.459 6.747 1.00 70.78 517 LYS C N 1
ATOM 3005 C CA . LYS C 1 109 ? -11.381 12.477 8.160 1.00 70.74 517 LYS C CA 1
ATOM 3006 C C . LYS C 1 109 ? -12.189 13.474 9.003 1.00 73.79 517 LYS C C 1
ATOM 3007 O O . LYS C 1 109 ? -12.272 13.227 10.222 1.00 76.41 517 LYS C O 1
ATOM 3009 N N . LEU C 1 110 ? -12.768 14.524 8.398 1.00 76.97 518 LEU C N 1
ATOM 3010 C CA . LEU C 1 110 ? -13.617 15.543 9.088 1.00 81.81 518 LEU C CA 1
ATOM 3011 C C . LEU C 1 110 ? -15.090 15.108 9.157 1.00 82.58 518 LEU C C 1
ATOM 3012 O O . LEU C 1 110 ? -15.796 15.699 9.993 1.00 86.98 518 LEU C O 1
ATOM 3017 N N . GLN C 1 111 ? -15.554 14.138 8.350 1.00 81.63 519 GLN C N 1
ATOM 3018 C CA . GLN C 1 111 ? -16.982 13.698 8.352 1.00 80.44 519 GLN C CA 1
ATOM 3019 C C . GLN C 1 111 ? -17.270 12.927 9.649 1.00 76.31 519 GLN C C 1
ATOM 3020 O O . GLN C 1 111 ? -16.430 12.109 10.057 1.00 75.64 519 GLN C O 1
ATOM 3026 N N . GLU C 1 112 ? -18.410 13.226 10.279 1.00 77.44 520 GLU C N 1
ATOM 3027 C CA . GLU C 1 112 ? -18.868 12.627 11.559 1.00 76.56 520 GLU C CA 1
ATOM 3028 C C . GLU C 1 112 ? -20.381 12.482 11.405 1.00 73.23 520 GLU C C 1
ATOM 3029 O O . GLU C 1 112 ? -21.094 13.471 11.541 1.00 76.34 520 GLU C O 1
ATOM 3035 N N . PRO C 1 113 ? -20.930 11.289 11.047 1.00 66.35 521 PRO C N 1
ATOM 3036 C CA . PRO C 1 113 ? -20.152 10.067 10.800 1.00 59.09 521 PRO C CA 1
ATOM 3037 C C . PRO C 1 113 ? -19.696 9.928 9.334 1.00 55.10 521 PRO C C 1
ATOM 3038 O O . PRO C 1 113 ? -20.242 10.592 8.468 1.00 55.65 521 PRO C O 1
ATOM 3042 N N . TRP C 1 114 ? -18.652 9.134 9.096 1.00 50.93 522 TRP C N 1
ATOM 3043 C CA . TRP C 1 114 ? -18.170 8.747 7.740 1.00 49.27 522 TRP C CA 1
ATOM 3044 C C . TRP C 1 114 ? -18.769 7.385 7.363 1.00 47.31 522 TRP C C 1
ATOM 3045 O O . TRP C 1 114 ? -18.620 6.435 8.159 1.00 45.02 522 TRP C O 1
ATOM 3056 N N . SER C 1 115 ? -19.421 7.303 6.202 1.00 46.76 523 SER C N 1
ATOM 3057 C CA . SER C 1 115 ? -19.917 6.059 5.554 1.00 46.43 523 SER C CA 1
ATOM 3058 C C . SER C 1 115 ? -18.966 5.690 4.417 1.00 45.70 523 SER C C 1
ATOM 3059 O O . SER C 1 115 ? -18.723 6.567 3.563 1.00 44.88 523 SER C O 1
ATOM 3062 N N . CYS C 1 116 ? -18.476 4.453 4.379 1.00 43.13 524 CYS C N 1
ATOM 3063 C CA . CYS C 1 116 ? -17.500 3.988 3.346 1.00 43.34 524 CYS C CA 1
ATOM 3064 C C . CYS C 1 116 ? -18.164 3.820 1.967 1.00 42.33 524 CYS C C 1
ATOM 3065 O O . CYS C 1 116 ? -19.388 3.901 1.869 1.00 41.20 524 CYS C O 1
ATOM 3068 N N . TYR C 1 117 ? -17.369 3.493 0.950 1.00 42.46 525 TYR C N 1
ATOM 3069 C CA . TYR C 1 117 ? -17.805 3.393 -0.470 1.00 41.90 525 TYR C CA 1
ATOM 3070 C C . TYR C 1 117 ? -18.604 2.104 -0.735 1.00 39.79 525 TYR C C 1
ATOM 3071 O O . TYR C 1 117 ? -19.257 2.047 -1.787 1.00 38.48 525 TYR C O 1
ATOM 3080 N N . MET C 1 118 ? -18.614 1.131 0.180 1.00 38.44 526 MET C N 1
ATOM 3081 C CA . MET C 1 118 ? -19.558 -0.007 0.127 1.00 39.16 526 MET C CA 1
ATOM 3082 C C . MET C 1 118 ? -20.947 0.408 0.632 1.00 40.37 526 MET C C 1
ATOM 3083 O O . MET C 1 118 ? -21.901 -0.219 0.198 1.00 42.59 526 MET C O 1
ATOM 3088 N N . CYS C 1 119 ? -21.059 1.398 1.524 1.00 40.91 527 CYS C N 1
ATOM 3089 C CA . CYS C 1 119 ? -22.334 1.789 2.190 1.00 42.01 527 CYS C CA 1
ATOM 3090 C C . CYS C 1 119 ? -23.023 2.948 1.438 1.00 43.98 527 CYS C C 1
ATOM 3091 O O . CYS C 1 119 ? -24.249 3.039 1.523 1.00 47.15 527 CYS C O 1
ATOM 3094 N N . LEU C 1 120 ? -22.277 3.817 0.743 1.00 42.37 528 LEU C N 1
ATOM 3095 C CA . LEU C 1 120 ? -22.820 5.032 0.065 1.00 44.75 528 LEU C CA 1
ATOM 3096 C C . LEU C 1 120 ? -23.796 4.589 -1.026 1.00 44.04 528 LEU C C 1
ATOM 3097 O O . LEU C 1 120 ? -23.469 3.671 -1.781 1.00 41.94 528 LEU C O 1
ATOM 3102 N N . PRO C 1 121 ? -25.017 5.188 -1.124 1.00 44.76 529 PRO C N 1
ATOM 3103 C CA . PRO C 1 121 ? -25.932 4.900 -2.237 1.00 44.97 529 PRO C CA 1
ATOM 3104 C C . PRO C 1 121 ? -25.269 5.141 -3.608 1.00 45.00 529 PRO C C 1
ATOM 3105 O O . PRO C 1 121 ? -25.454 4.311 -4.472 1.00 44.09 529 PRO C O 1
ATOM 3109 N N . GLN C 1 122 ? -24.472 6.207 -3.745 1.00 44.48 530 GLN C N 1
ATOM 3110 C CA . GLN C 1 122 ? -23.788 6.550 -5.022 1.00 45.60 530 GLN C CA 1
ATOM 3111 C C . GLN C 1 122 ? -22.729 5.473 -5.309 1.00 44.80 530 GLN C C 1
ATOM 3112 O O . GLN C 1 122 ? -21.891 5.216 -4.431 1.00 46.24 530 GLN C O 1
ATOM 3118 N N . ARG C 1 123 ? -22.785 4.874 -6.500 1.00 43.25 531 ARG C N 1
ATOM 3119 C CA . ARG C 1 123 ? -21.951 3.720 -6.892 1.00 43.59 531 ARG C CA 1
ATOM 3120 C C . ARG C 1 123 ? -20.523 4.180 -7.229 1.00 45.60 531 ARG C C 1
ATOM 3121 O O . ARG C 1 123 ? -19.578 3.430 -6.845 1.00 45.78 531 ARG C O 1
ATOM 3129 N N . CYS C 1 124 ? -20.348 5.346 -7.879 1.00 44.68 532 CYS C N 1
ATOM 3130 C CA . CYS C 1 124 ? -19.029 5.787 -8.409 1.00 44.68 532 CYS C CA 1
ATOM 3131 C C . CYS C 1 124 ? -18.577 7.122 -7.812 1.00 44.86 532 CYS C C 1
ATOM 3132 O O . CYS C 1 124 ? -19.393 8.044 -7.723 1.00 48.27 532 CYS C O 1
ATOM 3135 N N . HIS C 1 125 ? -17.294 7.215 -7.454 1.00 43.81 533 HIS C N 1
ATOM 3136 C CA . HIS C 1 125 ? -16.572 8.460 -7.059 1.00 44.23 533 HIS C CA 1
ATOM 3137 C C . HIS C 1 125 ? -15.197 8.457 -7.731 1.00 44.20 533 HIS C C 1
ATOM 3138 O O . HIS C 1 125 ? -14.387 7.569 -7.367 1.00 45.61 533 HIS C O 1
ATOM 3145 N N . GLY C 1 126 ? -14.957 9.354 -8.694 1.00 45.58 534 GLY C N 1
ATOM 3146 C CA . GLY C 1 126 ? -13.727 9.320 -9.519 1.00 47.07 534 GLY C CA 1
ATOM 3147 C C . GLY C 1 126 ? -13.659 8.009 -10.297 1.00 46.53 534 GLY C C 1
ATOM 3148 O O . GLY C 1 126 ? -14.649 7.688 -10.980 1.00 49.22 534 GLY C O 1
ATOM 3149 N N . VAL C 1 127 ? -12.590 7.225 -10.139 1.00 45.47 535 VAL C N 1
ATOM 3150 C CA . VAL C 1 127 ? -12.460 5.880 -10.783 1.00 44.70 535 VAL C CA 1
ATOM 3151 C C . VAL C 1 127 ? -12.691 4.761 -9.745 1.00 43.70 535 VAL C C 1
ATOM 3152 O O . VAL C 1 127 ? -12.434 3.579 -10.111 1.00 45.33 535 VAL C O 1
ATOM 3156 N N . LEU C 1 128 ? -13.176 5.088 -8.533 1.00 42.27 536 LEU C N 1
ATOM 3157 C CA . LEU C 1 128 ? -13.645 4.096 -7.528 1.00 41.52 536 LEU C CA 1
ATOM 3158 C C . LEU C 1 128 ? -15.123 3.798 -7.791 1.00 40.99 536 LEU C C 1
ATOM 3159 O O . LEU C 1 128 ? -15.977 4.609 -7.409 1.00 38.51 536 LEU C O 1
ATOM 3164 N N . ARG C 1 129 ? -15.405 2.667 -8.423 1.00 41.16 537 ARG C N 1
ATOM 3165 C CA . ARG C 1 129 ? -16.763 2.297 -8.903 1.00 41.17 537 ARG C CA 1
ATOM 3166 C C . ARG C 1 129 ? -17.093 0.965 -8.258 1.00 39.30 537 ARG C C 1
ATOM 3167 O O . ARG C 1 129 ? -16.465 -0.044 -8.647 1.00 38.39 537 ARG C O 1
ATOM 3175 N N . ARG C 1 130 ? -17.996 0.968 -7.277 1.00 37.67 538 ARG C N 1
ATOM 3176 C CA . ARG C 1 130 ? -18.495 -0.291 -6.666 1.00 38.96 538 ARG C CA 1
ATOM 3177 C C . ARG C 1 130 ? -19.119 -1.110 -7.798 1.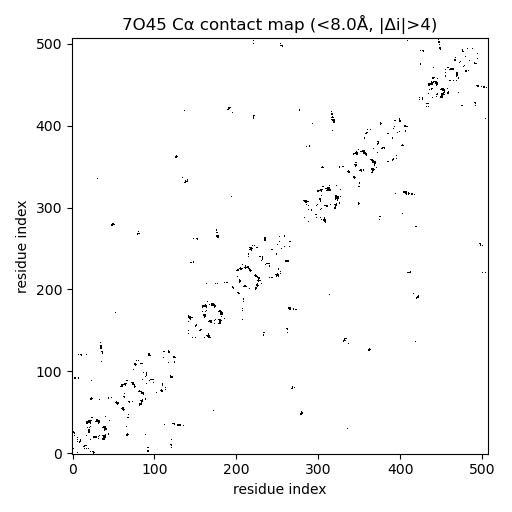00 38.98 538 ARG C C 1
ATOM 3178 O O . ARG C 1 130 ? -19.850 -0.525 -8.617 1.00 41.05 538 ARG C O 1
ATOM 3186 N N . ARG C 1 131 ? -18.819 -2.400 -7.870 1.00 38.39 539 ARG C N 1
ATOM 3187 C CA . ARG C 1 131 ? -19.419 -3.272 -8.907 1.00 39.20 539 ARG C CA 1
ATOM 3188 C C . ARG C 1 131 ? -20.945 -3.315 -8.737 1.00 40.25 539 ARG C C 1
ATOM 3189 O O . ARG C 1 131 ? -21.411 -3.391 -7.597 1.00 41.50 539 ARG C O 1
ATOM 3197 N N . LYS C 1 132 ? -21.686 -3.215 -9.837 1.00 40.79 540 LYS C N 1
ATOM 3198 C CA . LYS C 1 132 ? -23.147 -3.493 -9.856 1.00 42.72 540 LYS C CA 1
ATOM 3199 C C . LYS C 1 132 ? -23.414 -4.933 -9.396 1.00 40.54 540 LYS C C 1
ATOM 3200 O O . LYS C 1 132 ? -24.430 -5.153 -8.789 1.00 40.74 540 LYS C O 1
ATOM 3206 N N . ASP C 1 133 ? -22.497 -5.861 -9.691 1.00 40.57 541 ASP C N 1
ATOM 3207 C CA . ASP C 1 133 ? -22.597 -7.318 -9.440 1.00 40.15 541 ASP C CA 1
ATOM 3208 C C . ASP C 1 133 ? -21.643 -7.730 -8.312 1.00 39.98 541 ASP C C 1
ATOM 3209 O O . ASP C 1 133 ? -21.215 -8.884 -8.346 1.00 42.27 541 ASP C O 1
ATOM 3214 N N . TRP C 1 134 ? -21.357 -6.866 -7.322 1.00 39.85 542 TRP C N 1
ATOM 3215 C CA . TRP C 1 134 ? -20.324 -7.135 -6.284 1.00 39.27 542 TRP C CA 1
ATOM 3216 C C . TRP C 1 134 ? -20.660 -8.418 -5.515 1.00 39.50 542 TRP C C 1
ATOM 3217 O O . TRP C 1 134 ? -19.730 -9.160 -5.190 1.00 38.04 542 TRP C O 1
ATOM 3228 N N . ASN C 1 135 ? -21.943 -8.691 -5.263 1.00 40.00 543 ASN C N 1
ATOM 3229 C CA . ASN C 1 135 ? -22.351 -9.867 -4.455 1.00 40.39 543 ASN C CA 1
ATOM 3230 C C . ASN C 1 135 ? -22.021 -11.156 -5.225 1.00 39.15 543 ASN C C 1
ATOM 3231 O O . ASN C 1 135 ? -21.351 -12.062 -4.639 1.00 37.83 543 ASN C O 1
ATOM 3236 N N . VAL C 1 136 ? -22.436 -11.250 -6.494 1.00 39.47 544 VAL C N 1
ATOM 3237 C CA . VAL C 1 136 ? -22.139 -12.429 -7.361 1.00 39.17 544 VAL C CA 1
ATOM 3238 C C . VAL C 1 136 ? -20.618 -12.527 -7.580 1.00 38.07 544 VAL C C 1
ATOM 3239 O O . VAL C 1 136 ? -20.111 -13.639 -7.566 1.00 40.22 544 VAL C O 1
ATOM 3243 N N . ARG C 1 137 ? -19.926 -11.410 -7.776 1.00 37.51 545 ARG C N 1
ATOM 3244 C CA . ARG C 1 137 ? -18.445 -11.356 -7.939 1.00 38.91 545 ARG C CA 1
ATOM 3245 C C . ARG C 1 137 ? -17.737 -11.954 -6.719 1.00 38.61 545 ARG C C 1
ATOM 3246 O O . ARG C 1 137 ? -16.774 -12.707 -6.907 1.00 40.60 545 ARG C O 1
ATOM 3254 N N . LEU C 1 138 ? -18.224 -11.641 -5.529 1.00 38.28 546 LEU C N 1
ATOM 3255 C CA . LEU C 1 138 ? -17.667 -12.157 -4.256 1.00 40.94 546 LEU C CA 1
ATOM 3256 C C . LEU C 1 138 ? -17.858 -13.675 -4.171 1.00 39.55 546 LEU C C 1
ATOM 3257 O O . LEU C 1 138 ? -16.887 -14.369 -3.825 1.00 40.04 546 LEU C O 1
ATOM 3262 N N . GLN C 1 139 ? -19.026 -14.183 -4.577 1.00 39.27 547 GLN C N 1
ATOM 3263 C CA . GLN C 1 139 ? -19.319 -15.643 -4.658 1.00 40.10 547 GLN C CA 1
ATOM 3264 C C . GLN C 1 139 ? -18.337 -16.325 -5.635 1.00 40.87 547 GLN C C 1
ATOM 3265 O O . GLN C 1 139 ? -17.803 -17.411 -5.289 1.00 42.84 547 GLN C O 1
ATOM 3271 N N . ALA C 1 140 ? -18.100 -15.713 -6.805 1.00 40.11 548 ALA C N 1
ATOM 3272 C CA . ALA C 1 140 ? -17.118 -16.182 -7.822 1.00 40.42 548 ALA C CA 1
ATOM 3273 C C . ALA C 1 140 ? -15.700 -16.183 -7.225 1.00 39.23 548 ALA C C 1
ATOM 3274 O O . ALA C 1 140 ? -14.994 -17.180 -7.409 1.00 41.13 548 ALA C O 1
ATOM 3276 N N . PHE C 1 141 ? -15.331 -15.137 -6.486 1.00 38.81 549 PHE C N 1
ATOM 3277 C CA . PHE C 1 141 ? -14.007 -14.978 -5.826 1.00 39.33 549 PHE C CA 1
ATOM 3278 C C . PHE C 1 141 ? -13.771 -16.118 -4.825 1.00 39.33 549 PHE C C 1
ATOM 3279 O O . PHE C 1 141 ? -12.675 -16.674 -4.822 1.00 38.61 549 PHE C O 1
ATOM 3287 N N . PHE C 1 142 ? -14.784 -16.502 -4.050 1.00 39.70 550 PHE C N 1
ATOM 3288 C CA . PHE C 1 142 ? -14.693 -17.612 -3.059 1.00 39.07 550 PHE C CA 1
ATOM 3289 C C . PHE C 1 142 ? -14.781 -18.978 -3.729 1.00 43.04 550 PHE C C 1
ATOM 3290 O O . PHE C 1 142 ? -14.349 -19.927 -3.089 1.00 45.10 550 PHE C O 1
ATOM 3298 N N . THR C 1 143 ? -15.371 -19.097 -4.926 1.00 43.54 551 THR C N 1
ATOM 3299 C CA . THR C 1 143 ? -15.551 -20.396 -5.626 1.00 43.73 551 THR C CA 1
ATOM 3300 C C . THR C 1 143 ? -14.177 -20.974 -6.015 1.00 48.20 551 THR C C 1
ATOM 3301 O O . THR C 1 143 ? -13.977 -22.175 -5.823 1.00 48.57 551 THR C O 1
ATOM 3305 N N . SER C 1 144 ? -13.291 -20.160 -6.573 1.00 53.84 552 SER C N 1
ATOM 3306 C CA . SER C 1 144 ? -11.993 -20.618 -7.137 1.00 64.37 552 SER C CA 1
ATOM 3307 C C . SER C 1 144 ? -11.074 -21.028 -5.982 1.00 67.26 552 SER C C 1
ATOM 3308 O O . SER C 1 144 ? -11.018 -20.269 -4.999 1.00 64.42 552 SER C O 1
ATOM 3311 N N . ASP C 1 145 ? -10.426 -22.196 -6.082 1.00 74.79 553 ASP C N 1
ATOM 3312 C CA . ASP C 1 145 ? -9.176 -22.537 -5.326 1.00 83.35 553 ASP C CA 1
ATOM 3313 C C . ASP C 1 145 ? -8.000 -21.716 -5.881 1.00 87.97 553 ASP C C 1
ATOM 3314 O O . ASP C 1 145 ? -7.183 -21.210 -5.082 1.00 88.37 553 ASP C O 1
ATOM 3319 N N . THR C 1 146 ? -7.914 -21.631 -7.208 1.00 96.09 554 THR C N 1
ATOM 3320 C CA . THR C 1 146 ? -6.899 -20.854 -7.979 1.00 104.70 554 THR C CA 1
ATOM 3321 C C . THR C 1 146 ? -6.926 -19.371 -7.564 1.00 106.05 554 THR C C 1
ATOM 3322 O O . THR C 1 146 ? -7.968 -18.706 -7.539 1.00 100.08 554 THR C O 1
ATOM 3326 N N . MET D 1 12 ? -57.323 2.600 -9.999 1.00 107.00 420 MET D N 1
ATOM 3327 C CA . MET D 1 12 ? -56.258 1.556 -10.175 1.00 104.25 420 MET D CA 1
ATOM 3328 C C . MET D 1 12 ? -56.480 0.414 -9.171 1.00 103.20 420 MET D C 1
ATOM 3329 O O . MET D 1 12 ? -56.582 -0.756 -9.626 1.00 101.86 420 MET D O 1
ATOM 3333 N N . ALA D 1 13 ? -56.538 0.752 -7.870 1.00 100.85 421 ALA D N 1
ATOM 3334 C CA . ALA D 1 13 ? -56.726 -0.171 -6.720 1.00 96.79 421 ALA D CA 1
ATOM 3335 C C . ALA D 1 13 ? -58.012 -0.997 -6.880 1.00 99.93 421 ALA D C 1
ATOM 3336 O O . ALA D 1 13 ? -57.965 -2.200 -6.548 1.00 95.76 421 ALA D O 1
ATOM 3338 N N . SER D 1 14 ? -59.108 -0.384 -7.356 1.00 102.45 422 SER D N 1
ATOM 3339 C CA . SER D 1 14 ? -60.436 -1.040 -7.537 1.00 105.26 422 SER D CA 1
ATOM 3340 C C . SER D 1 14 ? -60.430 -1.970 -8.762 1.00 105.41 422 SER D C 1
ATOM 3341 O O . SER D 1 14 ? -61.056 -3.045 -8.671 1.00 106.69 422 SER D O 1
ATOM 3344 N N . ASP D 1 15 ? -59.785 -1.563 -9.866 1.00 105.54 423 ASP D N 1
ATOM 3345 C CA . ASP D 1 15 ? -59.658 -2.359 -11.122 1.00 106.52 423 ASP D CA 1
ATOM 3346 C C . ASP D 1 15 ? -58.821 -3.628 -10.853 1.00 104.46 423 ASP D C 1
ATOM 3347 O O . ASP D 1 15 ? -59.285 -4.728 -11.225 1.00 100.64 423 ASP D O 1
ATOM 3349 N N . VAL D 1 16 ? -57.644 -3.482 -10.224 1.00 102.05 424 VAL D N 1
ATOM 3350 C CA . VAL D 1 16 ? -56.698 -4.588 -9.855 1.00 97.54 424 VAL D CA 1
ATOM 3351 C C . VAL D 1 16 ? -57.385 -5.551 -8.870 1.00 95.13 424 VAL D C 1
ATOM 3352 O O . VAL D 1 16 ? -57.211 -6.784 -9.030 1.00 92.37 424 VAL D O 1
ATOM 3356 N N . ALA D 1 17 ? -58.099 -5.014 -7.873 1.00 93.97 425 ALA D N 1
ATOM 3357 C CA . ALA D 1 17 ? -58.843 -5.783 -6.844 1.00 95.63 425 ALA D CA 1
ATOM 3358 C C . ALA D 1 17 ? -59.870 -6.725 -7.497 1.00 96.47 425 ALA D C 1
ATOM 3359 O O . ALA D 1 17 ? -60.021 -7.840 -6.973 1.00 94.27 425 ALA D O 1
ATOM 3361 N N . ASN D 1 18 ? -60.519 -6.303 -8.597 1.00 99.60 426 ASN D N 1
ATOM 3362 C CA . ASN D 1 18 ? -61.628 -7.025 -9.292 1.00 106.16 426 ASN D CA 1
ATOM 3363 C C . ASN D 1 18 ? -61.147 -7.716 -10.592 1.00 108.51 426 ASN D C 1
ATOM 3364 O O . ASN D 1 18 ? -62.041 -8.135 -11.366 1.00 110.38 426 ASN D O 1
ATOM 3369 N N . ASN D 1 19 ? -59.821 -7.847 -10.820 1.00 108.89 427 ASN D N 1
ATOM 3370 C CA . ASN D 1 19 ? -59.131 -8.460 -12.002 1.00 111.62 427 ASN D CA 1
ATOM 3371 C C . ASN D 1 19 ? -58.980 -7.499 -13.199 1.00 114.62 427 ASN D C 1
ATOM 3372 O O . ASN D 1 19 ? -58.056 -7.761 -14.002 1.00 113.99 427 ASN D O 1
ATOM 3377 N N . LYS D 1 20 ? -59.819 -6.457 -13.329 1.00 118.97 428 LYS D N 1
ATOM 3378 C CA . LYS D 1 20 ? -59.979 -5.597 -14.544 1.00 121.26 428 LYS D CA 1
ATOM 3379 C C . LYS D 1 20 ? -58.629 -5.052 -15.043 1.00 120.51 428 LYS D C 1
ATOM 3380 O O . LYS D 1 20 ? -58.474 -4.965 -16.279 1.00 121.89 428 LYS D O 1
ATOM 3382 N N . SER D 1 21 ? -57.704 -4.713 -14.129 1.00 117.44 429 SER D N 1
ATOM 3383 C CA . SER D 1 21 ? -56.339 -4.176 -14.396 1.00 114.25 429 SER D CA 1
ATOM 3384 C C . SER D 1 21 ? -55.264 -5.147 -13.884 1.00 111.04 429 SER D C 1
ATOM 3385 O O . SER D 1 21 ? -55.578 -6.006 -13.032 1.00 107.79 429 SER D O 1
ATOM 3387 N N . SER D 1 22 ? -54.047 -5.014 -14.415 1.00 111.26 430 SER D N 1
ATOM 3388 C CA . SER D 1 22 ? -52.777 -5.531 -13.834 1.00 111.14 430 SER D CA 1
ATOM 3389 C C . SER D 1 22 ? -52.150 -4.427 -12.963 1.00 110.78 430 SER D C 1
ATOM 3390 O O . SER D 1 22 ? -52.411 -3.232 -13.243 1.00 113.30 430 SER D O 1
ATOM 3393 N N . LEU D 1 23 ? -51.388 -4.806 -11.927 1.00 107.55 431 LEU D N 1
ATOM 3394 C CA . LEU D 1 23 ? -50.518 -3.876 -11.147 1.00 104.48 431 LEU D CA 1
ATOM 3395 C C . LEU D 1 23 ? -49.433 -3.316 -12.077 1.00 104.49 431 LEU D C 1
ATOM 3396 O O . LEU D 1 23 ? -49.221 -2.092 -12.034 1.00 100.18 431 LEU D O 1
ATOM 3401 N N . GLU D 1 24 ? -48.811 -4.180 -12.896 1.00 106.33 432 GLU D N 1
ATOM 3402 C CA . GLU D 1 24 ? -47.711 -3.843 -13.851 1.00 107.50 432 GLU D CA 1
ATOM 3403 C C . GLU D 1 24 ? -48.219 -2.865 -14.930 1.00 112.26 432 GLU D C 1
ATOM 3404 O O . GLU D 1 24 ? -47.403 -2.035 -15.379 1.00 117.14 432 GLU D O 1
ATOM 3410 N N . ASP D 1 25 ? -49.500 -2.950 -15.322 1.00 113.84 433 ASP D N 1
ATOM 3411 C CA . ASP D 1 25 ? -50.201 -1.961 -16.192 1.00 116.58 433 ASP D CA 1
ATOM 3412 C C . ASP D 1 25 ? -50.795 -0.851 -15.308 1.00 115.76 433 ASP D C 1
ATOM 3413 O O . ASP D 1 25 ? -52.019 -0.869 -15.073 1.00 120.47 433 ASP D O 1
ATOM 3418 N N . GLY D 1 26 ? -49.957 0.078 -14.832 1.00 112.71 434 GLY D N 1
ATOM 3419 C CA . GLY D 1 26 ? -50.353 1.203 -13.955 1.00 111.74 434 GLY D CA 1
ATOM 3420 C C . GLY D 1 26 ? -49.275 1.550 -12.941 1.00 108.87 434 GLY D C 1
ATOM 3421 O O . GLY D 1 26 ? -48.473 0.660 -12.605 1.00 103.16 434 GLY D O 1
ATOM 3422 N N . CYS D 1 27 ? -49.268 2.798 -12.459 1.00 110.75 435 CYS D N 1
ATOM 3423 C CA . CYS D 1 27 ? -48.248 3.361 -11.529 1.00 111.15 435 CYS D CA 1
ATOM 3424 C C . CYS D 1 27 ? -48.751 3.274 -10.080 1.00 109.73 435 CYS D C 1
ATOM 3425 O O . CYS D 1 27 ? -49.796 3.891 -9.791 1.00 109.81 435 CYS D O 1
ATOM 3428 N N . LEU D 1 28 ? -48.002 2.587 -9.202 1.00 106.71 436 LEU D N 1
ATOM 3429 C CA . LEU D 1 28 ? -48.317 2.429 -7.751 1.00 104.89 436 LEU D CA 1
ATOM 3430 C C . LEU D 1 28 ? -48.128 3.751 -6.979 1.00 107.45 436 LEU D C 1
ATOM 3431 O O . LEU D 1 28 ? -48.719 3.842 -5.880 1.00 106.42 436 LEU D O 1
ATOM 3433 N N . SER D 1 29 ? -47.352 4.723 -7.501 1.00 108.21 437 SER D N 1
ATOM 3434 C CA . SER D 1 29 ? -47.095 6.054 -6.873 1.00 109.64 437 SER D CA 1
ATOM 3435 C C . SER D 1 29 ? -48.289 7.008 -7.071 1.00 110.19 437 SER D C 1
ATOM 3436 O O . SER D 1 29 ? -48.588 7.753 -6.117 1.00 107.78 437 SER D O 1
ATOM 3439 N N . CYS D 1 30 ? -48.909 7.022 -8.263 1.00 110.61 438 CYS D N 1
ATOM 3440 C CA . CYS D 1 30 ? -50.104 7.853 -8.608 1.00 112.80 438 CYS D CA 1
ATOM 3441 C C . CYS D 1 30 ? -50.978 7.136 -9.655 1.00 111.29 438 CYS D C 1
ATOM 3442 O O . CYS D 1 30 ? -52.005 6.542 -9.247 1.00 111.61 438 CYS D O 1
ATOM 3445 N N . GLY D 1 31 ? -50.580 7.156 -10.935 1.00 109.26 439 GLY D N 1
ATOM 3446 C CA . GLY D 1 31 ? -51.318 6.536 -12.057 1.00 107.87 439 GLY D CA 1
ATOM 3447 C C . GLY D 1 31 ? -50.675 6.835 -13.404 1.00 107.84 439 GLY D C 1
ATOM 3448 O O . GLY D 1 31 ? -50.651 5.911 -14.242 1.00 102.72 439 GLY D O 1
ATOM 3449 N N . SER D 1 37 ? -41.535 2.526 -16.168 1.00 102.74 445 SER D N 1
ATOM 3450 C CA . SER D 1 37 ? -40.811 1.273 -15.822 1.00 101.89 445 SER D CA 1
ATOM 3451 C C . SER D 1 37 ? -41.597 0.476 -14.758 1.00 103.26 445 SER D C 1
ATOM 3452 O O . SER D 1 37 ? -42.680 -0.033 -15.119 1.00 99.23 445 SER D O 1
ATOM 3455 N N . PHE D 1 38 ? -41.101 0.383 -13.510 1.00 106.19 446 PHE D N 1
ATOM 3456 C CA . PHE D 1 38 ? -41.601 -0.529 -12.438 1.00 104.95 446 PHE D CA 1
ATOM 3457 C C . PHE D 1 38 ? -41.160 -0.032 -11.047 1.00 104.02 446 PHE D C 1
ATOM 3458 O O . PHE D 1 38 ? -40.078 0.602 -10.936 1.00 107.47 446 PHE D O 1
ATOM 3466 N N . HIS D 1 39 ? -41.980 -0.301 -10.021 1.00 98.74 447 HIS D N 1
ATOM 3467 C CA . HIS D 1 39 ? -41.667 -0.071 -8.580 1.00 96.52 447 HIS D CA 1
ATOM 3468 C C . HIS D 1 39 ? -40.716 -1.178 -8.103 1.00 92.97 447 HIS D C 1
ATOM 3469 O O . HIS D 1 39 ? -41.042 -2.358 -8.274 1.00 88.76 447 HIS D O 1
ATOM 3476 N N . PRO D 1 40 ? -39.546 -0.858 -7.474 1.00 90.10 448 PRO D N 1
ATOM 3477 C CA . PRO D 1 40 ? -38.521 -1.870 -7.153 1.00 88.02 448 PRO D CA 1
ATOM 3478 C C . PRO D 1 40 ? -38.885 -3.002 -6.160 1.00 85.46 448 PRO D C 1
ATOM 3479 O O . PRO D 1 40 ? -38.427 -4.128 -6.366 1.00 80.47 448 PRO D O 1
ATOM 3483 N N . LEU D 1 41 ? -39.685 -2.697 -5.125 1.00 82.87 449 LEU D N 1
ATOM 3484 C CA . LEU D 1 41 ? -39.911 -3.545 -3.914 1.00 80.67 449 LEU D CA 1
ATOM 3485 C C . LEU D 1 41 ? -41.292 -4.221 -3.939 1.00 79.91 449 LEU D C 1
ATOM 3486 O O . LEU D 1 41 ? -41.361 -5.402 -3.517 1.00 71.31 449 LEU D O 1
ATOM 3491 N N . PHE D 1 42 ? -42.342 -3.500 -4.368 1.00 83.44 450 PHE D N 1
ATOM 3492 C CA . PHE D 1 42 ? -43.755 -3.972 -4.446 1.00 87.22 450 PHE D CA 1
ATOM 3493 C C . PHE D 1 42 ? -44.189 -4.092 -5.917 1.00 84.54 450 PHE D C 1
ATOM 3494 O O . PHE D 1 42 ? -43.626 -3.381 -6.782 1.00 84.58 450 PHE D O 1
ATOM 3502 N N . GLU D 1 43 ? -45.149 -4.984 -6.192 1.00 82.55 451 GLU D N 1
ATOM 3503 C CA . GLU D 1 43 ? -45.725 -5.221 -7.549 1.00 85.70 451 GLU D CA 1
ATOM 3504 C C . GLU D 1 43 ? -46.426 -3.942 -8.032 1.00 87.24 451 GLU D C 1
ATOM 3505 O O . GLU D 1 43 ? -47.295 -3.430 -7.295 1.00 83.52 451 GLU D O 1
ATOM 3511 N N . GLY D 1 44 ? -46.041 -3.444 -9.212 1.00 90.45 452 GLY D N 1
ATOM 3512 C CA . GLY D 1 44 ? -46.553 -2.183 -9.786 1.00 95.66 452 GLY D CA 1
ATOM 3513 C C . GLY D 1 44 ? -45.586 -1.537 -10.767 1.00 98.19 452 GLY D C 1
ATOM 3514 O O . GLY D 1 44 ? -44.375 -1.870 -10.736 1.00 93.52 452 GLY D O 1
ATOM 3515 N N . GLY D 1 45 ? -46.116 -0.646 -11.613 1.00 101.00 453 GLY D N 1
ATOM 3516 C CA . GLY D 1 45 ? -45.341 0.329 -12.402 1.00 103.49 453 GLY D CA 1
ATOM 3517 C C . GLY D 1 45 ? -44.876 1.497 -11.541 1.00 106.18 453 GLY D C 1
ATOM 3518 O O . GLY D 1 45 ? -45.351 1.618 -10.382 1.00 105.37 453 GLY D O 1
ATOM 3519 N N . LEU D 1 46 ? -43.988 2.337 -12.089 1.00 108.28 454 LEU D N 1
ATOM 3520 C CA . LEU D 1 46 ? -43.551 3.631 -11.492 1.00 109.20 454 LEU D CA 1
ATOM 3521 C C . LEU D 1 46 ? -43.332 4.660 -12.617 1.00 114.40 454 LEU D C 1
ATOM 3522 O O . LEU D 1 46 ? -42.577 4.332 -13.561 1.00 115.90 454 LEU D O 1
ATOM 3527 N N . CYS D 1 47 ? -43.981 5.836 -12.530 1.00 116.27 455 CYS D N 1
ATOM 3528 C CA . CYS D 1 47 ? -43.905 6.970 -13.508 1.00 119.91 455 CYS D CA 1
ATOM 3529 C C . CYS D 1 47 ? -42.562 7.714 -13.379 1.00 118.39 455 CYS D C 1
ATOM 3530 O O . CYS D 1 47 ? -41.986 7.725 -12.265 1.00 115.71 455 CYS D O 1
ATOM 3533 N N . GLN D 1 48 ? -42.090 8.325 -14.474 1.00 119.25 456 GLN D N 1
ATOM 3534 C CA . GLN D 1 48 ? -40.770 9.017 -14.550 1.00 118.68 456 GLN D CA 1
ATOM 3535 C C . GLN D 1 48 ? -40.847 10.335 -13.772 1.00 118.62 456 GLN D C 1
ATOM 3536 O O . GLN D 1 48 ? -40.490 10.306 -12.579 1.00 111.26 456 GLN D O 1
ATOM 3538 N N . CYS D 1 70 ? -41.289 7.750 2.463 1.00 118.12 478 CYS D N 1
ATOM 3539 C CA . CYS D 1 70 ? -42.270 6.651 2.226 1.00 117.52 478 CYS D CA 1
ATOM 3540 C C . CYS D 1 70 ? -41.806 5.780 1.046 1.00 112.53 478 CYS D C 1
ATOM 3541 O O . CYS D 1 70 ? -41.457 6.344 -0.010 1.00 112.33 478 CYS D O 1
ATOM 3544 N N . THR D 1 71 ? -41.842 4.454 1.226 1.00 110.19 479 THR D N 1
ATOM 3545 C CA . THR D 1 71 ? -41.282 3.415 0.310 1.00 107.40 479 THR D CA 1
ATOM 3546 C C . THR D 1 71 ? -42.062 3.347 -1.019 1.00 105.71 479 THR D C 1
ATOM 3547 O O . THR D 1 71 ? -41.441 2.952 -2.029 1.00 104.73 479 THR D O 1
ATOM 3551 N N . VAL D 1 72 ? -43.354 3.706 -1.038 1.00 105.09 480 VAL D N 1
ATOM 3552 C CA . VAL D 1 72 ? -44.265 3.523 -2.212 1.00 102.83 480 VAL D CA 1
ATOM 3553 C C . VAL D 1 72 ? -44.135 4.719 -3.181 1.00 103.43 480 VAL D C 1
ATOM 3554 O O . VAL D 1 72 ? -43.904 4.460 -4.384 1.00 99.47 480 VAL D O 1
ATOM 3558 N N . CYS D 1 73 ? -44.269 5.966 -2.693 1.00 106.36 481 CYS D N 1
ATOM 3559 C CA . CYS D 1 73 ? -44.436 7.213 -3.505 1.00 108.81 481 CYS D CA 1
ATOM 3560 C C . CYS D 1 73 ? -43.286 8.233 -3.334 1.00 113.09 481 CYS D C 1
ATOM 3561 O O . CYS D 1 73 ? -43.356 9.276 -4.029 1.00 115.26 481 CYS D O 1
ATOM 3564 N N . CYS D 1 74 ? -42.284 7.971 -2.472 1.00 113.33 482 CYS D N 1
ATOM 3565 C CA . CYS D 1 74 ? -41.158 8.887 -2.095 1.00 117.58 482 CYS D CA 1
ATOM 3566 C C . CYS D 1 74 ? -41.696 10.218 -1.528 1.00 123.03 482 CYS D C 1
ATOM 3567 O O . CYS D 1 74 ? -41.314 11.293 -2.041 1.00 124.66 482 CYS D O 1
ATOM 3570 N N . GLU D 1 75 ? -42.576 10.145 -0.519 1.00 127.36 483 GLU D N 1
ATOM 3571 C CA . GLU D 1 75 ? -43.048 11.296 0.312 1.00 133.95 483 GLU D CA 1
ATOM 3572 C C . GLU D 1 75 ? -43.088 10.842 1.788 1.00 136.99 483 GLU D C 1
ATOM 3573 O O . GLU D 1 75 ? -42.014 10.428 2.279 1.00 139.17 483 GLU D O 1
ATOM 3579 N N . GLY D 1 76 ? -44.251 10.880 2.464 1.00 139.87 484 GLY D N 1
ATOM 3580 C CA . GLY D 1 76 ? -44.405 10.659 3.918 1.00 142.36 484 GLY D CA 1
ATOM 3581 C C . GLY D 1 76 ? -45.139 11.812 4.585 1.00 148.40 484 GLY D C 1
ATOM 3582 O O . GLY D 1 76 ? -44.478 12.577 5.315 1.00 155.60 484 GLY D O 1
ATOM 3583 N N . ARG D 1 77 ? -46.450 11.940 4.333 1.00 147.46 485 ARG D N 1
ATOM 3584 C CA . ARG D 1 77 ? -47.367 12.903 5.010 1.00 150.01 485 ARG D CA 1
ATOM 3585 C C . ARG D 1 77 ? -47.448 12.544 6.500 1.00 153.42 485 ARG D C 1
ATOM 3586 O O . ARG D 1 77 ? -47.405 13.471 7.331 1.00 159.67 485 ARG D O 1
ATOM 3588 N N . GLU D 1 78 ? -47.569 11.247 6.806 1.00 150.17 486 GLU D N 1
ATOM 3589 C CA . GLU D 1 78 ? -47.325 10.651 8.151 1.00 152.09 486 GLU D CA 1
ATOM 3590 C C . GLU D 1 78 ? -46.625 9.290 7.970 1.00 148.02 486 GLU D C 1
ATOM 3591 O O . GLU D 1 78 ? -47.332 8.282 7.750 1.00 143.93 486 GLU D O 1
ATOM 3593 N N . LEU D 1 79 ? -45.284 9.272 8.030 1.00 147.53 487 LEU D N 1
ATOM 3594 C CA . LEU D 1 79 ? -44.433 8.048 7.923 1.00 143.78 487 LEU D CA 1
ATOM 3595 C C . LEU D 1 79 ? -44.564 7.242 9.228 1.00 146.61 487 LEU D C 1
ATOM 3596 O O . LEU D 1 79 ? -44.506 7.876 10.305 1.00 149.62 487 LEU D O 1
ATOM 3601 N N . LEU D 1 80 ? -44.726 5.909 9.135 1.00 143.75 488 LEU D N 1
ATOM 3602 C CA . LEU D 1 80 ? -44.934 4.971 10.286 1.00 144.08 488 LEU D CA 1
ATOM 3603 C C . LEU D 1 80 ? -43.632 4.217 10.616 1.00 143.58 488 LEU D C 1
ATOM 3604 O O . LEU D 1 80 ? -42.852 3.928 9.681 1.00 139.34 488 LEU D O 1
ATOM 3609 N N . LEU D 1 81 ? -43.446 3.877 11.901 1.00 147.38 489 LEU D N 1
ATOM 3610 C CA . LEU D 1 81 ? -42.226 3.228 12.465 1.00 146.91 489 LEU D CA 1
ATOM 3611 C C . LEU D 1 81 ? -42.292 1.711 12.236 1.00 142.66 489 LEU D C 1
ATOM 3612 O O . LEU D 1 81 ? -43.380 1.128 12.428 1.00 142.70 489 LEU D O 1
ATOM 3614 N N . CYS D 1 82 ? -41.161 1.104 11.857 1.00 139.67 490 CYS D N 1
ATOM 3615 C CA . CYS D 1 82 ? -41.018 -0.341 11.518 1.00 135.76 490 CYS D CA 1
ATOM 3616 C C . CYS D 1 82 ? -41.104 -1.181 12.801 1.00 139.31 490 CYS D C 1
ATOM 3617 O O . CYS D 1 82 ? -40.150 -1.113 13.603 1.00 141.56 490 CYS D O 1
ATOM 3620 N N . CYS D 1 92 ? -46.758 5.937 4.093 1.00 118.85 500 CYS D N 1
ATOM 3621 C CA . CYS D 1 92 ? -47.631 7.133 4.266 1.00 122.66 500 CYS D CA 1
ATOM 3622 C C . CYS D 1 92 ? -49.117 6.724 4.271 1.00 120.75 500 CYS D C 1
ATOM 3623 O O . CYS D 1 92 ? -49.445 5.657 3.700 1.00 114.30 500 CYS D O 1
ATOM 3626 N N . VAL D 1 93 ? -49.976 7.566 4.867 1.00 123.37 501 VAL D N 1
ATOM 3627 C CA . VAL D 1 93 ? -51.452 7.353 5.039 1.00 121.69 501 VAL D CA 1
ATOM 3628 C C . VAL D 1 93 ? -52.130 7.336 3.656 1.00 119.81 501 VAL D C 1
ATOM 3629 O O . VAL D 1 93 ? -53.026 6.484 3.457 1.00 116.27 501 VAL D O 1
ATOM 3633 N N . GLU D 1 94 ? -51.702 8.217 2.735 1.00 121.87 502 GLU D N 1
ATOM 3634 C CA . GLU D 1 94 ? -52.181 8.313 1.321 1.00 121.69 502 GLU D CA 1
ATOM 3635 C C . GLU D 1 94 ? -51.712 7.129 0.444 1.00 121.96 502 GLU D C 1
ATOM 3636 O O . GLU D 1 94 ? -52.134 7.109 -0.730 1.00 126.58 502 GLU D O 1
ATOM 3638 N N . CYS D 1 95 ? -50.858 6.212 0.939 1.00 119.14 503 CYS D N 1
ATOM 3639 C CA . CYS D 1 95 ? -50.482 4.927 0.273 1.00 114.34 503 CYS D CA 1
ATOM 3640 C C . CYS D 1 95 ? -51.203 3.740 0.931 1.00 113.50 503 CYS D C 1
ATOM 3641 O O . CYS D 1 95 ? -51.696 2.883 0.172 1.00 110.67 503 CYS D O 1
ATOM 3644 N N . LEU D 1 96 ? -51.267 3.682 2.271 1.00 116.32 504 LEU D N 1
ATOM 3645 C CA . LEU D 1 96 ? -51.943 2.585 3.030 1.00 115.75 504 LEU D CA 1
ATOM 3646 C C . LEU D 1 96 ? -53.452 2.595 2.736 1.00 116.41 504 LEU D C 1
ATOM 3647 O O . LEU D 1 96 ? -53.975 1.510 2.413 1.00 112.51 504 LEU D O 1
ATOM 3652 N N . GLU D 1 97 ? -54.108 3.765 2.831 1.00 120.25 505 GLU D N 1
ATOM 3653 C CA . GLU D 1 97 ? -55.559 3.979 2.524 1.00 120.19 505 GLU D CA 1
ATOM 3654 C C . GLU D 1 97 ? -55.873 3.494 1.098 1.00 114.74 505 GLU D C 1
ATOM 3655 O O . GLU D 1 97 ? -56.832 2.708 0.942 1.00 110.81 505 GLU D O 1
ATOM 3657 N N . VAL D 1 98 ? -55.058 3.907 0.119 1.00 111.47 506 VAL D N 1
ATOM 3658 C CA . VAL D 1 98 ? -55.261 3.687 -1.348 1.00 109.29 506 VAL D CA 1
ATOM 3659 C C . VAL D 1 98 ? -55.064 2.201 -1.705 1.00 103.92 506 VAL D C 1
ATOM 3660 O O . VAL D 1 98 ? -55.859 1.704 -2.539 1.00 103.04 506 VAL D O 1
ATOM 3664 N N . LEU D 1 99 ? -54.065 1.519 -1.124 1.00 100.07 507 LEU D N 1
ATOM 3665 C CA . LEU D 1 99 ? -53.565 0.195 -1.600 1.00 95.53 507 LEU D CA 1
ATOM 3666 C C . LEU D 1 99 ? -54.015 -0.963 -0.691 1.00 94.02 507 LEU D C 1
ATOM 3667 O O . LEU D 1 99 ? -54.301 -2.026 -1.260 1.00 89.74 507 LEU D O 1
ATOM 3672 N N . VAL D 1 100 ? -54.056 -0.800 0.643 1.00 97.49 508 VAL D N 1
ATOM 3673 C CA . VAL D 1 100 ? -54.425 -1.883 1.616 1.00 97.90 508 VAL D CA 1
ATOM 3674 C C . VAL D 1 100 ? -55.946 -1.855 1.874 1.00 101.58 508 VAL D C 1
ATOM 3675 O O . VAL D 1 100 ? -56.633 -2.807 1.432 1.00 101.62 508 VAL D O 1
ATOM 3679 N N . GLY D 1 101 ? -56.457 -0.835 2.576 1.00 105.31 509 GLY D N 1
ATOM 3680 C CA . GLY D 1 101 ? -57.888 -0.736 2.939 1.00 108.60 509 GLY D CA 1
ATOM 3681 C C . GLY D 1 101 ? -58.265 0.609 3.545 1.00 114.41 509 GLY D C 1
ATOM 3682 O O . GLY D 1 101 ? -57.387 1.213 4.206 1.00 116.74 509 GLY D O 1
ATOM 3683 N N . THR D 1 102 ? -59.519 1.042 3.311 1.00 117.03 510 THR D N 1
ATOM 3684 C CA . THR D 1 102 ? -60.230 2.239 3.862 1.00 121.77 510 THR D CA 1
ATOM 3685 C C . THR D 1 102 ? -59.298 3.160 4.664 1.00 123.75 510 THR D C 1
ATOM 3686 O O . THR D 1 102 ? -59.727 4.296 4.958 1.00 124.82 510 THR D O 1
ATOM 3690 N N . SER D 1 115 ? -43.569 -3.703 12.612 1.00 129.71 523 SER D N 1
ATOM 3691 C CA . SER D 1 115 ? -42.932 -4.121 11.333 1.00 124.66 523 SER D CA 1
ATOM 3692 C C . SER D 1 115 ? -43.769 -3.632 10.142 1.00 121.06 523 SER D C 1
ATOM 3693 O O . SER D 1 115 ? -45.005 -3.808 10.184 1.00 122.01 523 SER D O 1
ATOM 3695 N N . CYS D 1 116 ? -43.116 -3.071 9.114 1.00 117.53 524 CYS D N 1
ATOM 3696 C CA . CYS D 1 116 ? -43.748 -2.535 7.869 1.00 115.03 524 CYS D CA 1
ATOM 3697 C C . CYS D 1 116 ? -44.077 -3.688 6.892 1.00 111.24 524 CYS D C 1
ATOM 3698 O O . CYS D 1 116 ? -43.895 -4.873 7.279 1.00 111.25 524 CYS D O 1
ATOM 3701 N N . TYR D 1 117 ? -44.572 -3.370 5.682 1.00 104.84 525 TYR D N 1
ATOM 3702 C CA . TYR D 1 117 ? -44.986 -4.346 4.630 1.00 101.26 525 TYR D CA 1
ATOM 3703 C C . TYR D 1 117 ? -43.785 -5.167 4.109 1.00 96.47 525 TYR D C 1
ATOM 3704 O O . TYR D 1 117 ? -44.015 -6.316 3.673 1.00 89.69 525 TYR D O 1
ATOM 3706 N N . MET D 1 118 ? -42.562 -4.612 4.149 1.00 96.49 526 MET D N 1
ATOM 3707 C CA . MET D 1 118 ? -41.286 -5.298 3.779 1.00 95.16 526 MET D CA 1
ATOM 3708 C C . MET D 1 118 ? -40.802 -6.250 4.887 1.00 97.61 526 MET D C 1
ATOM 3709 O O . MET D 1 118 ? -40.057 -7.189 4.539 1.00 91.80 526 MET D O 1
ATOM 3714 N N . CYS D 1 119 ? -41.178 -6.011 6.155 1.00 105.85 527 CYS D N 1
ATOM 3715 C CA . CYS D 1 119 ? -40.721 -6.760 7.367 1.00 110.89 527 CYS D CA 1
ATOM 3716 C C . CYS D 1 119 ? -41.611 -7.990 7.637 1.00 113.11 527 CYS D C 1
ATOM 3717 O O . CYS D 1 119 ? -41.041 -9.029 8.043 1.00 113.25 527 CYS D O 1
ATOM 3720 N N . LEU D 1 120 ? -42.936 -7.891 7.436 1.00 113.13 528 LEU D N 1
ATOM 3721 C CA . LEU D 1 120 ? -43.927 -8.923 7.874 1.00 113.81 528 LEU D CA 1
ATOM 3722 C C . LEU D 1 120 ? -43.862 -10.156 6.960 1.00 111.05 528 LEU D C 1
ATOM 3723 O O . LEU D 1 120 ? -43.596 -10.004 5.767 1.00 103.33 528 LEU D O 1
ATOM 3728 N N . PRO D 1 121 ? -44.098 -11.402 7.474 1.00 113.55 529 PRO D N 1
ATOM 3729 C CA . PRO D 1 121 ? -43.991 -12.632 6.669 1.00 109.75 529 PRO D CA 1
ATOM 3730 C C . PRO D 1 121 ? -44.940 -12.775 5.462 1.00 105.64 529 PRO D C 1
ATOM 3731 O O . PRO D 1 121 ? -44.478 -13.254 4.430 1.00 97.77 529 PRO D O 1
ATOM 3735 N N . GLN D 1 122 ? -46.220 -12.394 5.624 1.00 107.28 530 GLN D N 1
ATOM 3736 C CA . GLN D 1 122 ? -47.262 -12.411 4.552 1.00 103.23 530 GLN D CA 1
ATOM 3737 C C . GLN D 1 122 ? -46.840 -11.447 3.439 1.00 97.30 530 GLN D C 1
ATOM 3738 O O . GLN D 1 122 ? -46.480 -10.284 3.752 1.00 94.14 530 GLN D O 1
ATOM 3744 N N . ARG D 1 123 ? -46.904 -11.917 2.193 1.00 92.24 531 ARG D N 1
ATOM 3745 C CA . ARG D 1 123 ? -46.413 -11.182 1.001 1.00 88.75 531 ARG D CA 1
ATOM 3746 C C . ARG D 1 123 ? -47.445 -10.120 0.584 1.00 87.95 531 ARG D C 1
ATOM 3747 O O . ARG D 1 123 ? -47.003 -9.018 0.188 1.00 81.52 531 ARG D O 1
ATOM 3755 N N . CYS D 1 124 ? -48.750 -10.425 0.703 1.00 88.83 532 CYS D N 1
ATOM 3756 C CA . CYS D 1 124 ? -49.887 -9.718 0.039 1.00 91.84 532 CYS D CA 1
ATOM 3757 C C . CYS D 1 124 ? -50.895 -9.168 1.067 1.00 93.19 532 CYS D C 1
ATOM 3758 O O . CYS D 1 124 ? -51.482 -9.976 1.827 1.00 90.90 532 CYS D O 1
ATOM 3761 N N . HIS D 1 125 ? -51.082 -7.838 1.076 1.00 93.38 533 HIS D N 1
ATOM 3762 C CA . HIS D 1 125 ? -52.092 -7.087 1.877 1.00 96.48 533 HIS D CA 1
ATOM 3763 C C . HIS D 1 125 ? -52.810 -6.084 0.956 1.00 94.57 533 HIS D C 1
ATOM 3764 O O . HIS D 1 125 ? -52.143 -5.131 0.494 1.00 93.42 533 HIS D O 1
ATOM 3771 N N . GLY D 1 126 ? -54.105 -6.303 0.676 1.00 93.01 534 GLY D N 1
ATOM 3772 C CA . GLY D 1 126 ? -54.922 -5.495 -0.256 1.00 90.50 534 GLY D CA 1
ATOM 3773 C C . GLY D 1 126 ? -54.482 -5.672 -1.703 1.00 85.54 534 GLY D C 1
ATOM 3774 O O . GLY D 1 126 ? -54.608 -6.796 -2.205 1.00 82.81 534 GLY D O 1
ATOM 3775 N N . VAL D 1 127 ? -54.021 -4.596 -2.357 1.00 85.23 535 VAL D N 1
ATOM 3776 C CA . VAL D 1 127 ? -53.376 -4.619 -3.709 1.00 84.64 535 VAL D CA 1
ATOM 3777 C C . VAL D 1 127 ? -51.866 -4.311 -3.591 1.00 84.15 535 VAL D C 1
ATOM 3778 O O . VAL D 1 127 ? -51.225 -4.192 -4.657 1.00 81.42 535 VAL D O 1
ATOM 3782 N N . LEU D 1 128 ? -51.315 -4.231 -2.365 1.00 84.82 536 LEU D N 1
ATOM 3783 C CA . LEU D 1 128 ? -49.859 -4.102 -2.070 1.00 82.46 536 LEU D CA 1
ATOM 3784 C C . LEU D 1 128 ? -49.283 -5.510 -1.850 1.00 80.49 536 LEU D C 1
ATOM 3785 O O . LEU D 1 128 ? -49.610 -6.150 -0.820 1.00 78.92 536 LEU D O 1
ATOM 3790 N N . ARG D 1 129 ? -48.444 -5.960 -2.786 1.00 78.45 537 ARG D N 1
ATOM 3791 C CA . ARG D 1 129 ? -47.801 -7.298 -2.810 1.00 73.44 537 ARG D CA 1
ATOM 3792 C C . ARG D 1 129 ? -46.284 -7.101 -2.831 1.00 71.54 537 ARG D C 1
ATOM 3793 O O . ARG D 1 129 ? -45.786 -6.490 -3.807 1.00 70.48 537 ARG D O 1
ATOM 3801 N N . ARG D 1 130 ? -45.582 -7.581 -1.797 1.00 71.52 538 ARG D N 1
ATOM 3802 C CA . ARG D 1 130 ? -44.092 -7.596 -1.741 1.00 71.46 538 ARG D CA 1
ATOM 3803 C C . ARG D 1 130 ? -43.586 -8.440 -2.929 1.00 68.58 538 ARG D C 1
ATOM 3804 O O . ARG D 1 130 ? -44.110 -9.551 -3.133 1.00 60.52 538 ARG D O 1
ATOM 3812 N N . ARG D 1 131 ? -42.668 -7.913 -3.748 1.00 66.72 539 ARG D N 1
ATOM 3813 C CA . ARG D 1 131 ? -42.091 -8.684 -4.888 1.00 67.63 539 ARG D CA 1
ATOM 3814 C C . ARG D 1 131 ? -41.394 -9.935 -4.324 1.00 66.23 539 ARG D C 1
ATOM 3815 O O . ARG D 1 131 ? -40.662 -9.803 -3.328 1.00 66.39 539 ARG D O 1
ATOM 3823 N N . LYS D 1 132 ? -41.675 -11.114 -4.895 1.00 65.43 540 LYS D N 1
ATOM 3824 C CA . LYS D 1 132 ? -40.904 -12.371 -4.668 1.00 67.61 540 LYS D CA 1
ATOM 3825 C C . LYS D 1 132 ? -39.406 -12.126 -4.945 1.00 67.20 540 LYS D C 1
ATOM 3826 O O . LYS D 1 132 ? -38.574 -12.655 -4.173 1.00 67.24 540 LYS D O 1
ATOM 3832 N N . ASP D 1 133 ? -39.104 -11.352 -5.999 1.00 64.24 541 ASP D N 1
ATOM 3833 C CA . ASP D 1 133 ? -37.747 -11.001 -6.511 1.00 67.29 541 ASP D CA 1
ATOM 3834 C C . ASP D 1 133 ? -37.371 -9.547 -6.126 1.00 69.47 541 ASP D C 1
ATOM 3835 O O . ASP D 1 133 ? -36.655 -8.891 -6.933 1.00 63.23 541 ASP D O 1
ATOM 3840 N N . TRP D 1 134 ? -37.803 -9.039 -4.956 1.00 71.59 542 TRP D N 1
ATOM 3841 C CA . TRP D 1 134 ? -37.616 -7.606 -4.560 1.00 79.11 542 TRP D CA 1
ATOM 3842 C C . TRP D 1 134 ? -36.121 -7.223 -4.539 1.00 79.43 542 TRP D C 1
ATOM 3843 O O . TRP D 1 134 ? -35.813 -6.089 -4.969 1.00 75.66 542 TRP D O 1
ATOM 3854 N N . ASN D 1 135 ? -35.241 -8.151 -4.123 1.00 83.87 543 ASN D N 1
ATOM 3855 C CA . ASN D 1 135 ? -33.765 -7.965 -3.971 1.00 87.14 543 ASN D CA 1
ATOM 3856 C C . ASN D 1 135 ? -33.127 -7.676 -5.344 1.00 89.56 543 ASN D C 1
ATOM 3857 O O . ASN D 1 135 ? -32.333 -6.709 -5.428 1.00 84.50 543 ASN D O 1
ATOM 3862 N N . VAL D 1 136 ? -33.466 -8.477 -6.370 1.00 89.93 544 VAL D N 1
ATOM 3863 C CA . VAL D 1 136 ? -32.967 -8.351 -7.779 1.00 90.39 544 VAL D CA 1
ATOM 3864 C C . VAL D 1 136 ? -33.506 -7.050 -8.399 1.00 90.41 544 VAL D C 1
ATOM 3865 O O . VAL D 1 136 ? -32.697 -6.310 -9.006 1.00 90.53 544 VAL D O 1
ATOM 3867 N N . ARG D 1 137 ? -34.810 -6.784 -8.241 1.00 90.63 545 ARG D N 1
ATOM 3868 C CA . ARG D 1 137 ? -35.548 -5.643 -8.867 1.00 92.96 545 ARG D CA 1
ATOM 3869 C C . ARG D 1 137 ? -35.066 -4.293 -8.295 1.00 91.07 545 ARG D C 1
ATOM 3870 O O . ARG D 1 137 ? -35.029 -3.322 -9.071 1.00 89.23 545 ARG D O 1
ATOM 3878 N N . LEU D 1 138 ? -34.732 -4.229 -6.997 1.00 88.90 546 LEU D N 1
ATOM 3879 C CA . LEU D 1 138 ? -34.154 -3.040 -6.298 1.00 91.18 546 LEU D CA 1
ATOM 3880 C C . LEU D 1 138 ? -32.764 -2.722 -6.874 1.00 92.56 546 LEU D C 1
ATOM 3881 O O . LEU D 1 138 ? -32.532 -1.552 -7.246 1.00 90.26 546 LEU D O 1
ATOM 3886 N N . GLN D 1 139 ? -31.884 -3.732 -6.908 1.00 94.08 547 GLN D N 1
ATOM 3887 C CA . GLN D 1 139 ? -30.493 -3.689 -7.451 1.00 97.88 547 GLN D CA 1
ATOM 3888 C C . GLN D 1 139 ? -30.498 -3.112 -8.877 1.00 97.85 547 GLN D C 1
ATOM 3889 O O . GLN D 1 139 ? -29.780 -2.120 -9.111 1.00 97.11 547 GLN D O 1
ATOM 3895 N N . ALA D 1 140 ? -31.312 -3.693 -9.768 1.00 99.20 548 ALA D N 1
ATOM 3896 C CA . ALA D 1 140 ? -31.534 -3.251 -11.170 1.00 101.51 548 ALA D CA 1
ATOM 3897 C C . ALA D 1 140 ? -32.008 -1.788 -11.219 1.00 103.21 548 ALA D C 1
ATOM 3898 O O . ALA D 1 140 ? -31.504 -1.048 -12.094 1.00 105.29 548 ALA D O 1
ATOM 3900 N N . PHE D 1 141 ? -32.915 -1.384 -10.314 1.00 101.17 549 PHE D N 1
ATOM 3901 C CA . PHE D 1 141 ? -33.521 -0.020 -10.247 1.00 101.97 549 PHE D CA 1
ATOM 3902 C C . PHE D 1 141 ? -32.499 1.042 -9.789 1.00 101.33 549 PHE D C 1
ATOM 3903 O O . PHE D 1 141 ? -32.707 2.198 -10.191 1.00 101.20 549 PHE D O 1
ATOM 3911 N N . PHE D 1 142 ? -31.473 0.699 -8.985 1.00 100.74 550 PHE D N 1
ATOM 3912 C CA . PHE D 1 142 ? -30.449 1.639 -8.431 1.00 102.17 550 PHE D CA 1
ATOM 3913 C C . PHE D 1 142 ? -29.046 1.286 -8.953 1.00 102.91 550 PHE D C 1
ATOM 3914 O O . PHE D 1 142 ? -28.823 0.784 -10.058 1.00 102.48 550 PHE D O 1
#

Secondary structure (DSSP, 8-state):
---HHHHHHHHHTTSS-GGGBBTTT--BS-SEE-SSBSSEE-HHHHHHHHT-S-SB-TTSSBSSBTTT---SSEEE---TTT--EEEHHHIIIII-TTHHHHHHTSSSPPPTTTSS--EETTEEB-TTHHHHHHHHHH---/--SHHHHHHHHHTTSS-GGGBBTTT--BS-SEE-SSBSSEE-HHHHHHHHT-S--B-TTSSBSSBTTTS--SSEEE---TTT--EEEHHHIIIII-TTHHHHHHH-SSPP-TTT-S--EETTEEB-TTHHHHHHHHHH---/---HHHHHHHHHTTSS-GGGBBTTT--BS-SEE-SSBSSEE-HHHHHHHHT-S-SB-TTSSBSSBTTT---SSEEE---TTT--EEEHHHIIIII-TTHHHHHHH-SSPP-TTT-S--EETTEEB-TTHHHHHHHHHH---/-HHHHHTTSS-SSSSBSS-----SSBSSB----TTTS--SSPPP--HHHHHHHT----TTTSS-SEETTEEB-TTHHHHHHHH-

Organism: Homo sapiens (NCBI:txid9606)

Solvent-accessible surface area: 25028 Å² total; per-residue (Å²): 155,30,59,18,120,89,4,12,55,20,6,65,104,141,156,46,56,8,68,80,2,0,0,4,50,0,129,130,117,18,82,28,18,4,8,10,0,44,0,0,0,4,78,97,1,13,40,111,13,34,101,27,194,151,10,23,63,160,121,18,60,2,34,15,0,6,0,8,13,41,54,75,118,40,12,73,1,47,62,81,55,5,13,16,0,0,5,34,106,1,0,52,31,5,34,27,136,36,23,8,61,101,3,130,140,81,169,96,18,35,0,13,24,42,45,131,108,71,38,38,48,6,3,69,29,7,109,12,65,67,13,14,15,20,2,11,31,18,23,102,106,22,160,52,13,111,89,4,14,56,27,25,75,91,138,160,34,56,16,71,91,2,0,0,5,51,0,132,117,120,20,75,28,21,4,10,10,0,40,0,1,0,5,91,90,1,20,41,67,15,29,119,28,121,139,7,24,62,158,121,21,61,2,46,15,0,5,0,9,10,111,24,107,109,46,12,76,1,49,23,75,16,5,14,15,0,0,2,25,104,2,1,54,22,5,33,27,132,40,26,3,61,54,7,141,139,110,157,94,19,42,0,14,23,18,46,60,101,61,39,48,56,12,3,106,30,7,107,12,62,67,12,15,14,19,1,13,28,15,23,101,115,178,33,54,12,109,92,4,14,56,17,6,65,100,140,156,42,57,10,67,87,2,0,0,8,51,0,99,144,133,17,46,27,19,4,10,10,0,42,0,0,1,5,91,75,1,17,43,120,14,30,99,29,197,159,10,24,58,150,113,19,64,3,32,15,0,7,0,16,13,83,47,66,68,38,19,73,1,48,62,83,57,6,14,17,0,0,2,58,103,0,0,51,24,5,35,27,139,25,21,9,64,124,5,76,153,108,163,90,18,42,0,15,24,46,47,130,107,71,38,38,48,8,2,67,30,7,98,10,54,58,13,12,14,19,2,10,31,18,15,119,76,83,26,81,34,28,71,107,137,94,33,49,21,86,113,28,8,18,36,100,77,116,43,3,11,23,7,48,0,5,40,71,159,30,74,16,30,119,140,34,98,53,126,120,108,101,14,86,68,11,76,47,92,18,67,46,180,80,60,28,45,73,77,108,112,63,52,60,52,14,13,103,35,14,139,25,79,84,27,67,53,78,57,74,179

Nearest PDB structures (foldseek):
  7o45-assembly1_C  TM=9.945E-01  e=8.529E-31  Homo sapiens
  8eih-assembly1_B  TM=9.489E-01  e=2.429E-25  Homo sapiens
  4qbr-assembly2_C  TM=9.470E-01  e=2.181E-19  Homo sapiens
  4qbs-assembly1_A  TM=9.516E-01  e=7.867E-19  Homo sapiens
  4qbq-assembly1_C  TM=9.364E-01  e=6.005E-19  Homo sapiens

InterPro domains:
  IPR000313 PWWP domain [PF00855] (226-309)
  IPR000313 PWWP domain [PS50812] (225-283)
  IPR000313 PWWP domain [SM00293] (223-281)
  IPR001525 C-5 cytosine methyltransferase [PF00145] (575-707)
  IPR001525 C-5 cytosine methyltransferase [PS51679] (575-853)
  IPR011011 Zinc finger, FYVE/PHD-type [SSF57903] (470-542)
  IPR018117 DNA methylase, C-5 cytosine-specific, active site [PS00094] (643-655)
  IPR025766 ADD domain [PS51533] (423-555)
  IPR029063 S-adenosyl-L-methionine-dependent methyltransferase superfamily [G3DSA:3.40.50.150] (563-790)
  IPR029063 S-adenosyl-L-methionine-dependent methyltransferase superfamily [G3DSA:3.40.50.150] (791-853)
  IPR029063 S-adenosyl-L-methionine-dependent methyltransferase superfamily [SSF53335] (568-851)
  IPR030488 DNA (cytosine-5)-methyltransferase 3B, ADD domain [cd11728] (431-550)
  IPR040552 DNMT3, cysteine rich ADD domain, GATA1-like zinc finger [PF17980] (416-471)
  IPR049554 DNMT3, ADD domain, PHD zinc finger [PF21255] (478-527)
  IPR050390 DNA Cytosine-5 Methyltransferase [PTHR23068] (110-715)

GO terms:
  GO:0003886 DNA (cytosine-5-)-methyltransferase activity (F, IDA)
  GO:0005634 nucleus (C, IDA)
  GO:0003714 transcription corepressor activity (F, IDA)
  GO:0000122 negative regulation of transcription by RNA polymerase II (P, IDA)
  GO:0005515 protein binding (F, IPI)
  GO:0005634 nucleus (C, TAS)
  GO:0005654 nucleoplasm (C, TAS)
  GO:0005654 nucleoplasm (C, IDA)
  GO:0003886 DNA (cytosine-5-)-methyltransferase activity (F, TAS)
  GO:0003714 transcription corepressor activity (F, IMP)
  GO:0010628 positive regulation of gene expression (P, IMP)